Protein AF-A0A8J3RKN6-F1 (afdb_monomer)

InterPro domains:
  IPR003781 CoA-binding [PF02629] (280-370)
  IPR005811 ATP-citrate synthase/succinyl-CoA ligase, C-terminal domain [PF00549] (476-602)
  IPR016102 Succinyl-CoA synthetase-like [G3DSA:3.40.50.261] (472-606)
  IPR016102 Succinyl-CoA synthetase-like [SSF52210] (270-378)
  IPR016102 Succinyl-CoA synthetase-like [SSF52210] (495-608)
  IPR060347 AllF, heavy metal-associated domain [PF27530] (42-132)

Structure (mmCIF, N/CA/C/O backbone):
data_AF-A0A8J3RKN6-F1
#
_entry.id   AF-A0A8J3RKN6-F1
#
loop_
_atom_site.group_PDB
_atom_site.id
_atom_site.type_symbol
_atom_site.label_atom_id
_atom_site.label_alt_id
_atom_site.label_comp_id
_atom_site.label_asym_id
_atom_site.label_entity_id
_atom_site.label_seq_id
_atom_site.pdbx_PDB_ins_code
_atom_site.Cartn_x
_atom_site.Cartn_y
_atom_site.Cartn_z
_atom_site.occupancy
_atom_site.B_iso_or_equiv
_atom_site.auth_seq_id
_atom_site.auth_comp_id
_atom_site.auth_asym_id
_atom_site.auth_atom_id
_atom_site.pdbx_PDB_model_num
ATOM 1 N N . MET A 1 1 ? -22.604 54.432 -64.478 1.00 37.22 1 MET A N 1
ATOM 2 C CA . MET A 1 1 ? -21.703 53.696 -65.391 1.00 37.22 1 MET A CA 1
ATOM 3 C C . MET A 1 1 ? -21.324 52.431 -64.645 1.00 37.22 1 MET A C 1
ATOM 5 O O . MET A 1 1 ? -20.681 52.546 -63.619 1.00 37.22 1 MET A O 1
ATOM 9 N N . GLY A 1 2 ? -22.051 51.333 -64.852 1.00 34.69 2 GLY A N 1
ATOM 10 C CA . GLY A 1 2 ? -21.703 50.322 -65.860 1.00 34.69 2 GLY A CA 1
ATOM 11 C C . GLY A 1 2 ? -20.585 49.457 -65.266 1.00 34.69 2 GLY A C 1
ATOM 12 O O . GLY A 1 2 ? -19.494 49.967 -65.097 1.00 34.69 2 GLY A O 1
ATOM 13 N N . GLY A 1 3 ? -20.770 48.220 -64.821 1.00 29.38 3 GLY A N 1
ATOM 14 C CA . GLY A 1 3 ? -21.775 47.215 -65.125 1.00 29.38 3 GLY A CA 1
ATOM 15 C C . GLY A 1 3 ? -21.036 45.955 -65.571 1.00 29.38 3 GLY A C 1
ATOM 16 O O . GLY A 1 3 ? -20.248 46.065 -66.502 1.00 29.38 3 GLY A O 1
ATOM 17 N N . ARG A 1 4 ? -21.412 44.811 -64.970 1.00 31.53 4 ARG A N 1
ATOM 18 C CA . ARG A 1 4 ? -21.444 43.463 -65.590 1.00 31.53 4 ARG A CA 1
ATOM 19 C C . ARG A 1 4 ? -20.090 42.781 -65.841 1.00 31.53 4 ARG A C 1
ATOM 21 O O . ARG A 1 4 ? -19.116 43.443 -66.153 1.00 31.53 4 ARG A O 1
ATOM 28 N N . ASP A 1 5 ? -19.921 41.465 -65.765 1.00 32.41 5 ASP A N 1
ATOM 29 C CA . ASP A 1 5 ? -20.738 40.251 -65.536 1.00 32.41 5 ASP A CA 1
ATOM 30 C C . ASP A 1 5 ? -19.699 39.131 -65.219 1.00 32.41 5 ASP A C 1
ATOM 32 O O . ASP A 1 5 ? -18.514 39.331 -65.477 1.00 32.41 5 ASP A O 1
ATOM 36 N N . GLY A 1 6 ? -19.984 37.943 -64.679 1.00 28.53 6 GLY A N 1
ATOM 37 C CA . GLY A 1 6 ? -21.221 37.180 -64.500 1.00 28.53 6 GLY A CA 1
ATOM 38 C C . GLY A 1 6 ? -21.007 36.065 -63.449 1.00 28.53 6 GLY A C 1
ATOM 39 O O . GLY A 1 6 ? -19.871 35.774 -63.089 1.00 28.53 6 GLY A O 1
ATOM 40 N N . ARG A 1 7 ? -22.063 35.592 -62.761 1.00 28.80 7 ARG A N 1
ATOM 41 C CA . ARG A 1 7 ? -23.010 34.507 -63.157 1.00 28.80 7 ARG A CA 1
ATOM 42 C C . ARG A 1 7 ? -22.304 33.158 -63.343 1.00 28.80 7 ARG A C 1
ATOM 44 O O . ARG A 1 7 ? -21.297 33.119 -64.027 1.00 28.80 7 ARG A O 1
ATOM 51 N N . ALA A 1 8 ? -22.789 32.003 -62.903 1.00 25.47 8 ALA A N 1
ATOM 52 C CA . ALA A 1 8 ? -23.992 31.495 -62.223 1.00 25.47 8 ALA A CA 1
ATOM 53 C C . ALA A 1 8 ? -23.595 30.046 -61.782 1.00 25.47 8 ALA A C 1
ATOM 55 O O . ALA A 1 8 ? -22.595 29.538 -62.279 1.00 25.47 8 ALA A O 1
ATOM 56 N N . ALA A 1 9 ? -24.242 29.322 -60.871 1.00 26.30 9 ALA A N 1
ATOM 57 C CA . ALA A 1 9 ? -25.637 28.918 -60.926 1.00 26.30 9 ALA A CA 1
ATOM 58 C C . ALA A 1 9 ? -26.098 28.304 -59.594 1.00 26.30 9 ALA A C 1
ATOM 60 O O . ALA A 1 9 ? -25.352 27.596 -58.921 1.00 26.30 9 ALA A O 1
ATOM 61 N N . GLU A 1 10 ? -27.359 28.587 -59.283 1.00 27.66 10 GLU A N 1
ATOM 62 C CA . GLU A 1 10 ? -28.219 27.879 -58.342 1.00 27.66 10 GLU A CA 1
ATOM 63 C C . GLU A 1 10 ? -28.464 26.433 -58.800 1.00 27.66 10 GLU A C 1
ATOM 65 O O . GLU A 1 10 ? -28.575 26.171 -59.997 1.00 27.66 10 GLU A O 1
ATOM 70 N N . HIS A 1 11 ? -28.672 25.530 -57.844 1.00 25.28 11 HIS A N 1
ATOM 71 C CA . HIS A 1 11 ? -29.808 24.613 -57.889 1.00 25.28 11 HIS A CA 1
ATOM 72 C C . HIS A 1 11 ? -30.332 24.384 -56.469 1.00 25.28 11 HIS A C 1
ATOM 74 O O . HIS A 1 11 ? -29.615 24.522 -55.482 1.00 25.28 11 HIS A O 1
ATOM 80 N N . ASP A 1 12 ? -31.626 24.113 -56.420 1.00 21.97 12 ASP A N 1
ATOM 81 C CA . ASP A 1 12 ? -32.590 24.521 -55.411 1.00 21.97 12 ASP A CA 1
ATOM 82 C C . ASP A 1 12 ? -33.280 23.281 -54.796 1.00 21.97 12 ASP A C 1
ATOM 84 O O . ASP A 1 12 ? -33.316 22.221 -55.421 1.00 21.97 12 ASP A O 1
ATOM 88 N N . VAL A 1 13 ? -33.889 23.482 -53.622 1.00 22.09 13 VAL A N 1
ATOM 89 C CA . VAL A 1 13 ? -34.976 22.706 -52.973 1.00 22.09 13 VAL A CA 1
ATOM 90 C C . VAL A 1 13 ? -34.734 21.243 -52.538 1.00 22.09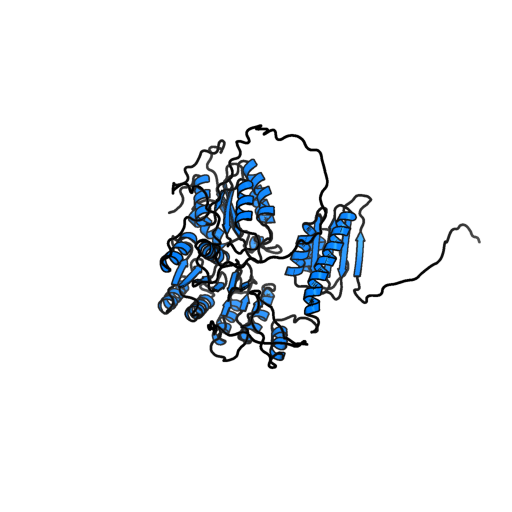 13 VAL A C 1
ATOM 92 O O . VAL A 1 13 ? -34.691 20.330 -53.354 1.00 22.09 13 VAL A O 1
ATOM 95 N N . ALA A 1 14 ? -34.794 20.980 -51.223 1.00 20.45 14 ALA A N 1
ATOM 96 C CA . ALA A 1 14 ? -35.972 20.383 -50.553 1.00 20.45 14 ALA A CA 1
ATOM 97 C C . ALA A 1 14 ? -35.637 19.852 -49.148 1.00 20.45 14 ALA A C 1
ATOM 99 O O . ALA A 1 14 ? -34.669 19.130 -48.940 1.00 20.45 14 ALA A O 1
ATOM 100 N N . ALA A 1 15 ? -36.494 20.197 -48.192 1.00 24.20 15 ALA A N 1
ATOM 101 C CA . ALA A 1 15 ? -36.433 19.776 -46.802 1.00 24.20 15 ALA A CA 1
ATOM 102 C C . ALA A 1 15 ? -37.220 18.471 -46.530 1.00 24.20 15 ALA A C 1
ATOM 104 O O . ALA A 1 15 ? -38.088 18.083 -47.312 1.00 24.20 15 ALA A O 1
ATOM 105 N N . VAL A 1 16 ? -37.007 17.956 -45.309 1.00 24.66 16 VAL A N 1
ATOM 106 C CA . VAL A 1 16 ? -37.976 17.350 -44.362 1.00 24.66 16 VAL A CA 1
ATOM 107 C C . VAL A 1 16 ? -37.795 15.853 -44.020 1.00 24.66 16 VAL A C 1
ATOM 109 O O . VAL A 1 16 ? -37.683 14.986 -44.881 1.00 24.66 16 VAL A O 1
ATOM 112 N N . THR A 1 17 ? -37.929 15.613 -42.702 1.00 24.02 17 THR A N 1
ATOM 113 C CA . THR A 1 17 ? -38.104 14.381 -41.894 1.00 24.02 17 THR A CA 1
ATOM 114 C C . THR A 1 17 ? -36.793 13.749 -41.398 1.00 24.02 17 THR A C 1
ATOM 116 O O . THR A 1 17 ? -35.984 13.315 -42.195 1.00 24.02 17 THR A O 1
ATOM 119 N N . GLY A 1 18 ? -36.448 13.671 -40.110 1.00 22.30 18 GLY A N 1
ATOM 120 C CA . GLY A 1 18 ? -37.155 13.943 -38.859 1.00 22.30 18 GLY A CA 1
ATOM 121 C C . GLY A 1 18 ? -37.025 12.740 -37.922 1.00 22.30 18 GLY A C 1
ATOM 122 O O . GLY A 1 18 ? -37.702 11.752 -38.158 1.00 22.30 18 GLY A O 1
ATOM 123 N N . VAL A 1 19 ? -36.218 12.850 -36.860 1.00 24.27 19 VAL A N 1
ATOM 124 C CA . VAL A 1 19 ? -36.518 12.308 -35.521 1.00 24.27 19 VAL A CA 1
ATOM 125 C C . VAL A 1 19 ? -35.919 13.287 -34.512 1.00 24.27 19 VAL A C 1
ATOM 127 O O . VAL A 1 19 ? -34.716 13.516 -34.474 1.00 24.27 19 VAL A O 1
ATOM 130 N N . THR A 1 20 ? -36.803 13.922 -33.758 1.00 27.12 20 THR A N 1
ATOM 131 C CA . THR A 1 20 ? -36.533 14.851 -32.663 1.00 27.12 20 THR A CA 1
ATOM 132 C C . THR A 1 20 ? -36.168 14.092 -31.388 1.00 27.12 20 THR A C 1
ATOM 134 O O . THR A 1 20 ? -36.915 13.202 -30.982 1.00 27.12 20 THR A O 1
ATOM 137 N N . GLY A 1 21 ? -35.081 14.503 -30.736 1.00 24.16 21 GLY A N 1
ATOM 138 C CA . GLY A 1 21 ? -34.785 14.260 -29.324 1.00 24.16 21 GLY A CA 1
ATOM 139 C C . GLY A 1 21 ? -34.086 15.506 -28.777 1.00 24.16 21 GLY A C 1
ATOM 140 O O . GLY A 1 21 ? -33.124 15.975 -29.375 1.00 24.16 21 GLY A O 1
ATOM 141 N N . GLU A 1 22 ? -34.656 16.107 -27.739 1.00 28.36 22 GLU A N 1
ATOM 142 C CA . GLU A 1 22 ? -34.348 17.444 -27.226 1.00 28.36 22 GLU A CA 1
ATOM 143 C C . GLU A 1 22 ? -33.025 17.539 -26.433 1.00 28.36 22 GLU A C 1
ATOM 145 O O . GLU A 1 22 ? -32.736 16.692 -25.597 1.00 28.36 22 GLU A O 1
ATOM 150 N N . HIS A 1 23 ? -32.311 18.647 -26.688 1.00 34.19 23 HIS A N 1
ATOM 151 C CA . HIS A 1 23 ? -31.342 19.396 -25.864 1.00 34.19 23 HIS A CA 1
ATOM 152 C C . HIS A 1 23 ? -30.063 18.723 -25.314 1.00 34.19 23 HIS A C 1
ATOM 154 O O . HIS A 1 23 ? -29.996 18.382 -24.141 1.00 34.19 23 HIS A O 1
ATOM 160 N N . ASP A 1 24 ? -28.998 18.765 -26.128 1.00 37.03 24 ASP A N 1
ATOM 161 C CA . ASP A 1 24 ? -27.611 19.046 -25.711 1.00 37.03 24 ASP A CA 1
ATOM 162 C C . ASP A 1 24 ? -27.042 20.090 -26.696 1.00 37.03 24 ASP A C 1
ATOM 164 O O . ASP A 1 24 ? -26.943 19.822 -27.897 1.00 37.03 24 ASP A O 1
ATOM 168 N N . ASP A 1 25 ? -26.692 21.296 -26.235 1.00 40.91 25 ASP A N 1
ATOM 169 C CA . ASP A 1 25 ? -26.016 22.288 -27.087 1.00 40.91 25 ASP A CA 1
ATOM 170 C C . ASP A 1 25 ? -24.552 21.850 -27.275 1.00 40.91 25 ASP A C 1
ATOM 172 O O . ASP A 1 25 ? -23.688 22.118 -26.433 1.00 40.91 25 ASP A O 1
ATOM 176 N N . VAL A 1 26 ? -24.279 21.132 -28.369 1.00 47.72 26 VAL A N 1
ATOM 177 C CA . VAL A 1 26 ? -22.932 20.692 -28.761 1.00 47.72 26 VAL A CA 1
ATOM 178 C C . VAL A 1 26 ? -22.257 21.788 -29.587 1.00 47.72 26 VAL A C 1
ATOM 180 O O . VAL A 1 26 ? -22.600 22.018 -30.747 1.00 47.72 26 VAL A O 1
ATOM 183 N N . MET A 1 27 ? -21.249 22.448 -29.013 1.00 46.72 27 MET A N 1
ATOM 184 C CA . MET A 1 27 ? -20.339 23.328 -29.757 1.00 46.72 27 MET A CA 1
ATOM 185 C C . MET A 1 27 ? -19.162 22.488 -30.272 1.00 46.72 27 MET A C 1
ATOM 187 O O . MET A 1 27 ? -18.314 22.057 -29.487 1.00 46.72 27 MET A O 1
ATOM 191 N N . ALA A 1 28 ? -19.113 22.233 -31.583 1.00 47.34 28 ALA A N 1
ATOM 192 C CA . ALA A 1 28 ? -18.076 21.419 -32.219 1.00 47.34 28 ALA A CA 1
ATOM 193 C C . ALA A 1 28 ? -17.097 22.274 -33.039 1.00 47.34 28 ALA A C 1
ATOM 195 O O . ALA A 1 28 ? -17.511 23.135 -33.816 1.00 47.34 28 ALA A O 1
ATOM 196 N N . ALA A 1 29 ? -15.799 21.992 -32.907 1.00 46.81 29 ALA A N 1
ATOM 197 C CA . ALA A 1 29 ? -14.768 22.466 -33.823 1.00 46.81 29 ALA A CA 1
ATOM 198 C C . ALA A 1 29 ? -13.982 21.254 -34.344 1.00 46.81 29 ALA A C 1
ATOM 200 O O . ALA A 1 29 ? -13.205 20.642 -33.614 1.00 46.81 29 ALA A O 1
ATOM 201 N N . THR A 1 30 ? -14.200 20.891 -35.607 1.00 47.69 30 THR A N 1
ATOM 202 C CA . THR A 1 30 ? -13.405 19.881 -36.321 1.00 47.69 30 THR A CA 1
ATOM 203 C C . THR A 1 30 ? -12.357 20.587 -37.170 1.00 47.69 30 THR A C 1
ATOM 205 O O . THR A 1 30 ? -12.700 21.310 -38.108 1.00 47.69 30 THR A O 1
ATOM 208 N N . GLY A 1 31 ? -11.081 20.404 -36.830 1.00 47.53 31 GLY A N 1
ATOM 209 C CA . GLY A 1 31 ? -9.955 20.907 -37.613 1.00 47.53 31 GLY A CA 1
ATOM 210 C C . GLY A 1 31 ? -9.313 19.772 -38.402 1.00 47.53 31 GLY A C 1
ATOM 211 O O . GLY A 1 31 ? -8.677 18.906 -37.812 1.00 47.53 31 GLY A O 1
ATOM 212 N N . VAL A 1 32 ? -9.456 19.777 -39.730 1.00 41.59 32 VAL A N 1
ATOM 213 C CA . VAL A 1 32 ? -8.752 18.833 -40.614 1.00 41.59 32 VAL A CA 1
ATOM 214 C C . VAL A 1 32 ? -7.406 19.440 -41.001 1.00 41.59 32 VAL A C 1
ATOM 216 O O . VAL A 1 32 ? -7.360 20.486 -41.652 1.00 41.59 32 VAL A O 1
ATOM 219 N N . THR A 1 33 ? -6.300 18.793 -40.626 1.00 41.69 33 THR A N 1
ATOM 220 C CA . THR A 1 33 ? -4.961 19.172 -41.107 1.00 41.69 33 THR A CA 1
ATOM 221 C C . THR A 1 33 ? -4.572 18.347 -42.339 1.00 41.69 33 THR A C 1
ATOM 223 O O . THR A 1 33 ? -3.744 17.454 -42.270 1.00 41.69 33 THR A O 1
ATOM 226 N N . GLY A 1 34 ? -5.165 18.676 -43.495 1.00 39.94 34 GLY A N 1
ATOM 227 C CA . GLY A 1 34 ? -4.794 18.128 -44.813 1.00 39.94 34 GLY A CA 1
ATOM 228 C C . GLY A 1 34 ? -5.193 16.663 -45.069 1.00 39.94 34 GLY A C 1
ATOM 229 O O . GLY A 1 34 ? -5.373 15.878 -44.144 1.00 39.94 34 GLY A O 1
ATOM 230 N N . GLU A 1 35 ? -5.351 16.289 -46.346 1.00 40.78 35 GLU A N 1
ATOM 231 C CA . GLU A 1 35 ? -5.690 14.913 -46.747 1.00 40.78 35 GLU A CA 1
ATOM 232 C C . GLU A 1 35 ? -4.617 13.922 -46.252 1.00 40.78 35 GLU A C 1
ATOM 234 O O . GLU A 1 35 ? -3.471 13.959 -46.703 1.00 40.78 35 GLU A O 1
ATOM 239 N N . GLY A 1 36 ? -5.002 13.046 -45.315 1.00 54.56 36 GLY A N 1
ATOM 240 C CA . GLY A 1 36 ? -4.162 11.983 -44.746 1.00 54.56 36 GLY A CA 1
ATOM 241 C C . GLY A 1 36 ? -3.375 12.339 -43.475 1.00 54.56 36 GLY A C 1
ATOM 242 O O . GLY A 1 36 ? -2.480 11.581 -43.103 1.00 54.56 36 GLY A O 1
ATOM 243 N N . GLY A 1 37 ? -3.655 13.481 -42.835 1.00 60.72 37 GLY A N 1
ATOM 244 C CA . GLY A 1 37 ? -3.060 13.876 -41.551 1.00 60.72 37 GLY A CA 1
ATOM 245 C C . GLY A 1 37 ? -3.910 13.502 -40.325 1.00 60.72 37 GLY A C 1
ATOM 246 O O . GLY A 1 37 ? -5.082 13.156 -40.476 1.00 60.72 37 GLY A O 1
ATOM 247 N N . PRO A 1 38 ? -3.345 13.607 -39.104 1.00 73.38 38 PRO A N 1
ATOM 248 C CA . PRO A 1 38 ? -4.073 13.332 -37.872 1.00 73.38 38 PRO A CA 1
ATOM 249 C C . PRO A 1 38 ? -5.292 14.253 -37.714 1.00 73.38 38 PRO A C 1
ATOM 251 O O . PRO A 1 38 ? -5.241 15.453 -38.006 1.00 73.38 38 PRO A O 1
ATOM 254 N N . VAL A 1 39 ? -6.390 13.670 -37.236 1.00 85.00 39 VAL A N 1
ATOM 255 C CA . VAL A 1 39 ? -7.703 14.305 -37.096 1.00 85.00 39 VAL A CA 1
ATOM 256 C C . VAL A 1 39 ? -7.932 14.698 -35.642 1.00 85.00 39 VAL A C 1
ATOM 258 O O . VAL A 1 39 ? -7.944 13.833 -34.764 1.00 85.00 39 VAL A O 1
ATOM 261 N N . ASP A 1 40 ? -8.162 15.992 -35.406 1.00 87.75 40 ASP A N 1
ATOM 262 C CA . ASP A 1 40 ? -8.541 16.523 -34.096 1.00 87.75 40 ASP A CA 1
ATOM 263 C C . ASP A 1 40 ? -10.057 16.741 -34.015 1.00 87.75 40 ASP A C 1
ATOM 265 O O . ASP A 1 40 ? -10.649 17.503 -34.787 1.00 87.75 40 ASP A O 1
ATOM 269 N N . VAL A 1 41 ? -10.679 16.108 -33.024 1.00 86.56 41 VAL A N 1
ATOM 270 C CA . VAL A 1 41 ? -12.088 16.276 -32.669 1.00 86.56 41 VAL A CA 1
ATOM 271 C C . VAL A 1 41 ? -12.159 16.935 -31.300 1.00 86.56 41 VAL A C 1
ATOM 273 O O . VAL A 1 41 ? -11.843 16.306 -30.291 1.00 86.56 41 VAL A O 1
ATOM 276 N N . VAL A 1 42 ? -12.594 18.196 -31.256 1.00 88.56 42 VAL A N 1
ATOM 277 C CA . VAL A 1 42 ? -12.817 18.919 -29.998 1.00 88.56 42 VAL A CA 1
ATOM 278 C C . VAL A 1 42 ? -14.291 19.299 -29.873 1.00 88.56 42 VAL A C 1
ATOM 280 O O . VAL A 1 42 ? -14.853 19.974 -30.740 1.00 88.56 42 VAL A O 1
ATOM 283 N N . GLN A 1 43 ? -14.926 18.857 -28.788 1.00 88.19 43 GLN A N 1
ATOM 284 C CA . GLN A 1 43 ? -16.332 19.108 -28.476 1.00 88.19 43 GLN A CA 1
ATOM 285 C C . GLN A 1 43 ? -16.478 19.613 -27.042 1.00 88.19 43 GLN A C 1
ATOM 287 O O . GLN A 1 43 ? -15.826 19.114 -26.122 1.00 88.19 43 GLN A O 1
ATOM 292 N N . ILE A 1 44 ? -17.384 20.571 -26.854 1.00 86.06 44 ILE A N 1
ATOM 293 C CA . ILE A 1 44 ? -17.883 20.963 -25.537 1.00 86.06 44 ILE A CA 1
ATOM 294 C C . ILE A 1 44 ? -19.340 20.518 -25.440 1.00 86.06 44 ILE A C 1
ATOM 296 O O . ILE A 1 44 ? -20.151 20.895 -26.290 1.00 86.06 44 ILE A O 1
ATOM 300 N N . ARG A 1 45 ? -19.665 19.719 -24.418 1.00 86.00 45 ARG A N 1
ATOM 301 C CA . ARG A 1 45 ? -21.042 19.306 -24.109 1.00 86.00 45 ARG A CA 1
ATOM 302 C C . ARG A 1 45 ? -21.490 19.996 -22.825 1.00 86.00 45 ARG A C 1
ATOM 304 O O . ARG A 1 45 ? -20.872 19.830 -21.772 1.00 86.00 45 ARG A O 1
ATOM 311 N N . THR A 1 46 ? -22.533 20.808 -22.930 1.00 71.88 46 THR A N 1
ATOM 312 C CA . THR A 1 46 ? -23.125 21.534 -21.797 1.00 71.88 46 THR A CA 1
ATOM 313 C C . THR A 1 46 ? -24.169 20.654 -21.098 1.00 71.88 46 THR A C 1
ATOM 315 O O . THR A 1 46 ? -24.629 19.673 -21.667 1.00 71.88 46 THR A O 1
ATOM 318 N N . GLY A 1 47 ? -24.503 20.926 -19.832 1.00 57.34 47 GLY A N 1
ATOM 319 C CA . GLY A 1 47 ? -25.577 20.204 -19.117 1.00 57.34 47 GLY A CA 1
ATOM 320 C C . GLY A 1 47 ? -25.254 18.774 -18.649 1.00 57.34 47 GLY A C 1
ATOM 321 O O . GLY A 1 47 ? -26.021 18.202 -17.878 1.00 57.34 47 GLY A O 1
ATOM 322 N N . THR A 1 48 ? -24.098 18.226 -19.023 1.00 58.78 48 THR A N 1
ATOM 323 C CA . THR A 1 48 ? -23.657 16.874 -18.652 1.00 58.78 48 THR A CA 1
ATOM 324 C C . THR A 1 48 ? -22.584 16.928 -17.558 1.00 58.78 48 THR A C 1
ATOM 326 O O . THR A 1 48 ? -21.526 17.522 -17.756 1.00 58.78 48 THR A O 1
ATOM 329 N N . TYR A 1 49 ? -22.830 16.296 -16.402 1.00 62.19 49 TYR A N 1
ATOM 330 C CA . TYR A 1 49 ? -21.859 16.197 -15.303 1.00 62.19 49 TYR A CA 1
ATOM 331 C C . TYR A 1 49 ? -21.504 14.740 -15.002 1.00 62.19 49 TYR A C 1
ATOM 333 O O . TYR A 1 49 ? -22.382 13.906 -14.776 1.00 62.19 49 TYR A O 1
ATOM 341 N N . HIS A 1 50 ? -20.205 14.461 -14.930 1.00 67.88 50 HIS A N 1
ATOM 342 C CA . HIS A 1 50 ? -19.657 13.168 -14.535 1.00 67.88 50 HIS A CA 1
ATOM 343 C C . HIS A 1 50 ? -18.484 13.375 -13.571 1.00 67.88 50 HIS A C 1
ATOM 345 O O . HIS A 1 50 ? -17.793 14.394 -13.634 1.00 67.88 50 HIS A O 1
ATOM 351 N N . ASP A 1 51 ? -18.253 12.414 -12.675 1.00 68.94 51 ASP A N 1
ATOM 352 C CA . ASP A 1 51 ? -17.118 12.464 -11.758 1.00 68.94 51 ASP A CA 1
ATOM 353 C C . ASP A 1 51 ? -15.783 12.289 -12.506 1.00 68.94 51 ASP A C 1
ATOM 355 O O . ASP A 1 51 ? -15.694 11.612 -13.536 1.00 68.94 51 ASP A O 1
ATOM 359 N N . SER A 1 52 ? -14.726 12.906 -11.977 1.00 64.38 52 SER A N 1
ATOM 360 C CA . SER A 1 52 ? -13.415 12.931 -12.629 1.00 64.38 52 SER A CA 1
ATOM 361 C C . SER A 1 52 ? -12.807 11.538 -12.812 1.00 64.38 52 SER A C 1
ATOM 363 O O . SER A 1 52 ? -12.1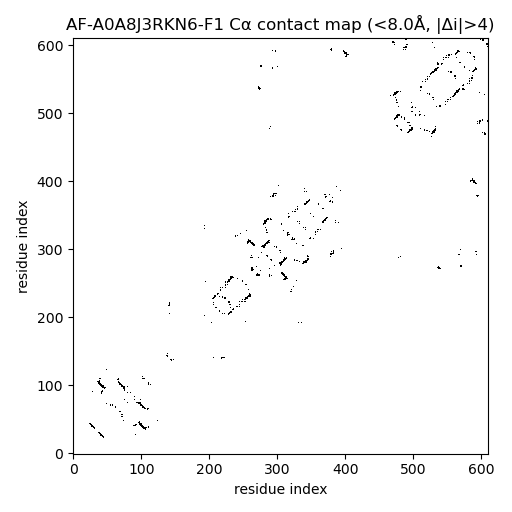17 11.323 -13.801 1.00 64.38 52 SER A O 1
ATOM 365 N N . VAL A 1 53 ? -13.077 10.575 -11.920 1.00 60.97 53 VAL A N 1
ATOM 366 C CA . VAL A 1 53 ? -12.524 9.210 -12.016 1.00 60.97 53 VAL A CA 1
ATOM 367 C C . VAL A 1 53 ? -13.170 8.455 -13.177 1.00 60.97 53 VAL A C 1
ATOM 369 O O . VAL A 1 53 ? -12.474 7.824 -13.974 1.00 60.97 53 VAL A O 1
ATOM 372 N N . SER A 1 54 ? -14.490 8.561 -13.323 1.00 71.06 54 SER A N 1
ATOM 373 C CA . SER A 1 54 ? -15.227 8.009 -14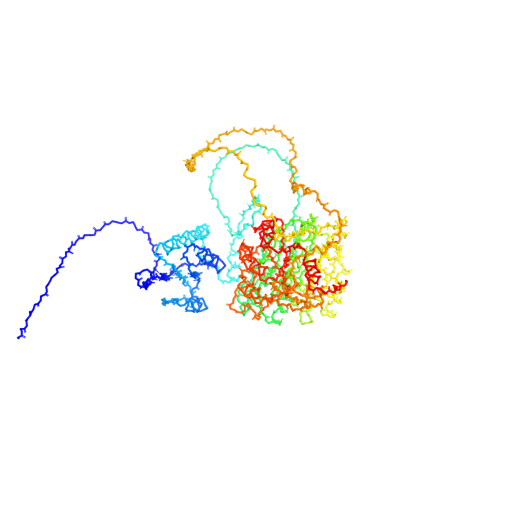.459 1.00 71.06 54 SER A CA 1
ATOM 374 C C . SER A 1 54 ? -14.752 8.606 -15.780 1.00 71.06 54 SER A C 1
ATOM 376 O O . SER A 1 54 ? -14.486 7.862 -16.723 1.00 71.06 54 SER A O 1
ATOM 378 N N . LEU A 1 55 ? -14.582 9.929 -15.850 1.00 81.12 55 LEU A N 1
ATOM 379 C CA . LEU A 1 55 ? -14.107 10.607 -17.061 1.00 81.12 55 LEU A CA 1
ATOM 380 C C . LEU A 1 55 ? -12.640 10.286 -17.394 1.00 81.12 55 LEU A C 1
ATOM 382 O O . LEU A 1 55 ? -12.293 10.121 -18.566 1.00 81.12 55 LEU A O 1
ATOM 386 N N . MET A 1 56 ? -11.789 10.102 -16.382 1.00 72.88 56 MET A N 1
ATOM 387 C CA . MET A 1 56 ? -10.416 9.624 -16.569 1.00 72.88 56 MET A CA 1
ATOM 388 C C . MET A 1 56 ? -10.387 8.211 -17.157 1.00 72.88 56 MET A C 1
ATOM 390 O O . MET A 1 56 ? -9.640 7.968 -18.102 1.00 72.88 56 MET A O 1
ATOM 394 N N . ARG A 1 57 ? -11.244 7.297 -16.679 1.00 72.38 57 ARG A N 1
ATOM 395 C CA . ARG A 1 57 ? -11.376 5.950 -17.264 1.00 72.38 57 ARG A CA 1
ATOM 396 C C . ARG A 1 57 ? -11.831 6.011 -18.719 1.00 72.38 57 ARG A C 1
ATOM 398 O O . ARG A 1 57 ? -11.277 5.305 -19.553 1.00 72.38 57 ARG A O 1
ATOM 405 N N . VAL A 1 58 ? -12.798 6.875 -19.039 1.00 81.12 58 VAL A N 1
ATOM 406 C CA . VAL A 1 58 ? -13.238 7.087 -20.428 1.00 81.12 58 VAL A CA 1
ATOM 407 C C . VAL A 1 58 ? -12.081 7.600 -21.288 1.00 81.12 58 VAL A C 1
ATOM 409 O O . VAL A 1 58 ? -11.810 7.028 -22.339 1.00 81.12 58 VAL A O 1
ATOM 412 N N . SER A 1 59 ? -11.337 8.605 -20.819 1.00 82.62 59 SER A N 1
ATOM 413 C CA . SER A 1 59 ? -10.150 9.127 -21.516 1.00 82.62 59 SER A CA 1
ATOM 414 C C . SER A 1 59 ? -9.095 8.046 -21.773 1.00 82.62 59 SER A C 1
ATOM 416 O O . SER A 1 59 ? -8.508 7.996 -22.854 1.00 82.62 59 SER A O 1
ATOM 418 N N . GLN A 1 60 ? -8.868 7.160 -20.800 1.00 77.06 60 GLN A N 1
ATOM 419 C CA . GLN A 1 60 ? -7.913 6.055 -20.909 1.00 77.06 60 GLN A CA 1
ATOM 420 C C . GLN A 1 60 ? -8.367 4.993 -21.912 1.00 77.06 60 GLN A C 1
ATOM 422 O O . GLN A 1 60 ? -7.574 4.592 -22.761 1.00 77.06 60 GLN A O 1
ATOM 427 N N . VAL A 1 61 ? -9.637 4.575 -21.857 1.00 77.56 61 VAL A N 1
ATOM 428 C CA . VAL A 1 61 ? -10.194 3.606 -22.814 1.00 77.56 61 VAL A CA 1
ATOM 429 C C . VAL A 1 61 ? -10.075 4.143 -24.237 1.00 77.56 61 VAL A C 1
ATOM 431 O O . VAL A 1 61 ? -9.603 3.429 -25.117 1.00 77.56 61 VAL A O 1
ATOM 434 N N . LEU A 1 62 ? -10.418 5.415 -24.454 1.00 83.12 62 LEU A N 1
ATOM 435 C CA . LEU A 1 62 ? -10.311 6.048 -25.768 1.00 83.12 62 LEU A CA 1
ATOM 436 C C . LEU A 1 62 ? -8.862 6.183 -26.233 1.00 83.12 62 LEU A C 1
ATOM 438 O O . LEU A 1 62 ? -8.576 5.899 -27.392 1.00 83.12 62 LEU A O 1
ATOM 442 N N . SER A 1 63 ? -7.943 6.547 -25.336 1.00 85.38 63 SER A N 1
ATOM 443 C CA . SER A 1 63 ? -6.507 6.608 -25.648 1.00 85.38 63 SER A CA 1
ATOM 444 C C . SER A 1 63 ? -5.918 5.239 -26.006 1.00 85.38 63 SER A C 1
ATOM 446 O O . SER A 1 63 ? -4.919 5.180 -26.715 1.00 85.38 63 SER A O 1
ATOM 448 N N . GLY A 1 64 ? -6.516 4.145 -25.526 1.00 78.25 64 GLY A N 1
ATOM 449 C CA . GLY A 1 64 ? -6.105 2.774 -25.836 1.00 78.25 64 GLY A CA 1
ATOM 450 C C . GLY A 1 64 ? -6.639 2.228 -27.164 1.00 78.25 64 GLY A C 1
ATOM 451 O O . GLY A 1 64 ? -6.253 1.127 -27.561 1.00 78.25 64 GLY A O 1
ATOM 452 N N . LEU A 1 65 ? -7.523 2.952 -27.860 1.00 82.81 65 LEU A N 1
ATOM 453 C CA . LEU A 1 65 ? -8.097 2.479 -29.119 1.00 82.81 65 LEU A CA 1
ATOM 454 C C . LEU A 1 65 ? -7.076 2.532 -30.271 1.00 82.81 65 LEU A C 1
ATOM 456 O O . LEU A 1 65 ? -6.352 3.521 -30.417 1.00 82.81 65 LEU A O 1
ATOM 460 N N . PRO A 1 66 ? -7.050 1.517 -31.159 1.00 82.81 66 PRO A N 1
ATOM 461 C CA . PRO A 1 66 ? -6.194 1.531 -32.340 1.00 82.81 66 PRO A CA 1
ATOM 462 C C . PRO A 1 66 ? -6.441 2.759 -33.223 1.00 82.81 66 PRO A C 1
ATOM 464 O O . PRO A 1 66 ? -7.546 2.967 -33.737 1.00 82.81 66 PRO A O 1
ATOM 467 N N . GLY A 1 67 ? -5.381 3.544 -33.421 1.00 84.75 67 GLY A N 1
ATOM 468 C CA . GLY A 1 67 ? -5.405 4.767 -34.219 1.00 84.75 67 GLY A CA 1
ATOM 469 C C . GLY A 1 67 ? -5.695 6.042 -33.426 1.00 84.75 67 GLY A C 1
ATOM 470 O O . GLY A 1 67 ? -5.695 7.111 -34.019 1.00 84.75 67 GLY A O 1
ATOM 471 N N . VAL A 1 68 ? -5.907 5.985 -32.106 1.00 89.12 68 VAL A N 1
ATOM 472 C CA . VAL A 1 68 ? -6.019 7.186 -31.257 1.00 89.12 68 VAL A CA 1
ATOM 473 C C . VAL A 1 68 ? -4.642 7.546 -30.691 1.00 89.12 68 VAL A C 1
ATOM 475 O O . VAL A 1 68 ? -3.919 6.690 -30.190 1.00 89.12 68 VAL A O 1
ATOM 478 N N . LYS A 1 69 ? -4.247 8.819 -30.795 1.00 86.75 69 LYS A N 1
ATOM 479 C CA . LYS A 1 69 ? -2.960 9.343 -30.298 1.00 86.75 69 LYS A CA 1
ATOM 480 C C . LYS A 1 69 ? -3.075 10.103 -28.991 1.00 86.75 69 LYS A C 1
ATOM 482 O O . LYS A 1 69 ? -2.115 10.133 -28.228 1.00 86.75 69 LYS A O 1
ATOM 487 N N . ALA A 1 70 ? -4.212 10.742 -28.755 1.00 86.06 70 ALA A N 1
ATOM 488 C CA . ALA A 1 70 ? -4.497 11.427 -27.506 1.00 86.06 70 ALA A CA 1
ATOM 489 C C . ALA A 1 70 ? -6.008 11.517 -27.305 1.00 86.06 70 ALA A C 1
ATOM 491 O O . ALA A 1 70 ? -6.740 11.791 -28.257 1.00 86.06 70 ALA A O 1
ATOM 492 N N . ALA A 1 71 ? -6.465 11.329 -26.071 1.00 89.19 71 ALA A N 1
ATOM 493 C CA . ALA A 1 71 ? -7.841 11.589 -25.683 1.00 89.19 71 ALA A CA 1
ATOM 494 C C . ALA A 1 71 ? -7.889 12.283 -24.318 1.00 89.19 71 ALA A C 1
ATOM 496 O O . ALA A 1 71 ? -7.310 11.805 -23.344 1.00 89.19 71 ALA A O 1
ATOM 497 N N . VAL A 1 72 ? -8.611 13.398 -24.247 1.00 89.44 72 VAL A N 1
ATOM 498 C CA . VAL A 1 72 ? -8.944 14.110 -23.014 1.00 89.44 72 VAL A CA 1
ATOM 499 C C . VAL A 1 72 ? -10.454 14.239 -22.947 1.00 89.44 72 VAL A C 1
ATOM 501 O O . VAL A 1 72 ? -11.064 14.964 -23.727 1.00 89.44 72 VAL A O 1
ATOM 504 N N . VAL A 1 73 ? -11.057 13.536 -22.000 1.00 91.56 73 VAL A N 1
ATOM 505 C CA . VAL A 1 73 ? -12.472 13.634 -21.656 1.00 91.56 73 VAL A CA 1
ATOM 506 C C . VAL A 1 73 ? -12.533 14.031 -20.191 1.00 91.56 73 VAL A C 1
ATOM 508 O O . VAL A 1 73 ? -12.175 13.250 -19.313 1.00 91.56 73 VAL A O 1
ATOM 511 N N . ALA A 1 74 ? -12.914 15.270 -19.912 1.00 87.69 74 ALA A N 1
ATOM 512 C CA . ALA A 1 74 ? -12.854 15.818 -18.563 1.00 87.69 74 ALA A CA 1
ATOM 513 C C . ALA A 1 74 ? -13.826 16.985 -18.393 1.00 87.69 74 ALA A C 1
ATOM 515 O O . ALA A 1 74 ? -14.183 17.650 -19.361 1.00 87.69 74 ALA A O 1
ATOM 516 N N . MET A 1 75 ? -14.205 17.303 -17.154 1.00 89.25 75 MET A N 1
ATOM 517 C CA . MET A 1 75 ? -14.868 18.583 -16.886 1.00 89.25 75 MET A CA 1
ATOM 518 C C . MET A 1 75 ? -13.914 19.726 -17.253 1.00 89.25 75 MET A C 1
ATOM 520 O O . MET A 1 75 ? -12.729 19.667 -16.913 1.00 89.25 75 MET A O 1
ATOM 524 N N . ALA A 1 76 ? -14.407 20.765 -17.920 1.00 85.81 76 ALA A N 1
ATOM 525 C CA . ALA A 1 76 ? -13.626 21.837 -18.532 1.00 85.81 76 ALA A CA 1
ATOM 526 C C . ALA A 1 76 ? -13.107 22.876 -17.515 1.00 85.81 76 ALA A C 1
ATOM 528 O O . ALA A 1 76 ? -13.169 24.087 -17.735 1.00 85.81 76 ALA A O 1
ATOM 529 N N . THR A 1 77 ? -12.581 22.399 -16.385 1.00 84.19 77 THR A N 1
ATOM 530 C CA . THR A 1 77 ? -11.869 23.197 -15.381 1.00 84.19 77 THR A CA 1
ATOM 531 C C . THR A 1 77 ? -10.621 23.846 -15.981 1.00 84.19 77 THR A C 1
ATOM 533 O O . THR A 1 77 ? -10.099 23.388 -16.999 1.00 84.19 77 THR A O 1
ATOM 536 N N . GLU A 1 78 ? -10.103 24.897 -15.339 1.00 79.38 78 GLU A N 1
ATOM 537 C CA . GLU A 1 78 ? -8.878 25.572 -15.798 1.00 79.38 78 GLU A CA 1
ATOM 538 C C . GLU A 1 78 ? -7.699 24.599 -15.948 1.00 79.38 78 GLU A C 1
ATOM 540 O O . GLU A 1 78 ? -6.987 24.659 -16.948 1.00 79.38 78 GLU A O 1
ATOM 545 N N . LEU A 1 79 ? -7.557 23.647 -15.017 1.00 74.50 79 LEU A N 1
ATOM 546 C CA . LEU A 1 79 ? -6.531 22.605 -15.069 1.00 74.50 79 LEU A CA 1
ATOM 547 C C . LEU A 1 79 ? -6.685 21.709 -16.308 1.00 74.50 79 LEU A C 1
ATOM 549 O O . LEU A 1 79 ? -5.741 21.547 -17.074 1.00 74.50 79 LEU A O 1
ATOM 553 N N . ASN A 1 80 ? -7.878 21.158 -16.538 1.00 82.62 80 ASN A N 1
ATOM 554 C CA . ASN A 1 80 ? -8.108 20.203 -17.629 1.00 82.62 80 ASN A CA 1
ATOM 555 C C . ASN A 1 80 ? -8.055 20.867 -19.010 1.00 82.62 80 ASN A C 1
ATOM 557 O O . ASN A 1 80 ? -7.576 20.268 -19.974 1.00 82.62 80 ASN A O 1
ATOM 561 N N . ARG A 1 81 ? -8.495 22.127 -19.108 1.00 87.69 81 ARG A N 1
ATOM 562 C CA . ARG A 1 81 ? -8.310 22.938 -20.319 1.00 87.69 81 ARG A CA 1
ATOM 563 C C . ARG A 1 81 ? -6.833 23.253 -20.556 1.00 87.69 81 ARG A C 1
ATOM 565 O O . ARG A 1 81 ? -6.400 23.226 -21.702 1.00 87.69 81 ARG A O 1
ATOM 572 N N . GLY A 1 82 ? -6.059 23.493 -19.496 1.00 76.44 82 GLY A N 1
ATOM 573 C CA . GLY A 1 82 ? -4.601 23.616 -19.575 1.00 76.44 82 GLY A CA 1
ATOM 574 C C . GLY A 1 82 ? -3.950 22.358 -20.151 1.00 76.44 82 GLY A C 1
ATOM 575 O O . GLY A 1 82 ? -3.222 22.450 -21.134 1.00 76.44 82 GLY A O 1
ATOM 576 N N . ILE A 1 83 ? -4.305 21.182 -19.624 1.00 80.44 83 ILE A N 1
ATOM 577 C CA . ILE A 1 83 ? -3.795 19.880 -20.092 1.00 80.44 83 ILE A CA 1
ATOM 578 C C . ILE A 1 83 ? -4.101 19.660 -21.581 1.00 80.44 83 ILE A C 1
ATOM 580 O O . ILE A 1 83 ? -3.214 19.312 -22.358 1.00 80.44 83 ILE A O 1
ATOM 584 N N . ALA A 1 84 ? -5.342 19.892 -22.018 1.00 82.62 84 ALA A N 1
ATOM 585 C CA . ALA A 1 84 ? -5.694 19.718 -23.426 1.00 82.62 84 ALA A CA 1
ATOM 586 C C . ALA A 1 84 ? -4.999 20.751 -24.341 1.00 82.62 84 ALA A C 1
ATOM 588 O O . ALA A 1 84 ? -4.604 20.419 -25.459 1.00 82.62 84 ALA A O 1
ATOM 589 N N . ALA A 1 85 ? -4.780 21.981 -23.868 1.00 84.31 85 ALA A N 1
ATOM 590 C CA . ALA A 1 85 ? -4.023 22.985 -24.612 1.00 84.31 85 ALA A CA 1
ATOM 591 C C . ALA A 1 85 ? -2.531 22.619 -24.742 1.00 84.31 85 ALA A C 1
ATOM 593 O O . ALA A 1 85 ? -1.956 22.800 -25.815 1.00 84.31 85 ALA A O 1
ATOM 594 N N . GLU A 1 86 ? -1.910 22.060 -23.698 1.00 81.06 86 GLU A N 1
ATOM 595 C CA . GLU A 1 86 ? -0.523 21.563 -23.736 1.00 81.06 86 GLU A CA 1
ATOM 596 C C . GLU A 1 86 ? -0.342 20.403 -24.725 1.00 81.06 86 GLU A C 1
ATOM 598 O O . GLU A 1 86 ? 0.685 20.315 -25.397 1.00 81.06 86 GLU A O 1
ATOM 603 N N . LEU A 1 87 ? -1.369 19.565 -24.892 1.00 82.00 87 LEU A N 1
ATOM 604 C CA . LEU A 1 87 ? -1.416 18.514 -25.918 1.00 82.00 87 LEU A CA 1
ATOM 605 C C . LEU A 1 87 ? -1.648 19.059 -27.343 1.00 82.00 87 LEU A C 1
ATOM 607 O O . LEU A 1 87 ? -1.674 18.304 -28.322 1.00 82.00 87 LEU A O 1
ATOM 611 N N . GLY A 1 88 ? -1.778 20.379 -27.480 1.00 85.00 88 GLY A N 1
ATOM 612 C CA . GLY A 1 88 ? -1.893 21.078 -28.752 1.00 85.00 88 GLY A CA 1
ATOM 613 C C . GLY A 1 88 ? -3.304 21.082 -29.334 1.00 85.00 88 GLY A C 1
ATOM 614 O O . GLY A 1 88 ? -3.434 21.238 -30.546 1.00 85.00 88 GLY A O 1
ATOM 615 N N . PHE A 1 89 ? -4.347 20.886 -28.519 1.00 87.31 89 PHE A N 1
ATOM 616 C CA . PHE A 1 89 ? -5.733 21.023 -28.971 1.00 87.31 89 PHE A CA 1
ATOM 617 C C . PHE A 1 89 ? -6.177 22.490 -28.980 1.00 87.31 89 PHE A C 1
ATOM 619 O O . PHE A 1 89 ? -5.943 23.242 -28.032 1.00 87.31 89 PHE A O 1
ATOM 626 N N . ALA A 1 90 ? -6.881 22.893 -30.039 1.00 86.81 90 ALA A N 1
ATOM 627 C CA . ALA A 1 90 ? -7.549 24.189 -30.097 1.00 86.81 90 ALA A CA 1
ATOM 628 C C . ALA A 1 90 ? -8.904 24.105 -29.376 1.00 86.81 90 ALA A C 1
ATOM 630 O O . ALA A 1 90 ? -9.830 23.452 -29.852 1.00 86.81 90 ALA A O 1
ATOM 631 N N . LEU A 1 91 ? -9.018 24.754 -28.215 1.00 86.44 91 LEU A N 1
ATOM 632 C CA . LEU A 1 91 ? -10.185 24.612 -27.344 1.00 86.44 91 LEU A CA 1
ATOM 633 C C . LEU A 1 91 ? -11.217 25.734 -27.549 1.00 86.44 91 LEU A C 1
ATOM 635 O O . LEU A 1 91 ? -10.849 26.912 -27.476 1.00 86.44 91 LEU A O 1
ATOM 639 N N . PRO A 1 92 ? -12.513 25.406 -27.707 1.00 85.69 92 PRO A N 1
ATOM 640 C CA . PRO A 1 92 ? -13.591 26.387 -27.646 1.00 85.69 92 PRO A CA 1
ATOM 641 C C . PRO A 1 92 ? -13.676 27.071 -26.271 1.00 85.69 92 PRO A C 1
ATOM 643 O O . PRO A 1 92 ? -13.101 26.620 -25.271 1.00 85.69 92 PRO A O 1
ATOM 646 N N . GLY A 1 93 ? -14.421 28.177 -26.207 1.00 81.62 93 GLY A N 1
ATOM 647 C CA . GLY A 1 93 ? -14.808 28.781 -24.933 1.00 81.62 93 GLY A CA 1
ATOM 648 C C . GLY A 1 93 ? -15.786 27.875 -24.184 1.00 81.62 93 GLY A C 1
ATOM 649 O O . GLY A 1 93 ? -16.774 27.437 -24.764 1.00 81.62 93 GLY A O 1
ATOM 650 N N . SER A 1 94 ? -15.509 27.606 -22.910 1.00 85.31 94 SER A N 1
ATOM 651 C CA . SER A 1 94 ? -16.337 26.767 -22.040 1.00 85.31 94 SER A CA 1
ATOM 652 C C . SER A 1 94 ? -16.190 27.200 -20.579 1.00 85.31 94 SER A C 1
ATOM 654 O O . SER A 1 94 ? -15.162 27.770 -20.193 1.00 85.31 94 SER A O 1
ATOM 656 N N . GLY A 1 95 ? -17.213 26.943 -19.768 1.00 78.94 95 GLY A N 1
ATOM 657 C CA . GLY A 1 95 ? -17.183 27.084 -18.315 1.00 78.94 95 GLY A CA 1
ATOM 658 C C . GLY A 1 95 ? -16.697 25.805 -17.614 1.00 78.94 95 GLY A C 1
ATOM 659 O O . GLY A 1 95 ? -16.689 24.733 -18.213 1.00 78.94 95 GLY A O 1
ATOM 660 N N . PRO A 1 96 ? -16.333 25.872 -16.318 1.00 77.25 96 PRO A N 1
ATOM 661 C CA . PRO A 1 96 ? -15.790 24.729 -15.571 1.00 77.25 96 PRO A CA 1
ATOM 662 C C . PRO A 1 96 ? -16.785 23.577 -15.358 1.00 77.25 96 PRO A C 1
ATOM 664 O O . PRO A 1 96 ? -16.381 22.489 -14.955 1.00 77.25 96 PRO A O 1
ATOM 667 N N . ALA A 1 97 ? -18.075 23.823 -15.599 1.00 75.44 97 ALA A N 1
ATOM 668 C CA . ALA A 1 97 ? -19.147 22.840 -15.488 1.00 75.44 97 ALA A CA 1
ATOM 669 C C . ALA A 1 97 ? -19.453 22.112 -16.809 1.00 75.44 97 ALA A C 1
ATOM 671 O O . ALA A 1 97 ? -20.301 21.226 -16.803 1.00 75.44 97 ALA A O 1
ATOM 672 N N . ASP A 1 98 ? -18.789 22.472 -17.909 1.00 84.38 98 ASP A N 1
ATOM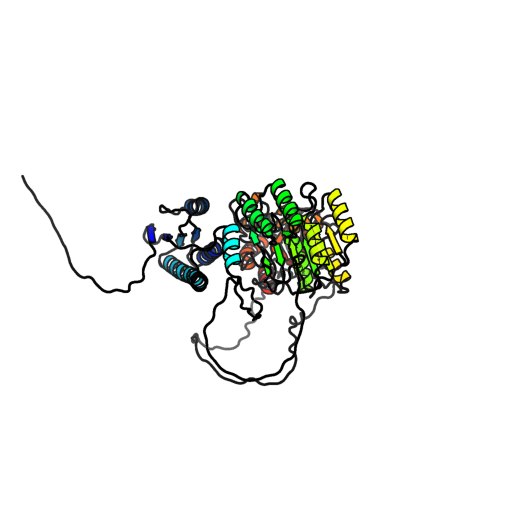 673 C CA . ASP A 1 98 ? -19.001 21.831 -19.206 1.00 84.38 98 ASP A CA 1
ATOM 674 C C . ASP A 1 98 ? -18.095 20.608 -19.360 1.00 84.38 98 ASP A C 1
ATOM 676 O O . ASP A 1 98 ? -16.996 20.565 -18.804 1.00 84.38 98 ASP A O 1
ATOM 680 N N . LEU A 1 99 ? -18.522 19.617 -20.137 1.00 87.25 99 LEU A N 1
ATOM 681 C CA . LEU A 1 99 ? -17.692 18.470 -20.487 1.00 87.25 99 LEU A CA 1
ATOM 682 C C . LEU A 1 99 ? -16.825 18.819 -21.704 1.00 87.25 99 LEU A C 1
ATOM 684 O O . LEU A 1 99 ? -17.342 19.096 -22.786 1.00 87.25 99 LEU A O 1
ATOM 688 N N . LEU A 1 100 ? -15.506 18.780 -21.526 1.00 91.12 100 LEU A N 1
ATOM 689 C CA . LEU A 1 100 ? -14.515 18.875 -22.590 1.00 91.12 100 LEU A CA 1
ATOM 690 C C . LEU A 1 100 ? -14.202 17.480 -23.130 1.00 91.12 100 LEU A C 1
ATOM 692 O O . LEU A 1 100 ? -13.797 16.595 -22.379 1.00 91.12 100 LEU A O 1
ATOM 696 N N . VAL A 1 101 ? -14.322 17.328 -24.443 1.00 92.62 101 VAL A N 1
ATOM 697 C CA . VAL A 1 101 ? -13.857 16.172 -25.209 1.00 92.62 101 VAL A CA 1
ATOM 698 C C . VAL A 1 101 ? -12.833 16.676 -26.220 1.00 92.62 101 VAL A C 1
ATOM 700 O O . VAL A 1 101 ? -13.165 17.506 -27.060 1.00 92.62 101 VAL A O 1
ATOM 703 N N . ALA A 1 102 ? -11.605 16.179 -26.163 1.00 91.31 102 ALA A N 1
ATOM 704 C CA . ALA A 1 102 ? -10.559 16.446 -27.143 1.00 91.31 102 ALA A CA 1
ATOM 705 C C . ALA A 1 102 ? -9.895 15.125 -27.548 1.00 91.31 102 ALA A C 1
ATOM 707 O O . ALA A 1 102 ? -9.297 14.449 -26.715 1.00 91.31 102 ALA A O 1
ATOM 708 N N . LEU A 1 103 ? -10.027 14.736 -28.813 1.00 91.19 103 LEU A N 1
ATOM 709 C CA . LEU A 1 103 ? -9.523 13.479 -29.367 1.00 91.19 103 LEU A CA 1
ATOM 710 C C . LEU A 1 103 ? -8.617 13.779 -30.558 1.00 91.19 103 LEU A C 1
ATOM 712 O O . LEU A 1 103 ? -8.995 14.564 -31.421 1.00 91.19 103 LEU A O 1
ATOM 716 N N . ARG A 1 104 ? -7.455 13.130 -30.626 1.00 91.25 104 ARG A N 1
ATOM 717 C CA . ARG A 1 104 ? -6.557 13.135 -31.787 1.00 91.25 104 ARG A CA 1
ATOM 718 C C . ARG A 1 104 ? -6.407 11.712 -32.296 1.00 91.25 104 ARG A C 1
ATOM 720 O O . ARG A 1 104 ? -5.966 10.851 -31.533 1.00 91.25 104 ARG A O 1
ATOM 727 N N . ALA A 1 105 ? -6.728 11.469 -33.559 1.00 90.31 105 ALA A N 1
ATOM 728 C CA . ALA A 1 105 ? -6.625 10.157 -34.194 1.00 90.31 105 ALA A CA 1
ATOM 729 C C . ALA A 1 105 ? -5.787 10.202 -35.481 1.00 90.31 105 ALA A C 1
ATOM 731 O O . ALA A 1 105 ? -5.562 11.273 -36.033 1.00 90.31 105 ALA A O 1
ATOM 732 N N . ASP A 1 106 ? -5.307 9.046 -35.936 1.00 85.56 106 ASP A N 1
ATOM 733 C CA . ASP A 1 106 ? -4.510 8.877 -37.158 1.00 85.56 106 ASP A CA 1
ATOM 734 C C . ASP A 1 106 ? -5.309 9.210 -38.427 1.00 85.56 106 ASP A C 1
ATOM 736 O O . ASP A 1 106 ? -4.754 9.774 -39.366 1.00 85.56 106 ASP A O 1
ATOM 740 N N . ASP A 1 107 ? -6.602 8.878 -38.441 1.00 86.75 107 ASP A N 1
ATOM 741 C CA . ASP A 1 107 ? -7.508 9.058 -39.574 1.00 86.75 107 ASP A CA 1
ATOM 742 C C . ASP A 1 107 ? -8.970 9.255 -39.116 1.00 86.75 107 ASP A C 1
ATOM 744 O O . ASP A 1 107 ? -9.305 9.130 -37.931 1.00 86.75 107 ASP A O 1
ATOM 748 N N . GLU A 1 108 ? -9.851 9.597 -40.063 1.00 81.56 108 GLU A N 1
ATOM 749 C CA . GLU A 1 108 ? -11.280 9.826 -39.804 1.00 81.56 108 GLU A CA 1
ATOM 750 C C . GLU A 1 108 ? -12.000 8.563 -39.311 1.00 81.56 108 GLU A C 1
ATOM 752 O O . GLU A 1 108 ? -12.899 8.662 -38.475 1.00 81.56 108 GLU A O 1
ATOM 757 N N . ASP A 1 109 ? -11.581 7.374 -39.753 1.00 80.38 109 ASP A N 1
ATOM 758 C CA . ASP A 1 109 ? -12.183 6.110 -39.324 1.00 80.38 109 ASP A CA 1
ATOM 759 C C . ASP A 1 109 ? -11.857 5.816 -37.850 1.00 80.38 109 ASP A C 1
ATOM 761 O O . ASP A 1 109 ? -12.721 5.383 -37.083 1.00 80.38 109 ASP A O 1
ATOM 765 N N . ALA A 1 110 ? -10.619 6.064 -37.420 1.00 80.75 110 ALA A N 1
ATOM 766 C CA . ALA A 1 110 ? -10.186 5.962 -36.031 1.00 80.75 110 ALA A CA 1
ATOM 767 C C . ALA A 1 110 ? -10.868 7.015 -35.151 1.00 80.75 110 ALA A C 1
ATOM 769 O O . ALA A 1 110 ? -11.332 6.678 -34.059 1.00 80.75 110 ALA A O 1
ATOM 770 N N . ALA A 1 111 ? -11.007 8.251 -35.641 1.00 81.19 111 ALA A N 1
ATOM 771 C CA . ALA A 1 111 ? -11.774 9.292 -34.959 1.00 81.19 111 ALA A CA 1
ATOM 772 C C . ALA A 1 111 ? -13.253 8.896 -34.805 1.00 81.19 111 ALA A C 1
ATOM 774 O O . ALA A 1 111 ? -13.820 9.046 -33.723 1.00 81.19 111 ALA A O 1
ATOM 775 N N . GLY A 1 112 ? -13.862 8.325 -35.849 1.00 79.44 112 GLY A N 1
ATOM 776 C CA . GLY A 1 112 ? -15.244 7.845 -35.841 1.00 79.44 112 GLY A CA 1
ATOM 777 C C . GLY A 1 112 ? -15.467 6.689 -34.864 1.00 79.44 112 GLY A C 1
ATOM 778 O O . GLY A 1 112 ? -16.425 6.714 -34.090 1.00 79.44 112 GLY A O 1
ATOM 779 N N . ARG A 1 113 ? -14.551 5.710 -34.823 1.00 86.06 113 ARG A N 1
ATOM 780 C CA . ARG A 1 113 ? -14.586 4.622 -33.826 1.00 86.06 113 ARG A CA 1
ATOM 781 C C . ARG A 1 113 ? -14.446 5.152 -32.400 1.00 86.06 113 ARG A C 1
ATOM 783 O O . ARG A 1 113 ? -15.190 4.721 -31.523 1.00 86.06 113 ARG A O 1
ATOM 790 N N . ALA A 1 114 ? -13.532 6.094 -32.171 1.00 83.38 114 ALA A N 1
ATOM 791 C CA . ALA A 1 114 ? -13.334 6.703 -30.859 1.00 83.38 114 ALA A CA 1
ATOM 792 C C . ALA A 1 114 ? -14.547 7.532 -30.413 1.00 83.38 114 ALA A C 1
ATOM 794 O O . ALA A 1 114 ? -14.938 7.459 -29.253 1.00 83.38 114 ALA A O 1
ATOM 795 N N . ALA A 1 115 ? -15.184 8.271 -31.324 1.00 83.44 115 ALA A N 1
ATOM 796 C CA . ALA A 1 115 ? -16.404 9.019 -31.033 1.00 83.44 115 ALA A CA 1
ATOM 797 C C . ALA A 1 115 ? -17.590 8.091 -30.709 1.00 83.44 115 ALA A C 1
ATOM 799 O O . ALA A 1 115 ? -18.294 8.318 -29.728 1.00 83.44 115 ALA A O 1
ATOM 800 N N . ALA A 1 116 ? -17.772 7.006 -31.470 1.00 78.00 116 ALA A N 1
ATOM 801 C CA . ALA A 1 116 ? -18.820 6.021 -31.198 1.00 78.00 116 ALA A CA 1
ATOM 802 C C . ALA A 1 116 ? -18.611 5.310 -29.849 1.00 78.00 116 ALA A C 1
ATOM 804 O O . ALA A 1 116 ? -19.564 5.101 -29.096 1.00 78.00 116 ALA A O 1
ATOM 805 N N . GLU A 1 117 ? -17.363 4.971 -29.518 1.00 82.62 117 GLU A N 1
ATOM 806 C CA . GLU A 1 117 ? -17.027 4.366 -28.229 1.00 82.62 117 GLU A CA 1
ATOM 807 C C . GLU A 1 117 ? -17.181 5.363 -27.074 1.00 82.62 117 GLU A C 1
ATOM 809 O O . GLU A 1 117 ? -17.697 4.998 -26.018 1.00 82.62 117 GLU A O 1
ATOM 814 N N . LEU A 1 118 ? -16.825 6.635 -27.279 1.00 86.62 118 LEU A N 1
ATOM 815 C CA . LEU A 1 118 ? -17.084 7.711 -26.322 1.00 86.62 118 LEU A CA 1
ATOM 816 C C . LEU A 1 118 ? -18.578 7.801 -26.010 1.00 86.62 118 LEU A C 1
ATOM 818 O O . LEU A 1 118 ? -18.952 7.793 -24.839 1.00 86.62 118 LEU A O 1
ATOM 822 N N . ASP A 1 119 ? -19.429 7.848 -27.034 1.00 82.56 119 ASP A N 1
ATOM 823 C CA . ASP A 1 119 ? -20.876 7.937 -26.846 1.00 82.56 119 ASP A CA 1
ATOM 824 C C . ASP A 1 119 ? -21.433 6.688 -26.156 1.00 82.56 119 ASP A C 1
ATOM 826 O O . ASP A 1 119 ? -22.272 6.809 -25.266 1.00 82.56 119 ASP A O 1
ATOM 830 N N . ARG A 1 120 ? -20.918 5.490 -26.463 1.00 83.19 120 ARG A N 1
ATOM 831 C CA . ARG A 1 120 ? -21.285 4.252 -25.753 1.00 83.19 120 ARG A CA 1
ATOM 832 C C . ARG A 1 120 ? -20.896 4.302 -24.272 1.00 83.19 120 ARG A C 1
ATOM 834 O O . ARG A 1 120 ? -21.684 3.905 -23.412 1.00 83.19 120 ARG A O 1
ATOM 841 N N . LEU A 1 121 ? -19.690 4.776 -23.962 1.00 80.38 121 LEU A N 1
ATOM 842 C CA . LEU A 1 121 ? -19.174 4.880 -22.596 1.00 80.38 121 LEU A CA 1
ATOM 843 C C . LEU A 1 121 ? -19.921 5.948 -21.789 1.00 80.38 121 LEU A C 1
ATOM 845 O O . LEU A 1 121 ? -20.296 5.690 -20.641 1.00 80.38 121 LEU A O 1
ATOM 849 N N . LEU A 1 122 ? -20.191 7.105 -22.397 1.00 80.31 122 LEU A N 1
ATOM 850 C CA . LEU A 1 122 ? -20.987 8.178 -21.804 1.00 80.31 122 LEU A CA 1
ATOM 851 C C . LEU A 1 122 ? -22.453 7.768 -21.645 1.00 80.31 122 LEU A C 1
ATOM 853 O O . LEU A 1 122 ? -23.021 8.017 -20.590 1.00 80.31 122 LEU A O 1
ATOM 857 N N . ALA A 1 123 ? -23.054 7.061 -22.605 1.00 74.06 123 ALA A N 1
ATOM 858 C CA . ALA A 1 123 ? -24.400 6.505 -22.465 1.00 74.06 123 ALA A CA 1
ATOM 859 C C . ALA A 1 123 ? -24.455 5.435 -21.364 1.00 74.06 123 ALA A C 1
ATOM 861 O O . ALA A 1 123 ? -25.395 5.400 -20.577 1.00 74.06 123 ALA A O 1
ATOM 862 N N . GLY A 1 124 ? -23.422 4.598 -21.236 1.00 67.62 124 GLY A N 1
ATOM 863 C CA . GLY A 1 124 ? -23.292 3.651 -20.127 1.00 67.62 124 GLY A CA 1
ATOM 864 C C . GLY A 1 124 ? -23.169 4.346 -18.767 1.00 67.62 124 GLY A C 1
ATOM 865 O O . GLY A 1 124 ? -23.718 3.861 -17.777 1.00 67.62 124 GLY A O 1
ATOM 866 N N . LEU A 1 125 ? -22.488 5.496 -18.711 1.00 66.25 125 LEU A N 1
ATOM 867 C CA . LEU A 1 125 ? -22.476 6.375 -17.540 1.00 66.25 125 LEU A CA 1
ATOM 868 C C . LEU A 1 125 ? -23.858 6.999 -17.310 1.00 66.25 125 LEU A C 1
ATOM 870 O O . LEU A 1 125 ? -24.350 6.955 -16.190 1.00 66.25 125 LEU A O 1
ATOM 874 N N . ALA A 1 126 ? -24.521 7.482 -18.357 1.00 53.78 126 ALA A N 1
ATOM 875 C CA . ALA A 1 126 ? -25.835 8.106 -18.298 1.00 53.78 126 ALA A CA 1
ATOM 876 C C . ALA A 1 126 ? -26.952 7.127 -17.921 1.00 53.78 126 ALA A C 1
ATOM 878 O O . ALA A 1 126 ? -27.854 7.541 -17.221 1.00 53.78 126 ALA A O 1
ATOM 879 N N . VAL A 1 127 ? -26.903 5.838 -18.276 1.00 48.81 127 VAL A N 1
ATOM 880 C CA . VAL A 1 127 ? -27.876 4.821 -17.816 1.00 48.81 127 VAL A CA 1
ATOM 881 C C . VAL A 1 127 ? -27.701 4.528 -16.321 1.00 48.81 127 VAL A C 1
ATOM 883 O O . VAL A 1 127 ? -28.692 4.367 -15.606 1.00 48.81 127 VAL A O 1
ATOM 886 N N . ARG A 1 128 ? -26.460 4.559 -15.811 1.00 49.53 128 ARG A N 1
ATOM 887 C CA . ARG A 1 128 ? -26.185 4.532 -14.361 1.00 49.53 128 ARG A CA 1
ATOM 888 C C . ARG A 1 128 ? -26.684 5.803 -13.664 1.00 49.53 128 ARG A C 1
ATOM 890 O O . ARG A 1 128 ? -27.174 5.725 -12.543 1.00 49.53 128 ARG A O 1
ATOM 897 N N . THR A 1 129 ? -26.621 6.949 -14.341 1.00 39.62 129 THR A N 1
ATOM 898 C CA . THR A 1 129 ? -27.144 8.236 -13.855 1.00 39.62 129 THR A CA 1
ATOM 899 C C . THR A 1 129 ? -28.661 8.389 -14.058 1.00 39.62 129 THR A C 1
ATOM 901 O O . THR A 1 129 ? -29.305 9.079 -13.287 1.00 39.62 129 THR A O 1
ATOM 904 N N . ALA A 1 130 ? -29.283 7.716 -15.026 1.00 37.22 130 ALA A N 1
ATOM 905 C CA . ALA A 1 130 ? -30.713 7.800 -15.337 1.00 37.22 130 ALA A CA 1
ATOM 906 C C . ALA A 1 130 ? -31.538 6.872 -14.440 1.00 37.22 130 ALA A C 1
ATOM 908 O O . ALA A 1 130 ? -32.627 7.245 -14.017 1.00 37.22 130 ALA A O 1
ATOM 909 N N . GLY A 1 131 ? -30.969 5.735 -14.016 1.00 38.09 131 GLY A N 1
ATOM 910 C CA . GLY A 1 131 ? -31.455 5.005 -12.836 1.00 38.09 131 GLY A CA 1
ATOM 911 C C . GLY A 1 131 ? -31.344 5.813 -11.529 1.00 38.09 131 GLY A C 1
ATOM 912 O O . GLY A 1 131 ? -31.962 5.447 -10.534 1.00 38.09 131 GLY A O 1
ATOM 913 N N . ARG A 1 132 ? -30.591 6.925 -11.549 1.00 41.59 132 ARG A N 1
ATOM 914 C CA . ARG A 1 132 ? -30.403 7.916 -10.472 1.00 41.59 132 ARG A CA 1
ATOM 915 C C . ARG A 1 132 ? -31.242 9.195 -10.691 1.00 41.59 132 ARG A C 1
ATOM 917 O O . ARG A 1 132 ? -31.413 9.966 -9.755 1.00 41.59 132 ARG A O 1
ATOM 924 N N . ALA A 1 133 ? -31.812 9.407 -11.884 1.00 36.59 133 ALA A N 1
ATOM 925 C CA . ALA A 1 133 ? -32.465 10.652 -12.319 1.00 36.59 133 ALA A CA 1
ATOM 926 C C . ALA A 1 133 ? -33.928 10.798 -11.859 1.00 36.59 133 ALA A C 1
ATOM 928 O O . ALA A 1 133 ? -34.729 11.470 -12.506 1.00 36.59 133 ALA A O 1
ATOM 929 N N . ALA A 1 134 ? -34.286 10.181 -10.732 1.00 36.50 134 ALA A N 1
ATOM 930 C CA . ALA A 1 134 ? -35.501 10.539 -10.002 1.00 36.50 134 ALA A CA 1
ATOM 931 C C . ALA A 1 134 ? -35.253 11.643 -8.950 1.00 36.50 134 ALA A C 1
ATOM 933 O O . ALA A 1 134 ? -36.195 12.048 -8.274 1.00 36.50 134 ALA A O 1
ATOM 934 N N . ALA A 1 135 ? -34.020 12.149 -8.813 1.00 37.75 135 ALA A N 1
ATOM 935 C CA . ALA A 1 135 ? -33.694 13.283 -7.952 1.00 37.75 135 ALA A CA 1
ATOM 936 C C . ALA A 1 135 ? -32.823 14.305 -8.705 1.00 37.75 135 ALA A C 1
ATOM 938 O O . ALA A 1 135 ? -31.787 13.951 -9.268 1.00 37.75 135 ALA A O 1
ATOM 939 N N . ASP A 1 136 ? -33.281 15.558 -8.728 1.00 46.66 136 ASP A N 1
ATOM 940 C CA . ASP A 1 136 ? -32.553 16.731 -9.221 1.00 46.66 136 ASP A CA 1
ATOM 941 C C . ASP A 1 136 ? -31.122 16.802 -8.652 1.00 46.66 136 ASP A C 1
ATOM 943 O O . ASP A 1 136 ? -30.915 16.492 -7.485 1.00 46.66 136 ASP A O 1
ATOM 947 N N . HIS A 1 137 ? -30.167 17.232 -9.492 1.00 46.22 137 HIS A N 1
ATOM 948 C CA . HIS A 1 137 ? -28.752 17.569 -9.222 1.00 46.22 137 HIS A CA 1
ATOM 949 C C . HIS A 1 137 ? -28.054 16.852 -8.041 1.00 46.22 137 HIS A C 1
ATOM 951 O O . HIS A 1 137 ? -28.273 17.235 -6.895 1.00 46.22 137 HIS A O 1
ATOM 957 N N . PRO A 1 138 ? -27.084 15.939 -8.280 1.00 51.62 138 PRO A N 1
ATOM 958 C CA . PRO A 1 138 ? -26.348 15.313 -7.184 1.00 51.62 138 PRO A CA 1
ATOM 959 C C . PRO A 1 138 ? -25.617 16.357 -6.312 1.00 51.62 138 PRO A C 1
ATOM 961 O O . PRO A 1 138 ? -25.104 17.359 -6.836 1.00 51.62 138 PRO A O 1
ATOM 964 N N . PRO A 1 139 ? -25.533 16.126 -4.990 1.00 59.25 139 PRO A N 1
ATOM 965 C CA . PRO A 1 139 ? -25.005 17.091 -4.038 1.00 59.25 139 PRO A CA 1
ATOM 966 C C . PRO A 1 139 ? -23.523 17.367 -4.304 1.00 59.25 139 PRO A C 1
ATOM 968 O O . PRO A 1 139 ? -22.719 16.455 -4.480 1.00 59.25 139 PRO A O 1
ATOM 971 N N . ARG A 1 140 ? -23.148 18.652 -4.319 1.00 67.31 140 ARG A N 1
ATOM 972 C CA . ARG A 1 140 ? -21.778 19.110 -4.634 1.00 67.31 140 ARG A CA 1
ATOM 973 C C . ARG A 1 140 ? -20.853 19.246 -3.422 1.00 67.31 140 ARG A C 1
ATOM 975 O O . ARG A 1 140 ? -19.678 19.542 -3.603 1.00 67.31 140 ARG A O 1
ATOM 982 N N . THR A 1 141 ? -21.383 19.084 -2.213 1.00 70.25 141 THR A N 1
ATOM 983 C CA . THR A 1 141 ? -20.627 19.132 -0.954 1.00 70.25 141 THR A CA 1
ATOM 984 C C . THR A 1 141 ? -21.128 18.044 -0.017 1.00 70.25 141 THR A C 1
ATOM 986 O O . THR A 1 141 ? -22.294 17.636 -0.100 1.00 70.25 141 THR A O 1
ATOM 989 N N . VAL A 1 142 ? -20.287 17.621 0.925 1.00 71.31 142 VAL A N 1
ATOM 990 C CA . VAL A 1 142 ? -20.658 16.689 1.999 1.00 71.31 142 VAL A CA 1
ATOM 991 C C . VAL A 1 142 ? -21.875 17.218 2.752 1.00 71.31 142 VAL A C 1
ATOM 993 O O . VAL A 1 142 ? -22.843 16.493 2.967 1.00 71.31 142 VAL A O 1
ATOM 996 N N . ARG A 1 143 ? -21.900 18.516 3.068 1.00 72.88 143 ARG A N 1
ATOM 997 C CA . ARG A 1 143 ? -23.040 19.150 3.742 1.00 72.88 143 ARG A CA 1
ATOM 998 C C . ARG A 1 143 ? -24.344 19.068 2.948 1.00 72.88 143 ARG A C 1
ATOM 1000 O O . ARG A 1 143 ? -25.407 18.947 3.554 1.00 72.88 143 ARG A O 1
ATOM 1007 N N . ALA A 1 144 ? -24.295 19.160 1.619 1.00 66.62 144 ALA A N 1
ATOM 1008 C CA . ALA A 1 144 ? -25.479 18.979 0.781 1.00 66.62 144 ALA A CA 1
ATOM 1009 C C . ALA A 1 144 ? -25.940 17.511 0.798 1.00 66.62 144 ALA A C 1
ATOM 1011 O O . ALA A 1 144 ? -27.116 17.251 1.044 1.00 66.62 144 ALA A O 1
ATOM 1012 N N . ALA A 1 145 ? -25.006 16.564 0.677 1.00 70.62 145 ALA A N 1
ATOM 1013 C CA . ALA A 1 145 ? -25.304 15.131 0.725 1.00 70.62 145 ALA A CA 1
ATOM 1014 C C . ALA A 1 145 ? -25.903 14.696 2.075 1.00 70.62 145 ALA A C 1
ATOM 1016 O O . ALA A 1 145 ? -26.851 13.912 2.127 1.00 70.62 145 ALA A O 1
ATOM 1017 N N . LEU A 1 146 ? -25.407 15.259 3.179 1.00 73.06 146 LEU A N 1
ATOM 1018 C CA . LEU A 1 146 ? -25.942 15.041 4.526 1.00 73.06 146 LEU A CA 1
ATOM 1019 C C . LEU A 1 146 ? -27.388 15.541 4.673 1.00 73.06 146 LEU A C 1
ATOM 1021 O O . LEU A 1 146 ? -28.204 14.907 5.338 1.00 73.06 146 LEU A O 1
ATOM 1025 N N . ARG A 1 147 ? -27.735 16.671 4.044 1.00 69.62 147 ARG A N 1
ATOM 1026 C CA . ARG A 1 147 ? -29.109 17.204 4.076 1.00 69.62 147 ARG A CA 1
ATOM 1027 C C . ARG A 1 147 ? -30.084 16.328 3.299 1.00 69.62 147 ARG A C 1
ATOM 1029 O O . ARG A 1 147 ? -31.221 16.170 3.733 1.00 69.62 147 ARG A O 1
ATOM 1036 N N . GLU A 1 148 ? -29.645 15.766 2.179 1.00 66.25 148 GLU A N 1
ATOM 1037 C CA . GLU A 1 148 ? -30.466 14.880 1.350 1.00 66.25 148 GLU A CA 1
ATOM 1038 C C . GLU A 1 148 ? -30.688 13.521 2.020 1.00 66.25 148 GLU A C 1
ATOM 1040 O O . GLU A 1 148 ? -31.819 13.043 2.088 1.00 66.25 148 GLU A O 1
ATOM 1045 N N . THR A 1 149 ? -29.639 12.932 2.600 1.00 60.88 149 THR A N 1
ATOM 1046 C CA . THR A 1 149 ? -29.723 11.646 3.316 1.00 60.88 149 THR A CA 1
ATOM 1047 C C . THR A 1 149 ? -30.577 11.726 4.585 1.00 60.88 149 THR A C 1
ATOM 1049 O O . THR A 1 149 ? -31.340 10.800 4.867 1.00 60.88 149 THR A O 1
ATOM 1052 N N . ALA A 1 150 ? -30.557 12.854 5.303 1.00 52.22 150 ALA A N 1
ATOM 1053 C CA . ALA A 1 150 ? -31.432 13.090 6.455 1.00 52.22 150 ALA A CA 1
ATOM 1054 C C . ALA A 1 150 ? -32.937 13.121 6.096 1.00 52.22 150 ALA A C 1
ATOM 1056 O O . ALA A 1 150 ? -33.777 12.828 6.950 1.00 52.22 150 ALA A O 1
ATOM 1057 N N . GLY A 1 151 ? -33.294 13.427 4.842 1.00 36.91 151 GLY A N 1
ATOM 1058 C CA . GLY A 1 151 ? -34.681 13.488 4.360 1.00 36.91 151 GLY A CA 1
ATOM 1059 C C . GLY A 1 151 ? -35.326 12.137 4.015 1.00 36.91 151 GLY A C 1
ATOM 1060 O O . GLY A 1 151 ? -36.531 12.091 3.785 1.00 36.91 151 GLY A O 1
ATOM 1061 N N . VAL A 1 152 ? -34.560 11.037 3.990 1.00 39.62 152 VAL A N 1
ATOM 1062 C CA . VAL A 1 152 ? -34.998 9.710 3.490 1.00 39.62 152 VAL A CA 1
ATOM 1063 C C . VAL A 1 152 ? -35.482 8.766 4.612 1.00 39.62 152 VAL A C 1
ATOM 1065 O O . VAL A 1 152 ? -35.864 7.626 4.361 1.00 39.62 152 VAL A O 1
ATOM 1068 N N . THR A 1 153 ? -35.547 9.218 5.867 1.00 32.31 153 THR A N 1
ATOM 1069 C CA . THR A 1 153 ? -35.974 8.390 7.015 1.00 32.31 153 THR A CA 1
ATOM 1070 C C . THR A 1 153 ? -37.505 8.229 7.112 1.00 32.31 153 THR A C 1
ATOM 1072 O O . THR A 1 153 ? -38.159 8.705 8.037 1.00 32.31 153 THR A O 1
ATOM 1075 N N . GLY A 1 154 ? -38.096 7.517 6.146 1.00 25.11 154 GLY A N 1
ATOM 1076 C CA . GLY A 1 154 ? -39.466 6.991 6.179 1.00 25.11 154 GLY A CA 1
ATOM 1077 C C . GLY A 1 154 ? -39.461 5.467 6.009 1.00 25.11 154 GLY A C 1
ATOM 1078 O O . GLY A 1 154 ? -38.835 4.950 5.094 1.00 25.11 154 GLY A O 1
ATOM 1079 N N . ALA A 1 155 ? -40.124 4.753 6.922 1.00 29.58 155 ALA A N 1
ATOM 1080 C CA . ALA A 1 155 ? -40.091 3.299 7.114 1.00 29.58 155 ALA A CA 1
ATOM 1081 C C . ALA A 1 155 ? -40.113 2.422 5.835 1.00 29.58 155 ALA A C 1
ATOM 1083 O O . ALA A 1 155 ? -41.073 2.453 5.068 1.00 29.58 155 ALA A O 1
ATOM 1084 N N . GLY A 1 156 ? -39.112 1.543 5.686 1.00 21.89 156 GLY A N 1
ATOM 1085 C CA . GLY A 1 156 ? -39.103 0.445 4.711 1.00 21.89 156 GLY A CA 1
ATOM 1086 C C . GLY A 1 156 ? -37.740 -0.252 4.624 1.00 21.89 156 GLY A C 1
ATOM 1087 O O . GLY A 1 156 ? -36.818 0.275 4.014 1.00 21.89 156 GLY A O 1
ATOM 1088 N N . GLY A 1 157 ? -37.594 -1.421 5.256 1.00 25.31 157 GLY A N 1
ATOM 1089 C CA . GLY A 1 157 ? -36.359 -2.217 5.222 1.00 25.31 157 GLY A CA 1
ATOM 1090 C C . GLY A 1 157 ? -36.147 -2.952 3.890 1.00 25.31 157 GLY A C 1
ATOM 1091 O O . GLY A 1 157 ? -37.111 -3.374 3.253 1.00 25.31 157 GLY A O 1
ATOM 1092 N N . VAL A 1 158 ? -34.881 -3.142 3.495 1.00 23.09 158 VAL A N 1
ATOM 1093 C CA . VAL A 1 158 ? -34.469 -3.931 2.318 1.00 23.09 158 VAL A CA 1
ATOM 1094 C C . VAL A 1 158 ? -33.392 -4.943 2.730 1.00 23.09 158 VAL A C 1
ATOM 1096 O O . VAL A 1 158 ? -32.440 -4.595 3.423 1.00 23.09 158 VAL A O 1
ATOM 1099 N N . SER A 1 159 ? -33.576 -6.204 2.322 1.00 25.91 159 SER A N 1
ATOM 1100 C CA . SER A 1 159 ? -32.708 -7.354 2.625 1.00 25.91 159 SER A CA 1
ATOM 1101 C C . SER A 1 159 ? -31.527 -7.495 1.650 1.00 25.91 159 SER A C 1
ATOM 1103 O O . SER A 1 159 ? -31.590 -7.032 0.509 1.00 25.91 159 SER A O 1
ATOM 1105 N N . ARG A 1 160 ? -30.471 -8.184 2.111 1.00 28.41 160 ARG A N 1
ATOM 1106 C CA . ARG A 1 160 ? -29.252 -8.565 1.377 1.00 28.41 160 ARG A CA 1
ATOM 1107 C C . ARG A 1 160 ? -29.565 -9.524 0.221 1.00 28.41 160 ARG A C 1
ATOM 1109 O O . ARG A 1 160 ? -30.114 -10.598 0.448 1.00 28.41 160 ARG A O 1
ATOM 1116 N N . ALA A 1 161 ? -29.110 -9.168 -0.978 1.00 23.75 161 ALA A N 1
ATOM 1117 C CA . ALA A 1 161 ? -28.849 -10.098 -2.071 1.00 23.75 161 ALA A CA 1
ATOM 1118 C C . ALA A 1 161 ? -27.527 -9.691 -2.756 1.00 23.75 161 ALA A C 1
ATOM 1120 O O . ALA A 1 161 ? -27.373 -8.545 -3.177 1.00 23.75 161 ALA A O 1
ATOM 1121 N N . ASP A 1 162 ? -26.591 -10.640 -2.803 1.00 24.83 162 ASP A N 1
ATOM 1122 C CA . ASP A 1 162 ? -25.512 -10.776 -3.798 1.00 24.83 162 ASP A CA 1
ATOM 1123 C C . ASP A 1 162 ? -24.176 -10.026 -3.654 1.00 24.83 162 ASP A C 1
ATOM 1125 O O . ASP A 1 162 ? -23.474 -9.842 -4.641 1.00 24.83 162 ASP A O 1
ATOM 1129 N N . GLY A 1 163 ? -23.723 -9.683 -2.443 1.00 27.28 163 GLY A N 1
ATOM 1130 C CA . GLY A 1 163 ? -22.278 -9.461 -2.204 1.00 27.28 163 GLY A CA 1
ATOM 1131 C C . GLY A 1 163 ? -21.617 -8.281 -2.941 1.00 27.28 163 GLY A C 1
ATOM 1132 O O . GLY A 1 163 ? -20.411 -8.093 -2.831 1.00 27.28 163 GLY A O 1
ATOM 1133 N N . THR A 1 164 ? -22.386 -7.449 -3.642 1.00 22.80 164 THR A N 1
ATOM 1134 C CA . THR A 1 164 ? -21.943 -6.176 -4.218 1.00 22.80 164 THR A CA 1
ATOM 1135 C C . THR A 1 164 ? -22.346 -5.027 -3.303 1.00 22.80 164 THR A C 1
ATOM 1137 O O . THR A 1 164 ? -23.512 -4.934 -2.908 1.00 22.80 164 THR A O 1
ATOM 1140 N N . TYR A 1 165 ? -21.416 -4.121 -2.999 1.00 28.08 165 TYR A N 1
ATOM 1141 C CA . TYR A 1 165 ? -21.733 -2.866 -2.319 1.00 28.08 165 TYR A CA 1
ATOM 1142 C C . TYR A 1 165 ? -22.702 -2.057 -3.200 1.00 28.08 165 TYR A C 1
ATOM 1144 O O . TYR A 1 165 ? -22.341 -1.600 -4.284 1.00 28.08 165 TYR A O 1
ATOM 1152 N N . ARG A 1 166 ? -23.959 -1.922 -2.762 1.00 26.92 166 ARG A N 1
ATOM 1153 C CA . ARG A 1 166 ? -24.919 -0.977 -3.343 1.00 26.92 166 ARG A CA 1
ATOM 1154 C C . ARG A 1 166 ? -24.752 0.359 -2.629 1.00 26.92 166 ARG A C 1
ATOM 1156 O O . ARG A 1 166 ? -25.003 0.448 -1.433 1.00 26.92 166 ARG A O 1
ATOM 1163 N N . GLU A 1 167 ? -24.383 1.397 -3.368 1.00 26.14 167 GLU A N 1
ATOM 1164 C CA . GLU A 1 167 ? -24.549 2.783 -2.928 1.00 26.14 167 GLU A CA 1
ATOM 1165 C C . GLU A 1 167 ? -26.064 3.078 -2.927 1.00 26.14 167 GLU A C 1
ATOM 1167 O O . GLU A 1 167 ? -26.661 3.300 -3.978 1.00 26.14 167 GLU A O 1
ATOM 1172 N N . THR A 1 168 ? -26.739 2.952 -1.778 1.00 25.09 168 THR A N 1
ATOM 1173 C CA . THR A 1 168 ? -28.187 3.205 -1.684 1.00 25.09 168 THR A CA 1
ATOM 1174 C C . THR A 1 168 ? -28.477 4.613 -1.187 1.00 25.09 168 THR A C 1
ATOM 1176 O O . THR A 1 168 ? -28.254 4.917 -0.017 1.00 25.09 168 THR A O 1
ATOM 1179 N N . ALA A 1 169 ? -29.108 5.413 -2.040 1.00 24.94 169 ALA A N 1
ATOM 1180 C CA . ALA A 1 169 ? -30.134 6.354 -1.614 1.00 24.94 169 ALA A CA 1
ATOM 1181 C C . ALA A 1 169 ? -31.507 5.755 -1.989 1.00 24.94 169 ALA A C 1
ATOM 1183 O O . ALA A 1 169 ? -31.725 5.446 -3.153 1.00 24.94 169 ALA A O 1
ATOM 1184 N N . GLY A 1 170 ? -32.375 5.550 -0.987 1.00 23.44 170 GLY A N 1
ATOM 1185 C CA . GLY A 1 170 ? -33.850 5.475 -1.059 1.00 23.44 170 GLY A CA 1
ATOM 1186 C C . GLY A 1 170 ? -34.538 4.535 -2.068 1.00 23.44 170 GLY A C 1
ATOM 1187 O O . GLY A 1 170 ? -34.513 4.753 -3.271 1.00 23.44 170 GLY A O 1
ATOM 1188 N N . ALA A 1 171 ? -35.277 3.544 -1.562 1.00 25.19 171 ALA A N 1
ATOM 1189 C CA . ALA A 1 171 ? -36.147 2.659 -2.345 1.00 25.19 171 ALA A CA 1
ATOM 1190 C C . ALA A 1 171 ? -37.491 3.306 -2.751 1.00 25.19 171 ALA A C 1
ATOM 1192 O O . ALA A 1 171 ? -38.011 4.144 -2.021 1.00 25.19 171 ALA A O 1
ATOM 1193 N N . SER A 1 172 ? -38.133 2.799 -3.816 1.00 24.94 172 SER A N 1
ATOM 1194 C CA . SER A 1 172 ? -39.591 2.562 -3.825 1.00 24.94 172 SER A CA 1
ATOM 1195 C C . SER A 1 172 ? -40.035 1.606 -4.945 1.00 24.94 172 SER A C 1
ATOM 1197 O O . SER A 1 172 ? -39.380 1.467 -5.973 1.00 24.94 172 SER A O 1
ATOM 1199 N N . ALA A 1 173 ? -41.154 0.929 -4.688 1.00 23.12 173 ALA A N 1
ATOM 1200 C CA . ALA A 1 173 ? -41.670 -0.284 -5.308 1.00 23.12 173 ALA A CA 1
ATOM 1201 C C . ALA A 1 173 ? -42.829 -0.067 -6.303 1.00 23.12 173 ALA A C 1
ATOM 1203 O O . ALA A 1 173 ? -43.591 0.885 -6.170 1.00 23.12 173 ALA A O 1
ATOM 1204 N N . ALA A 1 174 ? -43.022 -1.044 -7.200 1.00 22.80 174 ALA A N 1
ATOM 1205 C CA . ALA A 1 174 ? -44.301 -1.598 -7.695 1.00 22.80 174 ALA A CA 1
ATOM 1206 C C . ALA A 1 174 ? -43.961 -2.755 -8.666 1.00 22.80 174 ALA A C 1
ATOM 1208 O O . ALA A 1 174 ? -43.067 -2.592 -9.483 1.00 22.80 174 ALA A O 1
ATOM 1209 N N . GLY A 1 175 ? -44.555 -3.948 -8.716 1.00 19.94 175 GLY A N 1
ATOM 1210 C CA . GLY A 1 175 ? -45.637 -4.634 -8.013 1.00 19.94 175 GLY A CA 1
ATOM 1211 C C . GLY A 1 175 ? -45.967 -5.897 -8.841 1.00 19.94 175 GLY A C 1
ATOM 1212 O O . GLY A 1 175 ? -46.017 -5.818 -10.065 1.00 19.94 175 GLY A O 1
ATOM 1213 N N . GLY A 1 176 ? -46.170 -7.060 -8.211 1.00 19.38 176 GLY A N 1
ATOM 1214 C CA . GLY A 1 176 ? -46.578 -8.298 -8.897 1.00 19.38 176 GLY A CA 1
ATOM 1215 C C . GLY A 1 176 ? -46.589 -9.520 -7.971 1.00 19.38 176 GLY A C 1
ATOM 1216 O O . GLY A 1 176 ? -45.637 -9.745 -7.241 1.00 19.38 176 GLY A O 1
ATOM 1217 N N . VAL A 1 177 ? -47.698 -10.259 -7.957 1.00 21.88 177 VAL A N 1
ATOM 1218 C CA . VAL A 1 177 ? -48.179 -11.161 -6.889 1.00 21.88 177 VAL A CA 1
ATOM 1219 C C . VAL A 1 177 ? -47.868 -12.659 -7.127 1.00 21.88 177 VAL A C 1
ATOM 1221 O O . VAL A 1 177 ? -47.816 -13.101 -8.270 1.00 21.88 177 VAL A O 1
ATOM 1224 N N . SER A 1 178 ? -47.857 -13.429 -6.018 1.00 23.00 178 SER A N 1
ATOM 1225 C CA . SER A 1 178 ? -47.967 -14.907 -5.829 1.00 23.00 178 SER A CA 1
ATOM 1226 C C . SER A 1 178 ? -46.686 -15.744 -5.997 1.00 23.00 178 SER A C 1
ATOM 1228 O O . SER A 1 178 ? -45.923 -15.498 -6.915 1.00 23.00 178 SER A O 1
ATOM 1230 N N . GLY A 1 179 ? -46.374 -16.758 -5.178 1.00 20.67 179 GLY A N 1
ATOM 1231 C CA . GLY A 1 179 ? -47.030 -17.349 -4.007 1.00 20.67 179 GLY A CA 1
ATOM 1232 C C . GLY A 1 179 ? -46.231 -18.558 -3.461 1.00 20.67 179 GLY A C 1
ATOM 1233 O O . GLY A 1 179 ? -45.410 -19.115 -4.175 1.00 20.67 179 GLY A O 1
ATOM 1234 N N . ALA A 1 180 ? -46.551 -18.937 -2.217 1.00 22.25 180 ALA A N 1
ATOM 1235 C CA . ALA A 1 180 ? -46.400 -20.240 -1.540 1.00 22.25 180 ALA A CA 1
ATOM 1236 C C . ALA A 1 180 ? -45.010 -20.825 -1.156 1.00 22.25 180 ALA A C 1
ATOM 1238 O O . ALA A 1 180 ? -44.233 -21.251 -1.999 1.00 22.25 180 ALA A O 1
ATOM 1239 N N . ASP A 1 181 ? -44.850 -20.937 0.175 1.00 22.73 181 ASP A N 1
ATOM 1240 C CA . ASP A 1 181 ? -44.283 -22.014 1.017 1.00 22.73 181 ASP A CA 1
ATOM 1241 C C . ASP A 1 181 ? -42.903 -22.644 0.741 1.00 22.73 181 ASP A C 1
ATOM 1243 O O . ASP A 1 181 ? -42.658 -23.284 -0.275 1.00 22.73 181 ASP A O 1
ATOM 1247 N N . GLY A 1 182 ? -42.053 -22.609 1.779 1.00 21.66 182 GLY A N 1
ATOM 1248 C CA . GLY A 1 182 ? -40.834 -23.415 1.881 1.00 21.66 182 GLY A CA 1
ATOM 1249 C C . GLY A 1 182 ? -39.943 -23.009 3.060 1.00 21.66 182 GLY A C 1
ATOM 1250 O O . GLY A 1 182 ? -39.287 -21.982 3.029 1.00 21.66 182 GLY A O 1
ATOM 1251 N N . THR A 1 183 ? -39.974 -23.822 4.108 1.00 21.02 183 THR A N 1
ATOM 1252 C CA . THR A 1 183 ? -39.301 -23.793 5.422 1.00 21.02 183 THR A CA 1
ATOM 1253 C C . THR A 1 183 ? -37.877 -23.215 5.571 1.00 21.02 183 THR A C 1
ATOM 1255 O O . THR A 1 183 ? -36.997 -23.426 4.747 1.00 21.02 183 THR A O 1
ATOM 1258 N N . ARG A 1 184 ? -37.697 -22.586 6.746 1.00 22.84 184 ARG A N 1
ATOM 1259 C CA . ARG A 1 184 ? -36.502 -22.042 7.428 1.00 22.84 184 ARG A CA 1
ATOM 1260 C C . ARG A 1 184 ? -35.279 -22.973 7.519 1.00 22.84 184 ARG A C 1
ATOM 1262 O O . ARG A 1 184 ? -35.456 -24.140 7.845 1.00 22.84 184 ARG A O 1
ATOM 1269 N N . GLU A 1 185 ? -34.084 -22.371 7.513 1.00 21.66 185 GLU A N 1
ATOM 1270 C CA . GLU A 1 185 ? -33.072 -22.567 8.570 1.00 21.66 185 GLU A CA 1
ATOM 1271 C C . GLU A 1 185 ? -32.164 -21.320 8.697 1.00 21.66 185 GLU A C 1
ATOM 1273 O O . GLU A 1 185 ? -31.735 -20.739 7.703 1.00 21.66 185 GLU A O 1
ATOM 1278 N N . GLU A 1 186 ? -31.985 -20.845 9.933 1.00 22.08 186 GLU A N 1
ATOM 1279 C CA . GLU A 1 186 ? -31.391 -19.558 10.322 1.00 22.08 186 GLU A CA 1
ATOM 1280 C C . GLU A 1 186 ? -29.873 -19.665 10.551 1.00 22.08 186 GLU A C 1
ATOM 1282 O O . GLU A 1 186 ? -29.409 -20.579 11.228 1.00 22.08 186 GLU A O 1
ATOM 1287 N N . ALA A 1 187 ? -29.108 -18.667 10.095 1.00 20.86 187 ALA A N 1
ATOM 1288 C CA . ALA A 1 187 ? -27.776 -18.358 10.618 1.00 20.86 187 ALA A CA 1
ATOM 1289 C C . ALA A 1 187 ? -27.764 -16.890 11.073 1.00 20.86 187 ALA A C 1
ATOM 1291 O O . ALA A 1 187 ? -27.665 -15.961 10.273 1.00 20.86 187 ALA A O 1
ATOM 1292 N N . THR A 1 188 ? -27.954 -16.687 12.374 1.00 21.34 188 THR A N 1
ATOM 1293 C CA . THR A 1 188 ? -27.982 -15.381 13.041 1.00 21.34 188 THR A CA 1
ATOM 1294 C C . THR A 1 188 ? -26.576 -14.939 13.441 1.00 21.34 188 THR A C 1
ATOM 1296 O O . THR A 1 188 ? -25.897 -15.645 14.184 1.00 21.34 188 THR A O 1
ATOM 1299 N N . GLY A 1 189 ? -26.176 -13.744 13.009 1.00 21.53 189 GLY A N 1
ATOM 1300 C CA . GLY A 1 189 ? -24.986 -13.035 13.480 1.00 21.53 189 GLY A CA 1
ATOM 1301 C C . GLY A 1 189 ? -25.006 -11.596 12.970 1.00 21.53 189 GLY A C 1
ATOM 1302 O O . GLY A 1 189 ? -24.483 -11.303 11.900 1.00 21.53 189 GLY A O 1
ATOM 1303 N N . THR A 1 190 ? -25.708 -10.717 13.683 1.00 24.80 190 THR A N 1
ATOM 1304 C CA . THR A 1 190 ? -25.832 -9.284 13.384 1.00 24.80 190 THR A CA 1
ATOM 1305 C C . THR A 1 190 ? -24.598 -8.535 13.882 1.00 24.80 190 THR A C 1
ATOM 1307 O O . THR A 1 190 ? -24.285 -8.600 15.066 1.00 24.80 190 THR A O 1
ATOM 1310 N N . GLY A 1 191 ? -23.906 -7.831 12.981 1.00 26.34 191 GLY A N 1
ATOM 1311 C CA . GLY A 1 191 ? -22.835 -6.897 13.329 1.00 26.34 191 GLY A CA 1
ATOM 1312 C C . GLY A 1 191 ? -23.398 -5.570 13.842 1.00 26.34 191 GLY A C 1
ATOM 1313 O O . GLY A 1 191 ? -24.043 -4.839 13.093 1.00 26.34 191 GLY A O 1
ATOM 1314 N N . GLU A 1 192 ? -23.124 -5.285 15.109 1.00 28.45 192 GLU A N 1
ATOM 1315 C CA . GLU A 1 192 ? -23.193 -3.991 15.803 1.00 28.45 192 GLU A CA 1
ATOM 1316 C C . GLU A 1 192 ? -21.752 -3.734 16.302 1.00 28.45 192 GLU A C 1
ATOM 1318 O O . GLU A 1 192 ? -21.136 -4.677 16.782 1.00 28.45 192 GLU A O 1
ATOM 1323 N N . ALA A 1 193 ? -21.087 -2.580 16.265 1.00 30.69 193 ALA A N 1
ATOM 1324 C CA . ALA A 1 193 ? -21.253 -1.276 15.637 1.00 30.69 193 ALA A CA 1
ATOM 1325 C C . ALA A 1 193 ? -19.861 -0.582 15.699 1.00 30.69 193 ALA A C 1
ATOM 1327 O O . ALA A 1 193 ? -19.178 -0.696 16.710 1.00 30.69 193 ALA A O 1
ATOM 1328 N N . LEU A 1 194 ? -19.456 0.178 14.667 1.00 33.72 194 LEU A N 1
ATOM 1329 C CA . LEU A 1 194 ? -18.323 1.141 14.710 1.00 33.72 194 LEU A CA 1
ATOM 1330 C C . LEU A 1 194 ? -18.768 2.534 15.213 1.00 33.72 194 LEU A C 1
ATOM 1332 O O . LEU A 1 194 ? -18.087 3.540 15.024 1.00 33.72 194 LEU A O 1
ATOM 1336 N N . THR A 1 195 ? -19.942 2.599 15.833 1.00 31.78 195 THR A N 1
ATOM 1337 C CA . THR A 1 195 ? -20.533 3.798 16.423 1.00 31.78 195 THR A CA 1
ATOM 1338 C C . THR A 1 195 ? -20.896 3.460 17.859 1.00 31.78 195 THR A C 1
ATOM 1340 O O . THR A 1 195 ? -21.699 2.554 18.084 1.00 31.78 195 THR A O 1
ATOM 1343 N N . GLY A 1 196 ? -20.321 4.171 18.828 1.00 25.69 196 GLY A N 1
ATOM 1344 C CA . GLY A 1 196 ? -20.813 4.114 20.201 1.00 25.69 196 GLY A CA 1
ATOM 1345 C C . GLY A 1 196 ? -22.294 4.498 20.232 1.00 25.69 196 GLY A C 1
ATOM 1346 O O . GLY A 1 196 ? -22.651 5.570 19.754 1.00 25.69 196 GLY A O 1
ATOM 1347 N N . ASP A 1 197 ? -23.124 3.585 20.739 1.00 27.14 197 ASP A N 1
ATOM 1348 C CA . ASP A 1 197 ? -24.551 3.714 21.059 1.00 27.14 197 ASP A CA 1
ATOM 1349 C C . ASP A 1 197 ? -25.406 4.651 20.180 1.00 27.14 197 ASP A C 1
ATOM 1351 O O . ASP A 1 197 ? -25.607 5.830 20.473 1.00 27.14 197 ASP A O 1
ATOM 1355 N N . ALA A 1 198 ? -26.075 4.057 19.189 1.00 26.61 198 ALA A N 1
ATOM 1356 C CA . ALA A 1 198 ? -27.432 4.447 18.814 1.00 26.61 198 ALA A CA 1
ATOM 1357 C C . ALA A 1 198 ? -28.158 3.235 18.218 1.00 26.61 198 ALA A C 1
ATOM 1359 O O . ALA A 1 198 ? -27.900 2.819 17.091 1.00 26.61 198 ALA A O 1
ATOM 1360 N N . ALA A 1 199 ? -29.084 2.666 18.989 1.00 28.02 199 ALA A N 1
ATOM 1361 C CA . ALA A 1 199 ? -30.013 1.651 18.518 1.00 28.02 199 ALA A CA 1
ATOM 1362 C C . ALA A 1 199 ? -30.773 2.155 17.276 1.00 28.02 199 ALA A C 1
ATOM 1364 O O . ALA A 1 199 ? -31.577 3.085 17.356 1.00 28.02 199 ALA A O 1
ATOM 1365 N N . GLY A 1 200 ? -30.529 1.527 16.129 1.00 25.31 200 GLY A N 1
ATOM 1366 C CA . GLY A 1 200 ? -31.227 1.822 14.885 1.00 25.31 200 GLY A CA 1
ATOM 1367 C C . GLY A 1 200 ? -30.627 1.041 13.724 1.00 25.31 200 GLY A C 1
ATOM 1368 O O . GLY A 1 200 ? -29.441 1.130 13.446 1.00 25.31 200 GLY A O 1
ATOM 1369 N N . THR A 1 201 ? -31.457 0.266 13.037 1.00 28.38 201 THR A N 1
ATOM 1370 C CA . THR A 1 201 ? -31.128 -0.552 11.862 1.00 28.38 201 THR A CA 1
ATOM 1371 C C . THR A 1 201 ? -30.738 0.306 10.642 1.00 28.38 201 THR A C 1
ATOM 1373 O O . THR A 1 201 ? -31.514 0.411 9.690 1.00 28.38 201 THR A O 1
ATOM 1376 N N . GLY A 1 202 ? -29.573 0.959 10.671 1.00 31.11 202 GLY A N 1
ATOM 1377 C CA . GLY A 1 202 ? -29.060 1.824 9.605 1.00 31.11 202 GLY A CA 1
ATOM 1378 C C . GLY A 1 202 ? -27.743 1.307 9.025 1.00 31.11 202 GLY A C 1
ATOM 1379 O O . GLY A 1 202 ? -26.835 0.942 9.763 1.00 31.11 202 GLY A O 1
ATOM 1380 N N . SER A 1 203 ? -27.632 1.277 7.695 1.00 42.09 203 SER A N 1
ATOM 1381 C CA . SER A 1 203 ? -26.360 1.074 6.990 1.00 42.09 203 SER A CA 1
ATOM 1382 C C . SER A 1 203 ? -25.334 2.094 7.494 1.00 42.09 203 SER A C 1
ATOM 1384 O O . SER A 1 203 ? -25.581 3.293 7.376 1.00 42.09 203 SER A O 1
ATOM 1386 N N . ALA A 1 204 ? -24.204 1.646 8.047 1.00 51.66 204 ALA A N 1
ATOM 1387 C CA . ALA A 1 204 ? -23.137 2.540 8.488 1.00 51.66 204 ALA A CA 1
ATOM 1388 C C . ALA A 1 204 ? -22.610 3.337 7.281 1.00 51.66 204 ALA A C 1
ATOM 1390 O O . ALA A 1 204 ? -22.021 2.772 6.359 1.00 51.66 204 ALA A O 1
ATOM 1391 N N . ALA A 1 205 ? -22.884 4.640 7.253 1.00 74.88 205 ALA A N 1
ATOM 1392 C CA . ALA A 1 205 ? -22.391 5.543 6.223 1.00 74.88 205 ALA A CA 1
ATOM 1393 C C . ALA A 1 205 ? -20.972 6.011 6.586 1.00 74.88 205 ALA A C 1
ATOM 1395 O O . ALA A 1 205 ? -20.715 6.376 7.730 1.00 74.88 205 ALA A O 1
ATOM 1396 N N . LEU A 1 206 ? -20.063 6.007 5.612 1.00 86.25 206 LEU A N 1
ATOM 1397 C CA . LEU A 1 206 ? -18.711 6.564 5.708 1.00 86.25 206 LEU A CA 1
ATOM 1398 C C . LEU A 1 206 ? -18.557 7.657 4.647 1.00 86.25 206 LEU A C 1
ATOM 1400 O O . LEU A 1 206 ? -19.074 7.515 3.539 1.00 86.25 206 LEU A O 1
ATOM 1404 N N . ALA A 1 207 ? -17.836 8.730 4.968 1.00 89.62 207 ALA A N 1
ATOM 1405 C CA . ALA A 1 207 ? -17.501 9.785 4.017 1.00 89.62 207 ALA A CA 1
ATOM 1406 C C . ALA A 1 207 ? -16.102 9.563 3.420 1.00 89.62 207 ALA A C 1
ATOM 1408 O O . ALA A 1 207 ? -15.118 9.519 4.154 1.00 89.62 207 ALA A O 1
ATOM 1409 N N . LEU A 1 208 ? -16.000 9.461 2.092 1.00 89.62 208 LEU A N 1
ATOM 1410 C CA . LEU A 1 208 ? -14.725 9.454 1.368 1.00 89.62 208 LEU A CA 1
ATOM 1411 C C . LEU A 1 208 ? -14.460 10.845 0.776 1.00 89.62 208 LEU A C 1
ATOM 1413 O O . LEU A 1 208 ? -15.196 11.308 -0.092 1.00 89.62 208 LEU A O 1
ATOM 1417 N N . VAL A 1 209 ? -13.396 11.502 1.230 1.00 87.56 209 VAL A N 1
ATOM 1418 C CA . VAL A 1 209 ? -12.968 12.831 0.784 1.00 87.56 209 VAL A CA 1
ATOM 1419 C C . VAL A 1 209 ? -11.750 12.691 -0.126 1.00 87.56 209 VAL A C 1
ATOM 1421 O O . VAL A 1 209 ? -10.665 12.316 0.319 1.00 87.56 209 VAL A O 1
ATOM 1424 N N . SER A 1 210 ? -11.937 13.010 -1.409 1.00 85.94 210 SER A N 1
ATOM 1425 C CA . SER A 1 210 ? -10.909 12.927 -2.461 1.00 85.94 210 SER A CA 1
ATOM 1426 C C . SER A 1 210 ? -10.845 14.194 -3.330 1.00 85.94 210 SER A C 1
ATOM 1428 O O . SER A 1 210 ? -10.530 14.141 -4.519 1.00 85.94 210 SER A O 1
ATOM 1430 N N . VAL A 1 211 ? -11.200 15.347 -2.756 1.00 83.62 211 VAL A N 1
ATOM 1431 C CA . VAL A 1 211 ? -11.053 16.671 -3.392 1.00 83.62 211 VAL A CA 1
ATOM 1432 C C . VAL A 1 211 ? -9.603 17.168 -3.264 1.00 83.62 211 VAL A C 1
ATOM 1434 O O . VAL A 1 211 ? -8.869 16.649 -2.427 1.00 83.62 211 VAL A O 1
ATOM 1437 N N . PRO A 1 212 ? -9.136 18.172 -4.027 1.00 76.25 212 PRO A N 1
ATOM 1438 C CA . PRO A 1 212 ? -7.787 18.711 -3.835 1.00 76.25 212 PRO A CA 1
ATOM 1439 C C . PRO A 1 212 ? -7.526 19.143 -2.379 1.00 76.25 212 PRO A C 1
ATOM 1441 O O . PRO A 1 212 ? -8.410 19.724 -1.746 1.00 76.25 212 PRO A O 1
ATOM 1444 N N . GLY A 1 213 ? -6.313 18.896 -1.869 1.00 72.94 213 GLY A N 1
ATOM 1445 C CA . GLY A 1 213 ? -5.914 19.111 -0.466 1.00 72.94 213 GLY A CA 1
ATOM 1446 C C . GLY A 1 213 ? -6.411 20.407 0.192 1.00 72.94 213 GLY A C 1
ATOM 1447 O O . GLY A 1 213 ? -7.012 20.334 1.266 1.00 72.94 213 GLY A O 1
ATOM 1448 N N . PRO A 1 214 ? -6.289 21.583 -0.461 1.00 75.31 214 PRO A N 1
ATOM 1449 C CA . PRO A 1 214 ? -6.778 22.854 0.084 1.00 75.31 214 PRO A CA 1
ATOM 1450 C C . PRO A 1 214 ? -8.284 22.901 0.394 1.00 75.31 214 PRO A C 1
ATOM 1452 O O . PRO A 1 214 ? -8.723 23.746 1.172 1.00 75.31 214 PRO A O 1
ATOM 1455 N N . HIS A 1 215 ? -9.081 22.021 -0.215 1.00 82.38 215 HIS A N 1
ATOM 1456 C CA . HIS A 1 215 ? -10.531 21.940 -0.029 1.00 82.38 215 HIS A CA 1
ATOM 1457 C C . HIS A 1 215 ? -10.955 20.773 0.873 1.00 82.38 215 HIS A C 1
ATOM 1459 O O . HIS A 1 215 ? -12.067 20.783 1.396 1.00 82.38 215 HIS A O 1
ATOM 1465 N N . ALA A 1 216 ? -10.075 19.791 1.098 1.00 87.06 216 ALA A N 1
ATOM 1466 C CA . ALA A 1 216 ? -10.408 18.558 1.809 1.00 87.06 216 ALA A CA 1
ATOM 1467 C C . ALA A 1 216 ? -10.809 18.795 3.271 1.00 87.06 216 ALA A C 1
ATOM 1469 O O . ALA A 1 216 ? -11.686 18.108 3.786 1.00 87.06 216 ALA A O 1
ATOM 1470 N N . PHE A 1 217 ? -10.214 19.794 3.931 1.00 90.31 217 PHE A N 1
ATOM 1471 C CA . PHE A 1 217 ? -10.500 20.088 5.336 1.00 90.31 217 PHE A CA 1
ATOM 1472 C C . PHE A 1 217 ? -11.971 20.443 5.582 1.00 90.31 217 PHE A C 1
ATOM 1474 O O . PHE A 1 217 ? -12.566 19.941 6.530 1.00 90.31 217 PHE A O 1
ATOM 1481 N N . ALA A 1 218 ? -12.560 21.290 4.733 1.00 87.69 218 ALA A N 1
ATOM 1482 C CA . ALA A 1 218 ? -13.939 21.740 4.915 1.00 87.69 218 ALA A CA 1
ATOM 1483 C C . ALA A 1 218 ? -14.933 20.578 4.764 1.00 87.69 218 ALA A C 1
ATOM 1485 O O . ALA A 1 218 ? -15.802 20.396 5.613 1.00 87.69 218 ALA A O 1
ATOM 1486 N N . GLU A 1 219 ? -14.747 19.758 3.728 1.00 90.06 219 GLU A N 1
ATOM 1487 C CA . GLU A 1 219 ? -15.590 18.589 3.465 1.00 90.06 219 GLU A CA 1
ATOM 1488 C C . GLU A 1 219 ? -15.455 17.531 4.571 1.00 90.06 219 GLU A C 1
ATOM 1490 O O . GLU A 1 219 ? -16.451 16.973 5.033 1.00 90.06 219 GLU A O 1
ATOM 1495 N N . ALA A 1 220 ? -14.229 17.287 5.047 1.00 92.25 220 ALA A N 1
ATOM 1496 C CA . ALA A 1 220 ? -13.981 16.352 6.139 1.00 92.25 220 ALA A CA 1
ATOM 1497 C C . ALA A 1 220 ? -14.589 16.836 7.461 1.00 92.25 220 ALA A C 1
ATOM 1499 O O . ALA A 1 220 ? -15.200 16.044 8.176 1.00 92.25 220 ALA A O 1
ATOM 1500 N N . LEU A 1 221 ? -14.462 18.128 7.782 1.00 91.94 221 LEU A N 1
ATOM 1501 C CA . LEU A 1 221 ? -15.020 18.688 9.012 1.00 91.94 221 LEU A CA 1
ATOM 1502 C C . LEU A 1 221 ? -16.545 18.552 9.042 1.00 91.94 221 LEU A C 1
ATOM 1504 O O . LEU A 1 221 ? -17.086 18.160 10.071 1.00 91.94 221 LEU A O 1
ATOM 1508 N N . ASP A 1 222 ? -17.220 18.799 7.917 1.00 88.94 222 ASP A N 1
ATOM 1509 C CA . ASP A 1 222 ? -18.671 18.618 7.799 1.00 88.94 222 ASP A CA 1
ATOM 1510 C C . ASP A 1 222 ? -19.107 17.171 8.084 1.00 88.94 222 ASP A C 1
ATOM 1512 O O . ASP A 1 222 ? -20.097 16.951 8.784 1.00 88.94 222 ASP A O 1
ATOM 1516 N N . ALA A 1 223 ? -18.360 16.179 7.589 1.00 89.69 223 ALA A N 1
ATOM 1517 C CA . ALA A 1 223 ? -18.641 14.769 7.868 1.00 89.69 223 ALA A CA 1
ATOM 1518 C C . ALA A 1 223 ? -18.381 14.401 9.338 1.00 89.69 223 ALA A C 1
ATOM 1520 O O . ALA A 1 223 ? -19.205 13.726 9.959 1.00 89.69 223 ALA A O 1
ATOM 1521 N N . VAL A 1 224 ? -17.273 14.881 9.913 1.00 91.00 224 VAL A N 1
ATOM 1522 C CA . VAL A 1 224 ? -16.936 14.649 11.327 1.00 91.00 224 VAL A CA 1
ATOM 1523 C C . VAL A 1 224 ? -17.982 15.277 12.250 1.00 91.00 224 VAL A C 1
ATOM 1525 O O . VAL A 1 224 ? -18.404 14.655 13.222 1.00 91.00 224 VAL A O 1
ATOM 1528 N N . GLU A 1 225 ? -18.444 16.496 11.959 1.00 90.25 225 GLU A N 1
ATOM 1529 C CA . GLU A 1 225 ? -19.493 17.158 12.746 1.00 90.25 225 GLU A CA 1
ATOM 1530 C C . GLU A 1 225 ? -20.839 16.431 12.676 1.00 90.25 225 GLU A C 1
ATOM 1532 O O . GLU A 1 225 ? -21.621 16.509 13.625 1.00 90.25 225 GLU A O 1
ATOM 1537 N N . ALA A 1 226 ? -21.085 15.684 11.599 1.00 87.31 226 ALA A N 1
ATOM 1538 C CA . ALA A 1 226 ? -22.232 14.794 11.463 1.00 87.31 226 ALA A CA 1
ATOM 1539 C C . ALA A 1 226 ? -22.039 13.422 12.139 1.00 87.31 226 ALA A C 1
ATOM 1541 O O . ALA A 1 226 ? -22.949 12.596 12.095 1.00 87.31 226 ALA A O 1
ATOM 1542 N N . GLY A 1 227 ? -20.882 13.170 12.764 1.00 87.69 227 GLY A N 1
ATOM 1543 C CA . GLY A 1 227 ? -20.567 11.910 13.441 1.00 87.69 227 GLY A CA 1
ATOM 1544 C C . GLY A 1 227 ? -20.226 10.754 12.497 1.00 87.69 227 GLY A C 1
ATOM 1545 O O . GLY A 1 227 ? -20.216 9.604 12.930 1.00 87.69 227 GLY A O 1
ATOM 1546 N N . LEU A 1 228 ? -19.952 11.028 11.218 1.00 88.69 228 LEU A N 1
ATOM 1547 C CA . LEU A 1 228 ? -19.574 9.989 10.262 1.00 88.69 228 LEU A CA 1
ATOM 1548 C C . LEU A 1 228 ? -18.085 9.639 10.389 1.00 88.69 228 LEU A C 1
ATOM 1550 O O . LEU A 1 228 ? -17.258 10.543 10.521 1.00 88.69 228 LEU A O 1
ATOM 1554 N N . PRO A 1 229 ? -17.705 8.354 10.263 1.00 91.19 229 PRO A N 1
ATOM 1555 C CA . PRO A 1 229 ? -16.338 7.985 9.929 1.00 91.19 229 PRO A CA 1
ATOM 1556 C C . PRO A 1 229 ? -15.927 8.624 8.598 1.00 91.19 229 PRO A C 1
ATOM 1558 O O . PRO A 1 229 ? -16.707 8.638 7.641 1.00 91.19 229 PRO A O 1
ATOM 1561 N N . VAL A 1 230 ? -14.699 9.131 8.523 1.00 93.69 230 VAL A N 1
ATOM 1562 C CA . VAL A 1 230 ? -14.190 9.848 7.348 1.00 93.69 230 VAL A CA 1
ATOM 1563 C C . VAL A 1 230 ? -12.890 9.221 6.881 1.00 93.69 230 VAL A C 1
ATOM 1565 O O . VAL A 1 230 ? -11.962 9.080 7.668 1.00 93.69 230 VAL A O 1
ATOM 1568 N N . MET A 1 231 ? -12.794 8.901 5.594 1.00 94.31 231 MET A N 1
ATOM 1569 C CA . MET A 1 231 ? -11.530 8.634 4.916 1.00 94.31 231 MET A CA 1
ATOM 1570 C C . MET A 1 231 ? -11.139 9.844 4.080 1.00 94.31 231 MET A C 1
ATOM 1572 O O . MET A 1 231 ? -11.890 10.273 3.210 1.00 94.31 231 MET A O 1
ATOM 1576 N N . ILE A 1 232 ? -9.951 10.379 4.319 1.00 93.50 232 ILE A N 1
ATOM 1577 C CA . ILE A 1 232 ? -9.376 11.496 3.583 1.00 93.50 232 ILE A CA 1
ATOM 1578 C C . ILE A 1 232 ? -8.248 10.930 2.722 1.00 93.50 232 ILE A C 1
ATOM 1580 O O . ILE A 1 232 ? -7.124 10.738 3.185 1.00 93.50 232 ILE A O 1
ATOM 1584 N N . PHE A 1 233 ? -8.581 10.643 1.465 1.00 88.00 233 PHE A N 1
ATOM 1585 C CA . PHE A 1 233 ? -7.610 10.211 0.459 1.00 88.00 233 PHE A CA 1
ATOM 1586 C C . PHE A 1 233 ? -6.677 11.359 0.070 1.00 88.00 233 PHE A C 1
ATOM 1588 O O . PHE A 1 233 ? -5.504 11.154 -0.214 1.00 88.00 233 PHE A O 1
ATOM 1595 N N . SER A 1 234 ? -7.212 12.579 0.063 1.00 83.31 234 SER A N 1
ATOM 1596 C CA . SER A 1 234 ? -6.478 13.791 -0.277 1.00 83.31 234 SER A CA 1
ATOM 1597 C C . SER A 1 234 ? -5.238 13.981 0.595 1.00 83.31 234 SER A C 1
ATOM 1599 O O . SER A 1 234 ? -5.320 13.937 1.824 1.00 83.31 234 SER A O 1
ATOM 1601 N N . ASP A 1 235 ? -4.118 14.282 -0.051 1.00 82.19 235 ASP A N 1
ATOM 1602 C CA . ASP A 1 235 ? -2.902 14.748 0.610 1.00 82.19 235 ASP A CA 1
ATOM 1603 C C . ASP A 1 235 ? -2.829 16.293 0.609 1.00 82.19 235 ASP A C 1
ATOM 1605 O O . ASP A 1 235 ? -3.775 16.978 0.201 1.00 82.19 235 ASP A O 1
ATOM 1609 N N . ASN A 1 236 ? -1.710 16.864 1.058 1.00 80.25 236 ASN A N 1
ATOM 1610 C CA . ASN A 1 236 ? -1.408 18.293 1.086 1.00 80.25 236 ASN A CA 1
ATOM 1611 C C . ASN A 1 236 ? -2.345 19.115 1.985 1.00 80.25 236 ASN A C 1
ATOM 1613 O O . ASN A 1 236 ? -2.581 20.305 1.763 1.00 80.25 236 ASN A O 1
ATOM 1617 N N . MET A 1 237 ? -2.859 18.488 3.043 1.00 88.12 237 MET A N 1
ATOM 1618 C CA . MET A 1 237 ? -3.542 19.183 4.131 1.00 88.12 237 MET A CA 1
ATOM 1619 C C . MET A 1 237 ? -2.511 19.666 5.171 1.00 88.12 237 MET A C 1
ATOM 1621 O O . MET A 1 237 ? -1.640 18.888 5.563 1.00 88.12 237 MET A O 1
ATOM 1625 N N . PRO A 1 238 ? -2.584 20.911 5.668 1.00 90.69 238 PRO A N 1
ATOM 1626 C CA . PRO A 1 238 ? -1.788 21.367 6.808 1.00 90.69 238 PRO A CA 1
ATOM 1627 C C . PRO A 1 238 ? -1.912 20.452 8.036 1.00 90.69 238 PRO A C 1
ATOM 1629 O O . PRO A 1 238 ? -2.990 19.932 8.330 1.00 90.69 238 PRO A O 1
ATOM 1632 N N . VAL A 1 239 ? -0.818 20.274 8.780 1.00 93.44 239 VAL A N 1
ATOM 1633 C CA . VAL A 1 239 ? -0.777 19.380 9.953 1.00 93.44 239 VAL A CA 1
ATOM 1634 C C . VAL A 1 239 ? -1.745 19.849 11.042 1.00 93.44 239 VAL A C 1
ATOM 1636 O O . VAL A 1 239 ? -2.438 19.044 11.658 1.00 93.44 239 VAL A O 1
ATOM 1639 N N . GLU A 1 240 ? -1.879 21.160 11.238 1.00 94.19 240 GLU A N 1
ATOM 1640 C CA . GLU A 1 240 ? -2.786 21.740 12.233 1.00 94.19 240 GLU A CA 1
ATOM 1641 C C . GLU A 1 240 ? -4.255 21.416 11.929 1.00 94.19 240 GLU A C 1
ATOM 1643 O O . GLU A 1 240 ? -5.056 21.219 12.844 1.00 94.19 240 GLU A O 1
ATOM 1648 N N . GLN A 1 241 ? -4.604 21.343 10.642 1.00 95.44 241 GLN A N 1
ATOM 1649 C CA . GLN A 1 241 ? -5.943 20.987 10.180 1.00 95.44 241 GLN A CA 1
ATOM 1650 C C . GLN A 1 241 ? -6.242 19.505 10.413 1.00 95.44 241 GLN A C 1
ATOM 1652 O O . GLN A 1 241 ? -7.322 19.174 10.900 1.00 95.44 241 GLN A O 1
ATOM 1657 N N . GLU A 1 242 ? -5.279 18.625 10.146 1.00 96.19 242 GLU A N 1
ATOM 1658 C CA . GLU A 1 242 ? -5.393 17.203 10.482 1.00 96.19 242 GLU A CA 1
ATOM 1659 C C . GLU A 1 242 ? -5.599 16.987 11.982 1.00 96.19 242 GLU A C 1
ATOM 1661 O O . GLU A 1 242 ? -6.533 16.293 12.384 1.00 96.19 242 GLU A O 1
ATOM 1666 N N . VAL A 1 243 ? -4.762 17.609 12.817 1.00 96.69 243 VAL A N 1
ATOM 1667 C CA . VAL A 1 243 ? -4.866 17.486 14.277 1.00 96.69 243 VAL A CA 1
ATOM 1668 C C . VAL A 1 243 ? -6.233 17.962 14.762 1.00 96.69 243 VAL A C 1
ATOM 1670 O O . VAL A 1 243 ? -6.838 17.327 15.628 1.00 96.69 243 VAL A O 1
ATOM 1673 N N . LEU A 1 244 ? -6.752 19.056 14.195 1.00 96.56 244 LEU A N 1
ATOM 1674 C CA . LEU A 1 244 ? -8.090 19.551 14.507 1.00 96.56 244 LEU A CA 1
ATOM 1675 C C . LEU A 1 244 ? -9.163 18.519 14.144 1.00 96.56 244 LEU A C 1
ATOM 1677 O O . LEU A 1 244 ? -9.996 18.209 14.997 1.00 96.56 244 LEU A O 1
ATOM 1681 N N . LEU A 1 245 ? -9.131 17.963 12.929 1.00 96.62 245 LEU A N 1
ATOM 1682 C CA . LEU A 1 245 ? -10.090 16.946 12.485 1.00 96.62 245 LEU A CA 1
ATOM 1683 C C . LEU A 1 245 ? -10.062 15.712 13.385 1.00 96.62 245 LEU A C 1
ATOM 1685 O O . LEU A 1 245 ? -11.113 15.285 13.854 1.00 96.62 245 LEU A O 1
ATOM 1689 N N . LYS A 1 246 ? -8.875 15.178 13.691 1.00 97.44 246 LYS A N 1
ATOM 1690 C CA . LYS A 1 246 ? -8.719 13.968 14.512 1.00 97.44 246 LYS A CA 1
ATOM 1691 C C . LYS A 1 246 ? -9.184 14.179 15.954 1.00 97.44 246 LYS A C 1
ATOM 1693 O O . LYS A 1 246 ? -9.916 13.352 16.491 1.00 97.44 246 LYS A O 1
ATOM 1698 N N . ARG A 1 247 ? -8.874 15.330 16.563 1.00 96.12 247 ARG A N 1
ATOM 1699 C CA . ARG A 1 247 ? -9.406 15.696 17.893 1.00 96.12 247 ARG A CA 1
ATOM 1700 C C . ARG A 1 247 ? -10.914 15.929 17.875 1.00 96.12 247 ARG A C 1
ATOM 1702 O O . ARG A 1 247 ? -11.602 15.633 18.849 1.00 96.12 247 ARG A O 1
ATOM 1709 N N . ARG A 1 248 ? -11.456 16.478 16.787 1.00 94.69 248 ARG A N 1
ATOM 1710 C CA . ARG A 1 248 ? -12.904 16.667 16.649 1.00 94.69 248 ARG A CA 1
ATOM 1711 C C . ARG A 1 248 ? -13.626 15.331 16.461 1.00 94.69 248 ARG A C 1
ATOM 1713 O O . ARG A 1 248 ? -14.693 15.134 17.041 1.00 94.69 248 ARG A O 1
ATOM 1720 N N . ALA A 1 249 ? -13.023 14.410 15.719 1.00 92.62 249 ALA A N 1
ATOM 1721 C CA . ALA A 1 249 ? -13.492 13.039 15.575 1.00 92.62 249 ALA A CA 1
ATOM 1722 C C . ALA A 1 249 ? -13.512 12.324 16.926 1.00 92.62 249 ALA A C 1
ATOM 1724 O O . ALA A 1 249 ? -14.496 11.675 17.280 1.00 92.62 249 ALA A O 1
ATOM 1725 N N . GLU A 1 250 ? -12.493 12.572 17.755 1.00 90.69 250 GLU A N 1
ATOM 1726 C CA . GLU A 1 250 ? -12.450 12.031 19.106 1.00 90.69 250 GLU A CA 1
ATOM 1727 C C . GLU A 1 250 ? -13.677 12.433 19.944 1.00 90.69 250 GLU A C 1
ATOM 1729 O O . GLU A 1 250 ? -14.326 11.586 20.563 1.00 90.69 250 GLU A O 1
ATOM 1734 N N . GLN A 1 251 ? -14.031 13.719 19.905 1.00 89.31 251 GLN A N 1
ATOM 1735 C CA . GLN A 1 251 ? -15.167 14.290 20.638 1.00 89.31 251 GLN A CA 1
ATOM 1736 C C . GLN A 1 251 ? -16.533 13.825 20.124 1.00 89.31 251 GLN A C 1
ATOM 1738 O O . GLN A 1 251 ? -17.506 13.855 20.872 1.00 89.31 251 GLN A O 1
ATOM 1743 N N . THR A 1 252 ? -16.622 13.465 18.845 1.00 85.81 252 THR A N 1
ATOM 1744 C CA . THR A 1 252 ? -17.868 13.033 18.191 1.00 85.81 252 THR A CA 1
ATOM 1745 C C . THR A 1 252 ? -18.022 11.514 18.163 1.00 85.81 252 THR A C 1
ATOM 1747 O O . THR A 1 252 ? -19.068 11.026 17.750 1.00 85.81 252 THR A O 1
ATOM 1750 N N . GLY A 1 253 ? -17.011 10.765 18.619 1.00 85.12 253 GLY A N 1
ATOM 1751 C CA . GLY A 1 253 ? -17.010 9.303 18.579 1.00 85.12 253 GLY A CA 1
ATOM 1752 C C . GLY A 1 253 ? -16.801 8.723 17.177 1.00 85.12 253 GLY A C 1
ATOM 1753 O O . GLY A 1 253 ? -17.146 7.568 16.953 1.00 85.12 253 GLY A O 1
ATOM 1754 N N . SER A 1 254 ? -16.252 9.504 16.241 1.00 89.06 254 SER A N 1
ATOM 1755 C CA . SER A 1 254 ? -15.955 9.072 14.870 1.00 89.06 254 SER A CA 1
ATOM 1756 C C . SER A 1 254 ? -14.459 8.793 14.667 1.00 89.06 254 SER A C 1
ATOM 1758 O O . SER A 1 254 ? -13.612 9.186 15.477 1.00 89.06 254 SER A O 1
ATOM 1760 N N . LEU A 1 255 ? -14.124 8.098 13.575 1.00 94.38 255 LEU A N 1
ATOM 1761 C CA . LEU A 1 255 ? -12.749 7.853 13.136 1.00 94.38 255 LEU A CA 1
ATOM 1762 C C . LEU A 1 255 ? -12.438 8.703 11.901 1.00 94.38 255 LEU A C 1
ATOM 1764 O O . LEU A 1 255 ? -13.191 8.683 10.929 1.00 94.38 255 LEU A O 1
ATOM 1768 N N . VAL A 1 256 ? -11.294 9.388 11.916 1.00 97.06 256 VAL A N 1
ATOM 1769 C CA . VAL A 1 256 ? -10.725 10.044 10.731 1.00 97.06 256 VAL A CA 1
ATOM 1770 C C . VAL A 1 256 ? -9.515 9.245 10.256 1.00 97.06 256 VAL A C 1
ATOM 1772 O O . VAL A 1 256 ? -8.497 9.166 10.938 1.00 97.06 256 VAL A O 1
ATOM 1775 N N . MET A 1 257 ? -9.638 8.647 9.081 1.00 96.06 257 MET A N 1
ATOM 1776 C CA . MET A 1 257 ? -8.608 7.913 8.357 1.00 96.06 257 MET A CA 1
ATOM 1777 C C . MET A 1 257 ? -7.921 8.861 7.373 1.00 96.06 257 MET A C 1
ATOM 1779 O O . MET A 1 257 ? -8.508 9.211 6.355 1.00 96.06 257 MET A O 1
ATOM 1783 N N . GLY A 1 258 ? -6.696 9.298 7.658 1.00 89.38 258 GLY A N 1
ATOM 1784 C CA . GLY A 1 258 ? -5.981 10.282 6.837 1.00 89.38 258 GLY A CA 1
ATOM 1785 C C . GLY A 1 258 ? -5.907 11.671 7.482 1.00 89.38 258 GLY A C 1
ATOM 1786 O O . GLY A 1 258 ? -6.225 11.798 8.669 1.00 89.38 258 GLY A O 1
ATOM 1787 N N . PRO A 1 259 ? -5.492 12.727 6.753 1.00 91.06 259 PRO A N 1
ATOM 1788 C CA . PRO A 1 259 ? -5.193 12.822 5.313 1.00 91.06 259 PRO A CA 1
ATOM 1789 C C . PRO A 1 259 ? -4.059 11.914 4.837 1.00 91.06 259 PRO A C 1
ATOM 1791 O O . PRO A 1 259 ? -3.371 11.296 5.650 1.00 91.06 259 PRO A O 1
ATOM 1794 N N . ASP A 1 260 ? -3.891 11.831 3.516 1.00 89.31 260 ASP A N 1
ATOM 1795 C CA . ASP A 1 260 ? -2.959 10.896 2.870 1.00 89.31 260 ASP A CA 1
ATOM 1796 C C . ASP A 1 260 ? -3.243 9.432 3.268 1.00 89.31 260 ASP A C 1
ATOM 1798 O O . ASP A 1 260 ? -2.368 8.628 3.600 1.00 89.31 260 ASP A O 1
ATOM 1802 N N . CYS A 1 261 ? -4.530 9.078 3.321 1.00 92.12 261 CYS A N 1
ATOM 1803 C CA . CYS A 1 261 ? -4.950 7.692 3.474 1.00 92.12 261 CYS A CA 1
ATOM 1804 C C . CYS A 1 261 ? -5.187 7.084 2.091 1.00 92.12 261 CYS A C 1
ATOM 1806 O O . CYS A 1 261 ? -6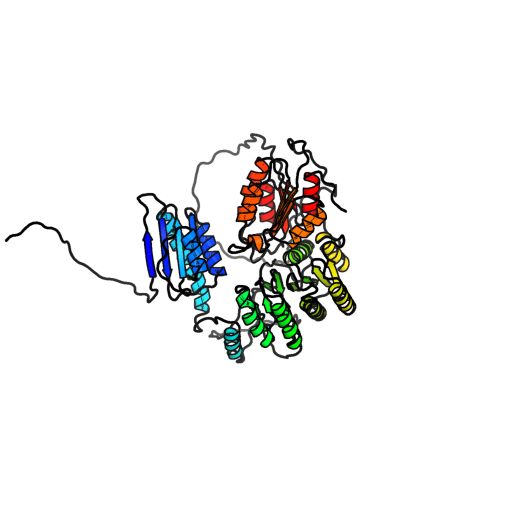.285 7.149 1.542 1.00 92.12 261 CYS A O 1
ATOM 1808 N N . GLY A 1 262 ? -4.137 6.495 1.518 1.00 87.94 262 GLY A N 1
ATOM 1809 C CA . GLY A 1 262 ? -4.208 5.865 0.199 1.00 87.94 262 GLY A CA 1
ATOM 1810 C C . GLY A 1 262 ? -4.980 4.541 0.166 1.00 87.94 262 GLY A C 1
ATOM 1811 O O . GLY A 1 262 ? -5.509 4.191 -0.884 1.00 87.94 262 GLY A O 1
ATOM 1812 N N . THR A 1 263 ? -5.076 3.822 1.289 1.00 93.25 263 THR A N 1
ATOM 1813 C CA . THR A 1 263 ? -5.625 2.457 1.358 1.00 93.25 263 THR A CA 1
ATOM 1814 C C . THR A 1 263 ? -6.466 2.267 2.612 1.00 93.25 263 THR A C 1
ATOM 1816 O O . THR A 1 263 ? -5.973 2.465 3.723 1.00 93.25 263 THR A O 1
ATOM 1819 N N . ALA A 1 264 ? -7.697 1.784 2.442 1.00 92.75 264 ALA A N 1
ATO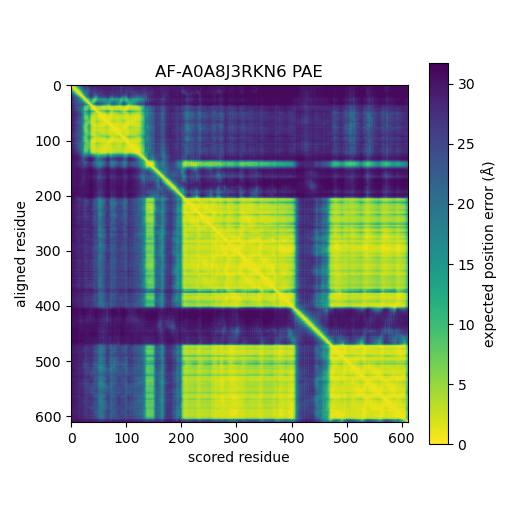M 1820 C CA . ALA A 1 264 ? -8.499 1.232 3.528 1.00 92.75 264 ALA A CA 1
ATOM 1821 C C . ALA A 1 264 ? -9.407 0.097 3.028 1.00 92.75 264 ALA A C 1
ATOM 1823 O O . ALA A 1 264 ? -9.766 0.035 1.852 1.00 92.75 264 ALA A O 1
ATOM 1824 N N . VAL A 1 265 ? -9.795 -0.793 3.939 1.00 91.19 265 VAL A N 1
ATOM 1825 C CA . VAL A 1 265 ? -10.808 -1.830 3.723 1.00 91.19 265 VAL A CA 1
ATOM 1826 C C . VAL A 1 265 ? -11.733 -1.827 4.931 1.00 91.19 265 VAL A C 1
ATOM 1828 O O . VAL A 1 265 ? -11.310 -2.153 6.036 1.00 91.19 265 VAL A O 1
ATOM 1831 N N . VAL A 1 266 ? -12.996 -1.453 4.756 1.00 88.31 266 VAL A N 1
ATOM 1832 C CA . VAL A 1 266 ? -13.951 -1.354 5.871 1.00 88.31 266 VAL A CA 1
ATOM 1833 C C . VAL A 1 266 ? -15.150 -2.245 5.586 1.00 88.31 266 VAL A C 1
ATOM 1835 O O . VAL A 1 266 ? -15.894 -2.001 4.642 1.00 88.31 266 VAL A O 1
ATOM 1838 N N . GLY A 1 267 ? -15.328 -3.309 6.374 1.00 79.12 267 GLY A N 1
ATOM 1839 C CA . GLY A 1 267 ? -16.436 -4.252 6.188 1.00 79.12 267 GLY A CA 1
ATOM 1840 C C . GLY A 1 267 ? -16.385 -4.958 4.830 1.00 79.12 267 GLY A C 1
ATOM 1841 O O . GLY A 1 267 ? -17.424 -5.202 4.220 1.00 79.12 267 GLY A O 1
ATOM 1842 N N . GLY A 1 268 ? -15.173 -5.214 4.326 1.00 78.50 268 GLY A N 1
ATOM 1843 C CA . GLY A 1 268 ? -14.919 -5.764 2.991 1.00 78.50 268 GLY A CA 1
ATOM 1844 C C . GLY A 1 268 ? -14.968 -4.748 1.842 1.00 78.50 268 GLY A C 1
ATOM 1845 O O . GLY A 1 268 ? -14.614 -5.100 0.721 1.00 78.50 268 GLY A O 1
ATOM 1846 N N . ALA A 1 269 ? -15.362 -3.491 2.082 1.00 80.06 269 ALA A N 1
ATOM 1847 C CA . ALA A 1 269 ? -15.322 -2.451 1.056 1.00 80.06 269 ALA A CA 1
ATOM 1848 C C . ALA A 1 269 ? -13.913 -1.866 0.928 1.00 80.06 269 ALA A C 1
ATOM 1850 O O . ALA A 1 269 ? -13.428 -1.220 1.857 1.00 80.06 269 ALA A O 1
ATOM 1851 N N . GLY A 1 270 ? -13.273 -2.069 -0.225 1.00 82.88 270 GLY A N 1
ATOM 1852 C CA . GLY A 1 270 ? -12.004 -1.425 -0.561 1.00 82.88 270 GLY A CA 1
ATOM 1853 C C . GLY A 1 270 ? -12.193 0.051 -0.914 1.00 82.88 270 GLY A C 1
ATOM 1854 O O . GLY A 1 270 ? -13.028 0.392 -1.752 1.00 82.88 270 GLY A O 1
ATOM 1855 N N . LEU A 1 271 ? -11.407 0.922 -0.287 1.00 86.06 271 LEU A N 1
ATOM 1856 C CA . LEU A 1 271 ? -11.426 2.369 -0.481 1.00 86.06 271 LEU A CA 1
ATOM 1857 C C . LEU A 1 271 ? -10.024 2.857 -0.881 1.00 86.06 271 LEU A C 1
ATOM 1859 O O . LEU A 1 271 ? -9.022 2.444 -0.293 1.00 86.06 271 LEU A O 1
ATOM 1863 N N . GLY A 1 272 ? -9.954 3.754 -1.869 1.00 88.75 272 GLY A N 1
ATOM 1864 C CA . GLY A 1 272 ? -8.685 4.204 -2.451 1.00 88.75 272 GLY A CA 1
ATOM 1865 C C . GLY A 1 272 ? -8.001 3.100 -3.266 1.00 88.75 272 GLY A C 1
ATOM 1866 O O . GLY A 1 272 ? -8.645 2.431 -4.078 1.00 88.75 272 GLY A O 1
ATOM 1867 N N . PHE A 1 273 ? -6.700 2.919 -3.047 1.00 90.50 273 PHE A N 1
ATOM 1868 C CA . PHE A 1 273 ? -5.922 1.797 -3.561 1.00 90.50 273 PHE A CA 1
ATOM 1869 C C . PHE A 1 273 ? -6.064 0.599 -2.621 1.00 90.50 273 PHE A C 1
ATOM 1871 O O . PHE A 1 273 ? -5.444 0.580 -1.560 1.00 90.50 273 PHE A O 1
ATOM 1878 N N . ALA A 1 274 ? -6.885 -0.388 -2.975 1.00 91.31 274 ALA A N 1
ATOM 1879 C CA . ALA A 1 274 ? -7.220 -1.488 -2.070 1.00 91.31 274 ALA A CA 1
ATOM 1880 C C . ALA A 1 274 ? -7.314 -2.835 -2.789 1.00 91.31 274 ALA A C 1
ATOM 1882 O O . ALA A 1 274 ? -7.869 -2.926 -3.881 1.00 91.31 274 ALA A O 1
ATOM 1883 N N . ASN A 1 275 ? -6.814 -3.888 -2.148 1.00 95.62 275 ASN A N 1
ATOM 1884 C CA . ASN A 1 275 ? -6.878 -5.253 -2.663 1.00 95.62 275 ASN A CA 1
ATOM 1885 C C . ASN A 1 275 ? -8.212 -5.926 -2.302 1.00 95.62 275 ASN A C 1
ATOM 1887 O O . ASN A 1 275 ? -8.833 -5.599 -1.287 1.00 95.62 275 ASN A O 1
ATOM 1891 N N . VAL A 1 276 ? -8.644 -6.885 -3.118 1.00 92.88 276 VAL A N 1
ATOM 1892 C CA . VAL A 1 276 ? -9.854 -7.686 -2.887 1.00 92.88 276 VAL A CA 1
ATOM 1893 C C . VAL A 1 276 ? -9.511 -8.888 -2.007 1.00 92.88 276 VAL A C 1
ATOM 1895 O O . VAL A 1 276 ? -9.118 -9.952 -2.478 1.00 92.88 276 VAL A O 1
ATOM 1898 N N . LEU A 1 277 ? -9.662 -8.701 -0.700 1.00 92.56 277 LEU A N 1
ATOM 1899 C CA . LEU A 1 277 ? -9.212 -9.653 0.313 1.00 92.56 277 LEU A CA 1
ATOM 1900 C C . LEU A 1 277 ? -10.337 -10.572 0.786 1.00 92.56 277 LEU A C 1
ATOM 1902 O O . LEU A 1 277 ? -11.508 -10.184 0.844 1.00 92.56 277 LEU A O 1
ATOM 1906 N N . ARG A 1 278 ? -9.971 -11.782 1.214 1.00 91.75 278 ARG A N 1
ATOM 1907 C CA . ARG A 1 278 ? -10.892 -12.656 1.950 1.00 91.75 278 ARG A CA 1
ATOM 1908 C C . ARG A 1 278 ? -11.247 -12.027 3.302 1.00 91.75 278 ARG A C 1
ATOM 1910 O O . ARG A 1 278 ? -10.340 -11.581 4.007 1.00 91.75 278 ARG A O 1
ATOM 1917 N N . PRO A 1 279 ? -12.522 -12.059 3.724 1.00 93.00 279 PRO A N 1
ATOM 1918 C CA . PRO A 1 279 ? -12.884 -11.746 5.101 1.00 93.00 279 PRO A CA 1
ATOM 1919 C C . PRO A 1 279 ? -12.190 -12.704 6.074 1.00 93.00 279 PRO A C 1
ATOM 1921 O O . PRO A 1 279 ? -12.110 -13.908 5.817 1.00 93.00 279 PRO A O 1
ATOM 1924 N N . GLY A 1 280 ? -11.711 -12.200 7.206 1.00 95.00 280 GLY A N 1
ATOM 1925 C CA . GLY A 1 280 ? -11.070 -13.042 8.211 1.00 95.00 280 GLY A CA 1
ATOM 1926 C C . GLY A 1 280 ? -10.769 -12.321 9.520 1.00 95.00 280 GLY A C 1
ATOM 1927 O O . GLY A 1 280 ? -11.291 -11.237 9.749 1.00 95.00 280 GLY A O 1
ATOM 1928 N N . PRO A 1 281 ? -9.979 -12.945 10.410 1.00 96.81 281 PRO A N 1
ATOM 1929 C CA . PRO A 1 281 ? -9.878 -12.524 11.804 1.00 96.81 281 PRO A CA 1
ATOM 1930 C C . PRO A 1 281 ? -8.853 -11.413 12.061 1.00 96.81 281 PRO A C 1
ATOM 1932 O O . PRO A 1 281 ? -8.706 -10.998 13.209 1.00 96.81 281 PRO A O 1
ATOM 1935 N N . VAL A 1 282 ? -8.089 -10.987 11.053 1.00 98.38 282 VAL A N 1
ATOM 1936 C CA . VAL A 1 282 ? -7.009 -10.010 11.239 1.00 98.38 282 VAL A CA 1
ATOM 1937 C C . VAL A 1 282 ? -7.515 -8.606 10.950 1.00 98.38 282 VAL A C 1
ATOM 1939 O O . VAL A 1 282 ? -7.890 -8.319 9.819 1.00 98.38 282 VAL A O 1
ATOM 1942 N N . GLY A 1 283 ? -7.468 -7.722 11.937 1.00 98.31 283 GLY A N 1
ATOM 1943 C CA . GLY A 1 283 ? -7.630 -6.287 11.726 1.00 98.31 283 GLY A CA 1
ATOM 1944 C C . GLY A 1 283 ? -6.269 -5.639 11.482 1.00 98.31 283 GLY A C 1
ATOM 1945 O O . GLY A 1 283 ? -5.288 -6.002 12.123 1.00 98.31 283 GLY A O 1
ATOM 1946 N N . ILE A 1 284 ? -6.172 -4.687 10.560 1.00 98.44 284 ILE A N 1
ATOM 1947 C CA . ILE A 1 284 ? -4.925 -3.973 10.267 1.00 98.44 284 ILE A CA 1
ATOM 1948 C C . ILE A 1 284 ? -5.124 -2.490 10.565 1.00 98.44 284 ILE A C 1
ATOM 1950 O O . ILE A 1 284 ? -6.001 -1.856 9.984 1.00 98.44 284 ILE A O 1
ATOM 1954 N N . VAL A 1 285 ? -4.282 -1.921 11.426 1.00 98.38 285 VAL A N 1
ATOM 1955 C CA . VAL A 1 285 ? -4.134 -0.466 11.580 1.00 98.38 285 VAL A CA 1
ATOM 1956 C C . VAL A 1 285 ? -2.863 -0.060 10.859 1.00 98.38 285 VAL A C 1
ATOM 1958 O O . VAL A 1 285 ? -1.812 -0.656 11.096 1.00 98.38 285 VAL A O 1
ATOM 1961 N N . ALA A 1 286 ? -2.930 0.936 9.976 1.00 96.75 286 ALA A N 1
ATOM 1962 C CA . ALA A 1 286 ? -1.761 1.284 9.181 1.00 96.75 286 ALA A CA 1
ATOM 1963 C C . ALA A 1 286 ? -1.562 2.781 8.957 1.00 96.75 286 ALA A C 1
ATOM 1965 O O . ALA A 1 286 ? -2.379 3.452 8.331 1.00 96.75 286 ALA A O 1
ATOM 1966 N N . ALA A 1 287 ? -0.389 3.279 9.349 1.00 95.38 287 ALA A N 1
ATOM 1967 C CA . ALA A 1 287 ? 0.148 4.565 8.889 1.00 95.38 287 ALA A CA 1
ATOM 1968 C C . ALA A 1 287 ? 1.017 4.364 7.627 1.00 95.38 287 ALA A C 1
ATOM 1970 O O . ALA A 1 287 ? 2.065 4.983 7.444 1.00 95.38 287 ALA A O 1
ATOM 1971 N N . SER A 1 288 ? 0.631 3.394 6.793 1.00 92.38 288 SER A N 1
ATOM 1972 C CA . SER A 1 288 ? 1.368 2.951 5.613 1.00 92.38 288 SER A CA 1
ATOM 1973 C C . SER A 1 288 ? 0.439 2.210 4.646 1.00 92.38 288 SER A C 1
ATOM 1975 O O . SER A 1 288 ? 0.088 1.059 4.892 1.00 92.38 288 SER A O 1
ATOM 1977 N N . GLY A 1 289 ? 0.064 2.849 3.531 1.00 92.44 289 GLY A N 1
ATOM 1978 C CA . GLY A 1 289 ? -0.842 2.252 2.538 1.00 92.44 289 GLY A CA 1
ATOM 1979 C C . GLY A 1 289 ? -0.268 0.982 1.903 1.00 92.44 289 GLY A C 1
ATOM 1980 O O . GLY A 1 289 ? -0.724 -0.123 2.183 1.00 92.44 289 GLY A O 1
ATOM 1981 N N . THR A 1 290 ? 0.807 1.112 1.122 1.00 95.31 290 THR A N 1
ATOM 1982 C CA . THR A 1 290 ? 1.423 -0.042 0.439 1.00 95.31 290 THR A CA 1
ATOM 1983 C C . THR A 1 290 ? 2.060 -1.059 1.392 1.00 95.31 290 THR A C 1
ATOM 1985 O O . THR A 1 290 ? 2.172 -2.232 1.043 1.00 95.31 290 THR A O 1
ATOM 1988 N N . GLY A 1 291 ? 2.410 -0.657 2.621 1.00 95.94 291 GLY A N 1
ATOM 1989 C CA . GLY A 1 291 ? 2.809 -1.595 3.673 1.00 95.94 291 GLY A CA 1
ATOM 1990 C C . GLY A 1 291 ? 1.651 -2.466 4.149 1.00 95.94 291 GLY A C 1
ATOM 1991 O O . GLY A 1 291 ? 1.802 -3.684 4.245 1.00 95.94 291 GLY A O 1
ATOM 1992 N N . ALA A 1 292 ? 0.477 -1.866 4.376 1.00 96.94 292 ALA A N 1
ATOM 1993 C CA . ALA A 1 292 ? -0.740 -2.610 4.685 1.00 96.94 292 ALA A CA 1
ATOM 1994 C C . ALA A 1 292 ? -1.128 -3.554 3.543 1.00 96.94 292 ALA A C 1
ATOM 1996 O O . ALA A 1 292 ? -1.456 -4.708 3.805 1.00 96.94 292 ALA A O 1
ATOM 1997 N N . GLN A 1 293 ? -1.031 -3.098 2.287 1.00 97.94 293 GLN A N 1
ATOM 1998 C CA . GLN A 1 293 ? -1.312 -3.936 1.116 1.00 97.94 293 GLN A CA 1
ATOM 1999 C C . GLN A 1 293 ? -0.387 -5.154 1.051 1.00 97.94 293 GLN A C 1
ATOM 2001 O O . GLN A 1 293 ? -0.875 -6.266 0.871 1.00 97.94 293 GLN A O 1
ATOM 2006 N N . GLN A 1 294 ? 0.924 -4.982 1.253 1.00 98.25 294 GLN A N 1
ATOM 2007 C CA . GLN A 1 294 ? 1.873 -6.100 1.263 1.00 98.25 294 GLN A CA 1
ATOM 2008 C C . GLN A 1 294 ? 1.537 -7.125 2.342 1.00 98.25 294 GLN A C 1
ATOM 2010 O O . GLN A 1 294 ? 1.450 -8.314 2.038 1.00 98.25 294 GLN A O 1
ATOM 2015 N N . VAL A 1 295 ? 1.335 -6.680 3.585 1.00 97.69 295 VAL A N 1
ATOM 2016 C CA . VAL A 1 295 ? 1.001 -7.584 4.693 1.00 97.69 295 VAL A CA 1
ATOM 2017 C C . VAL A 1 295 ? -0.317 -8.298 4.402 1.00 97.69 295 VAL A C 1
ATOM 2019 O O . VAL A 1 295 ? -0.364 -9.523 4.446 1.00 97.69 295 VAL A O 1
ATOM 2022 N N . ALA A 1 296 ? -1.363 -7.565 4.020 1.00 98.00 296 ALA A N 1
ATOM 2023 C CA . ALA A 1 296 ? -2.673 -8.137 3.730 1.00 98.00 296 ALA A CA 1
ATOM 2024 C C . ALA A 1 296 ? -2.650 -9.146 2.570 1.00 98.00 296 ALA A C 1
ATOM 2026 O O . ALA A 1 296 ? -3.257 -10.208 2.674 1.00 98.00 296 ALA A O 1
ATOM 2027 N N . CYS A 1 297 ? -1.921 -8.855 1.488 1.00 98.56 297 CYS A N 1
ATOM 2028 C CA . CYS A 1 297 ? -1.797 -9.767 0.349 1.00 98.56 297 CYS A CA 1
ATOM 2029 C C . CYS A 1 297 ? -1.031 -11.043 0.718 1.00 98.56 297 CYS A C 1
ATOM 2031 O O . CYS A 1 297 ? -1.422 -12.130 0.303 1.00 98.56 297 CYS A O 1
ATOM 2033 N N . LEU A 1 298 ? 0.030 -10.940 1.526 1.00 98.50 298 LEU A N 1
ATOM 2034 C CA . LEU A 1 298 ? 0.739 -12.119 2.031 1.00 98.50 298 LEU A CA 1
ATOM 2035 C C . LEU A 1 298 ? -0.164 -12.973 2.936 1.00 98.50 298 LEU A C 1
ATOM 2037 O O . LEU A 1 298 ? -0.161 -14.196 2.817 1.00 98.50 298 LEU A O 1
ATOM 2041 N N . LEU A 1 299 ? -0.982 -12.352 3.791 1.00 98.00 299 LEU A N 1
ATOM 2042 C CA . LEU A 1 299 ? -1.975 -13.080 4.587 1.00 98.00 299 LEU A CA 1
ATOM 2043 C C . LEU A 1 299 ? -3.006 -13.791 3.696 1.00 98.00 299 LEU A C 1
ATOM 2045 O O . LEU A 1 299 ? -3.235 -14.986 3.886 1.00 98.00 299 LEU A O 1
ATOM 2049 N N . ASP A 1 300 ? -3.553 -13.111 2.681 1.00 97.50 300 ASP A N 1
ATOM 2050 C CA . ASP A 1 300 ? -4.524 -13.697 1.743 1.00 97.50 300 ASP A CA 1
ATOM 2051 C C . ASP A 1 300 ? -3.936 -14.900 0.984 1.00 97.50 300 ASP A C 1
ATOM 2053 O O . ASP A 1 300 ? -4.569 -15.958 0.900 1.00 97.50 300 ASP A O 1
ATOM 2057 N N . LEU A 1 301 ? -2.685 -14.784 0.519 1.00 97.50 301 LEU A N 1
ATOM 2058 C CA . LEU A 1 301 ? -1.936 -15.870 -0.126 1.00 97.50 301 LEU A CA 1
ATOM 2059 C C . LEU A 1 301 ? -1.672 -17.052 0.815 1.00 97.50 301 LEU A C 1
ATOM 2061 O O . LEU A 1 301 ? -1.656 -18.197 0.366 1.00 97.50 301 LEU A O 1
ATOM 2065 N N . ALA A 1 302 ? -1.505 -16.793 2.112 1.00 97.50 302 ALA A N 1
ATOM 2066 C CA . ALA A 1 302 ? -1.407 -17.819 3.149 1.00 97.50 302 ALA A CA 1
ATOM 2067 C C . ALA A 1 302 ? -2.779 -18.364 3.599 1.00 97.50 302 ALA A C 1
ATOM 2069 O O . ALA A 1 302 ? -2.848 -19.226 4.474 1.00 97.50 302 ALA A O 1
ATOM 2070 N N . GLY A 1 303 ? -3.878 -17.888 3.006 1.00 96.56 303 GLY A N 1
ATOM 2071 C CA . GLY A 1 303 ? -5.238 -18.324 3.316 1.00 96.56 303 GLY A CA 1
ATOM 2072 C C . GLY A 1 303 ? -5.856 -17.670 4.554 1.00 96.56 303 GLY A C 1
ATOM 2073 O O . GLY A 1 303 ? -6.924 -18.103 4.986 1.00 96.56 303 GLY A O 1
ATOM 2074 N N . VAL A 1 304 ? -5.230 -16.630 5.107 1.00 97.19 304 VAL A N 1
ATOM 2075 C CA . VAL A 1 304 ? -5.731 -15.865 6.253 1.00 97.19 304 VAL A CA 1
ATOM 2076 C C . VAL A 1 304 ? -6.375 -14.570 5.765 1.00 97.19 304 VAL A C 1
ATOM 2078 O O . VAL A 1 304 ? -5.729 -13.729 5.150 1.00 97.19 304 VAL A O 1
ATOM 2081 N N . GLY A 1 305 ? -7.666 -14.406 6.052 1.00 95.25 305 GLY A N 1
ATOM 2082 C CA . GLY A 1 305 ? -8.411 -13.203 5.688 1.00 95.25 305 GLY A CA 1
ATOM 2083 C C . GLY A 1 305 ? -8.242 -12.038 6.670 1.00 95.25 305 GLY A C 1
ATOM 2084 O O . GLY A 1 305 ? -7.788 -12.206 7.806 1.00 95.25 305 GLY A O 1
ATOM 2085 N N . VAL A 1 306 ? -8.700 -10.867 6.240 1.00 96.06 306 VAL A N 1
ATOM 2086 C CA . VAL A 1 306 ? -8.646 -9.596 6.974 1.00 96.06 306 VAL A CA 1
ATOM 2087 C C . VAL A 1 306 ? -10.071 -9.117 7.272 1.00 96.06 306 VAL A C 1
ATOM 2089 O O . VAL A 1 306 ? -10.947 -9.210 6.412 1.00 96.06 306 VAL A O 1
ATOM 2092 N N . SER A 1 307 ? -10.331 -8.633 8.487 1.00 93.38 307 SER A N 1
ATOM 2093 C CA . SER A 1 307 ? -11.618 -8.039 8.880 1.00 93.38 307 SER A CA 1
ATOM 2094 C C . SER A 1 307 ? -11.724 -6.616 8.331 1.00 93.38 307 SER A C 1
ATOM 2096 O O . SER A 1 307 ? -12.668 -6.268 7.617 1.00 93.38 307 SER A O 1
ATOM 2098 N N . HIS A 1 308 ? -10.702 -5.811 8.625 1.00 96.62 308 HIS A N 1
ATOM 2099 C CA . HIS A 1 308 ? -10.601 -4.401 8.282 1.00 96.62 308 HIS A CA 1
ATOM 2100 C C . HIS A 1 308 ? -9.142 -3.995 8.034 1.00 96.62 308 HIS A C 1
ATOM 2102 O O . HIS A 1 308 ? -8.229 -4.503 8.678 1.00 96.62 308 HIS A O 1
ATOM 2108 N N . ILE A 1 309 ? -8.935 -3.019 7.151 1.00 97.69 309 ILE A N 1
ATOM 2109 C CA . ILE A 1 309 ? -7.706 -2.230 7.036 1.00 97.69 309 ILE A CA 1
ATOM 2110 C C . ILE A 1 309 ? -8.077 -0.773 7.304 1.00 97.69 309 ILE A C 1
ATOM 2112 O O . ILE A 1 309 ? -8.717 -0.126 6.477 1.00 97.69 309 ILE A O 1
ATOM 2116 N N . LEU A 1 310 ? -7.679 -0.256 8.460 1.00 97.75 310 LEU A N 1
ATOM 2117 C CA . LEU A 1 310 ? -7.901 1.124 8.874 1.00 97.75 310 LEU A CA 1
ATOM 2118 C C . LEU A 1 310 ? -6.622 1.933 8.625 1.00 97.75 310 LEU A C 1
ATOM 2120 O O . LEU A 1 310 ? -5.694 1.939 9.438 1.00 97.75 310 LEU A O 1
ATOM 2124 N N . GLY A 1 311 ? -6.563 2.599 7.470 1.00 97.06 311 GLY A N 1
ATOM 2125 C CA . GLY A 1 311 ? -5.465 3.497 7.121 1.00 97.06 311 GLY A CA 1
ATOM 2126 C C . GLY A 1 311 ? -5.585 4.833 7.860 1.00 97.06 311 GLY A C 1
ATOM 2127 O O . GLY A 1 311 ? -6.571 5.542 7.703 1.00 97.06 311 GLY A O 1
ATOM 2128 N N . VAL A 1 312 ? -4.597 5.218 8.666 1.00 96.75 312 VAL A N 1
ATOM 2129 C CA . VAL A 1 312 ? -4.703 6.389 9.567 1.00 96.75 312 VAL A CA 1
ATOM 2130 C C . VAL A 1 312 ? -4.055 7.669 9.024 1.00 96.75 312 VAL A C 1
ATOM 2132 O O . VAL A 1 312 ? -4.196 8.736 9.627 1.00 96.75 312 VAL A O 1
ATOM 2135 N N . GLY A 1 313 ? -3.402 7.575 7.864 1.00 93.44 313 GLY A N 1
ATOM 2136 C CA . GLY A 1 313 ? -2.611 8.644 7.249 1.00 93.44 313 GLY A CA 1
ATOM 2137 C C . GLY A 1 313 ? -1.116 8.498 7.531 1.00 93.44 313 GLY A C 1
ATOM 2138 O O . GLY A 1 313 ? -0.717 8.107 8.631 1.00 93.44 313 GLY A O 1
ATOM 2139 N N . GLY A 1 314 ? -0.275 8.799 6.537 1.00 90.19 314 GLY A N 1
ATOM 2140 C CA . GLY A 1 314 ? 1.163 8.490 6.568 1.00 90.19 314 GLY A CA 1
ATOM 2141 C C . GLY A 1 314 ? 1.964 9.171 7.686 1.00 90.19 314 GLY A C 1
ATOM 2142 O O . GLY A 1 314 ? 3.012 8.668 8.093 1.00 90.19 314 GLY A O 1
ATOM 2143 N N . ARG A 1 315 ? 1.465 10.295 8.211 1.00 93.62 315 ARG A N 1
ATOM 2144 C CA . ARG A 1 315 ? 2.107 11.085 9.276 1.00 93.62 315 ARG A CA 1
ATOM 2145 C C . ARG A 1 315 ? 1.424 10.982 10.638 1.00 93.62 315 ARG A C 1
ATOM 2147 O O . ARG A 1 315 ? 1.852 11.663 11.559 1.00 93.62 315 ARG A O 1
ATOM 2154 N N . ASP A 1 316 ? 0.411 10.125 10.796 1.00 97.38 316 ASP A N 1
ATOM 2155 C CA . ASP A 1 316 ? -0.339 10.019 12.058 1.00 97.38 316 ASP A CA 1
ATOM 2156 C C . ASP A 1 316 ? 0.572 9.737 13.260 1.00 97.38 316 ASP A C 1
ATOM 2158 O O . ASP A 1 316 ? 0.375 10.292 14.333 1.00 97.38 316 ASP A O 1
ATOM 2162 N N . LEU A 1 317 ? 1.617 8.933 13.062 1.00 96.31 317 LEU A N 1
ATOM 2163 C CA . LEU A 1 317 ? 2.575 8.561 14.103 1.00 96.31 317 LEU A CA 1
ATOM 2164 C C . LEU A 1 317 ? 3.733 9.560 14.301 1.00 96.31 317 LEU A C 1
ATOM 2166 O O . LEU A 1 317 ? 4.706 9.250 14.997 1.00 96.31 317 LEU A O 1
ATOM 2170 N N . SER A 1 318 ? 3.658 10.746 13.693 1.00 96.50 318 SER A N 1
ATOM 2171 C CA . SER A 1 318 ? 4.614 11.827 13.939 1.00 96.50 318 SER A CA 1
ATOM 2172 C C . SER A 1 318 ? 4.357 12.506 15.289 1.00 96.50 318 SER A C 1
ATOM 2174 O O . SER A 1 318 ? 3.264 12.409 15.853 1.00 96.50 318 SER A O 1
ATOM 2176 N N . ALA A 1 319 ? 5.357 13.227 15.801 1.00 96.88 319 ALA A N 1
ATOM 2177 C CA . ALA A 1 319 ? 5.242 13.979 17.051 1.00 96.88 319 ALA A CA 1
ATOM 2178 C C . ALA A 1 319 ? 4.156 15.067 16.975 1.00 96.88 319 ALA A C 1
ATOM 2180 O O . ALA A 1 319 ? 3.461 15.343 17.952 1.00 96.88 319 ALA A O 1
ATOM 2181 N N . GLU A 1 320 ? 4.000 15.684 15.804 1.00 96.62 320 GLU A N 1
ATOM 2182 C CA . GLU A 1 320 ? 3.052 16.766 15.560 1.00 96.62 320 GLU A CA 1
ATOM 2183 C C . GLU A 1 320 ? 1.595 16.289 15.569 1.00 96.62 320 GLU A C 1
ATOM 2185 O O . GLU A 1 320 ? 0.722 17.029 16.029 1.00 96.62 320 GLU A O 1
ATOM 2190 N N . VAL A 1 321 ? 1.327 15.068 15.085 1.00 97.56 321 VAL A N 1
ATOM 2191 C CA . VAL A 1 321 ? -0.030 14.500 15.058 1.00 97.56 321 VAL A CA 1
ATOM 2192 C C . VAL A 1 321 ? -0.349 13.726 16.336 1.00 97.56 321 VAL A C 1
ATOM 2194 O O . VAL A 1 321 ? -1.436 13.890 16.892 1.00 97.56 321 VAL A O 1
ATOM 2197 N N . GLY A 1 322 ? 0.596 12.930 16.839 1.00 96.75 322 GLY A N 1
ATOM 2198 C CA . GLY A 1 322 ? 0.484 12.255 18.133 1.00 96.75 322 GLY A CA 1
ATOM 2199 C C . GLY A 1 322 ? -0.252 10.912 18.121 1.00 96.75 322 GLY A C 1
ATOM 2200 O O . GLY A 1 322 ? -0.733 10.484 19.166 1.00 96.75 322 GLY A O 1
ATOM 2201 N N . GLY A 1 323 ? -0.382 10.252 16.968 1.00 97.00 323 GLY A N 1
ATOM 2202 C CA . GLY A 1 323 ? -0.988 8.920 16.843 1.00 97.00 323 GLY A CA 1
ATOM 2203 C C . GLY A 1 323 ? -2.497 8.879 17.087 1.00 97.00 323 GLY A C 1
ATOM 2204 O O . GLY A 1 323 ? -3.032 7.817 17.395 1.00 97.00 323 GLY A O 1
ATOM 2205 N N . LEU A 1 324 ? -3.188 10.021 16.999 1.00 97.19 324 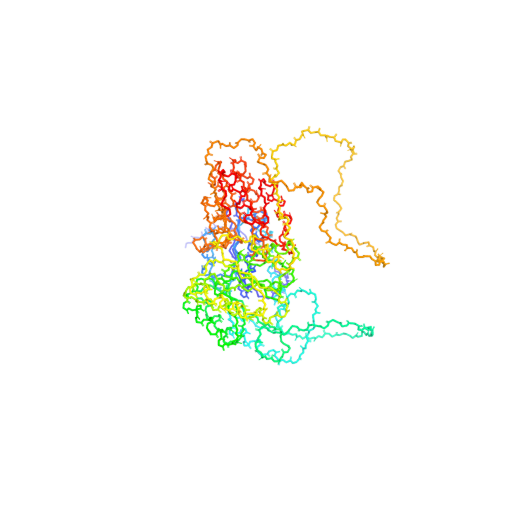LEU A N 1
ATOM 2206 C CA . LEU A 1 324 ? -4.593 10.161 17.402 1.00 97.19 324 LEU A CA 1
ATOM 2207 C C . LEU A 1 324 ? -5.511 9.147 16.709 1.00 97.19 324 LEU A C 1
ATOM 2209 O O . LEU A 1 324 ? -6.355 8.530 17.363 1.00 97.19 324 LEU A O 1
ATOM 2213 N N . SER A 1 325 ? -5.341 8.953 15.400 1.00 98.06 325 SER A N 1
ATOM 2214 C CA . SER A 1 325 ? -6.170 8.005 14.656 1.00 98.06 325 SER A CA 1
ATOM 2215 C C . SER A 1 325 ? -5.714 6.565 14.841 1.00 98.06 325 SER A C 1
ATOM 2217 O O . SER A 1 325 ? -6.567 5.685 14.866 1.00 98.06 325 SER A O 1
ATOM 2219 N N . THR A 1 326 ? -4.416 6.312 15.033 1.00 98.06 326 THR A N 1
ATOM 2220 C CA . THR A 1 326 ? -3.900 4.985 15.412 1.00 98.06 326 THR A CA 1
ATOM 2221 C C . THR A 1 326 ? -4.548 4.501 16.701 1.00 98.06 326 THR A C 1
ATOM 2223 O O . THR A 1 326 ? -5.097 3.405 16.727 1.00 98.06 326 THR A O 1
ATOM 2226 N N . LEU A 1 327 ? -4.545 5.326 17.751 1.00 97.31 327 LEU A N 1
ATOM 2227 C CA . LEU A 1 327 ? -5.130 4.977 19.048 1.00 97.31 327 LEU A CA 1
ATOM 2228 C C . LEU A 1 327 ? -6.631 4.672 18.924 1.00 97.31 327 LEU A C 1
ATOM 2230 O O . LEU A 1 327 ? -7.095 3.641 19.398 1.00 97.31 327 LEU A O 1
ATOM 2234 N N . ARG A 1 328 ? -7.378 5.510 18.196 1.00 96.25 328 ARG A N 1
ATOM 2235 C CA . ARG A 1 328 ? -8.809 5.278 17.928 1.00 96.25 328 ARG A CA 1
ATOM 2236 C C . ARG A 1 328 ? -9.065 4.019 17.100 1.00 96.25 328 ARG A C 1
ATOM 2238 O O . ARG A 1 328 ? -10.037 3.318 17.348 1.00 96.25 328 ARG A O 1
ATOM 2245 N N . ALA A 1 329 ? -8.239 3.756 16.090 1.00 97.75 329 ALA A N 1
ATOM 2246 C CA . ALA A 1 329 ? -8.375 2.582 15.235 1.00 97.75 329 ALA A CA 1
ATOM 2247 C C . ALA A 1 329 ? -8.090 1.289 16.011 1.00 97.75 329 ALA A C 1
ATOM 2249 O O . ALA A 1 329 ? -8.776 0.295 15.792 1.00 97.75 329 ALA A O 1
ATOM 2250 N N . LEU A 1 330 ? -7.130 1.314 16.942 1.00 98.06 330 LEU A N 1
ATOM 2251 C CA . LEU A 1 330 ? -6.877 0.212 17.869 1.00 98.06 330 LEU A CA 1
ATOM 2252 C C . LEU A 1 330 ? -8.103 -0.068 18.747 1.00 98.06 330 LEU A C 1
ATOM 2254 O O . LEU A 1 330 ? -8.564 -1.205 18.767 1.00 98.06 330 LEU A O 1
ATOM 2258 N N . ASP A 1 331 ? -8.676 0.959 19.384 1.00 96.62 331 ASP A N 1
ATOM 2259 C CA . ASP A 1 331 ? -9.902 0.816 20.186 1.00 96.62 331 ASP A CA 1
ATOM 2260 C C . ASP A 1 331 ? -11.069 0.260 19.347 1.00 96.62 331 ASP A C 1
ATOM 2262 O O . ASP A 1 331 ? -11.818 -0.608 19.793 1.00 96.62 331 ASP A O 1
ATOM 2266 N N . ALA A 1 332 ? -11.221 0.748 18.111 1.00 94.88 332 ALA A N 1
ATOM 2267 C CA . ALA A 1 332 ? -12.288 0.328 17.207 1.00 94.88 332 ALA A CA 1
ATOM 2268 C C . ALA A 1 332 ? -12.174 -1.149 16.800 1.00 94.88 332 ALA A C 1
ATOM 2270 O O . ALA A 1 332 ? -13.189 -1.835 16.713 1.00 94.88 332 ALA A O 1
ATOM 2271 N N . LEU A 1 333 ? -10.954 -1.638 16.557 1.00 97.25 333 LEU A N 1
ATOM 2272 C CA . LEU A 1 333 ? -10.716 -3.045 16.237 1.00 97.25 333 LEU A CA 1
ATOM 2273 C C . LEU A 1 333 ? -10.772 -3.949 17.469 1.00 97.25 333 LEU A C 1
ATOM 2275 O O . LEU A 1 333 ? -11.191 -5.092 17.341 1.00 97.25 333 LEU A O 1
ATOM 2279 N N . ASP A 1 334 ? -10.393 -3.456 18.650 1.00 98.00 334 ASP A N 1
ATOM 2280 C CA . ASP A 1 334 ? -10.531 -4.209 19.902 1.00 98.00 334 ASP A CA 1
ATOM 2281 C C . ASP A 1 334 ? -12.001 -4.436 20.282 1.00 98.00 334 ASP A C 1
ATOM 2283 O O . ASP A 1 334 ? -12.363 -5.464 20.852 1.00 98.00 334 ASP A O 1
ATOM 2287 N N . ALA A 1 335 ? -12.866 -3.483 19.925 1.00 95.44 335 ALA A N 1
ATOM 2288 C CA . ALA A 1 335 ? -14.308 -3.595 20.098 1.00 95.44 335 ALA A CA 1
ATOM 2289 C C . ALA A 1 335 ? -14.997 -4.462 19.025 1.00 95.44 335 ALA A C 1
ATOM 2291 O O . ALA A 1 335 ? -16.154 -4.842 19.215 1.00 95.44 335 ALA A O 1
ATOM 2292 N N . ASP A 1 336 ? -14.330 -4.769 17.906 1.00 94.25 336 ASP A N 1
ATOM 2293 C CA . ASP A 1 336 ? -14.909 -5.551 16.815 1.00 94.25 336 ASP A CA 1
ATOM 2294 C C . ASP A 1 336 ? -14.806 -7.064 17.094 1.00 94.25 336 ASP A C 1
ATOM 2296 O O . ASP A 1 336 ? -13.716 -7.635 17.019 1.00 94.25 336 ASP A O 1
ATOM 2300 N N . PRO A 1 337 ? -15.929 -7.774 17.324 1.00 92.75 337 PRO A N 1
ATOM 2301 C CA . PRO A 1 337 ? -15.906 -9.204 17.630 1.00 92.75 337 PRO A CA 1
ATOM 2302 C C . PRO A 1 337 ? -15.413 -10.083 16.467 1.00 92.75 337 PRO A C 1
ATOM 2304 O O . PRO A 1 337 ? -15.098 -11.259 16.682 1.00 92.75 337 PRO A O 1
ATOM 2307 N N . ALA A 1 338 ? -15.376 -9.566 15.232 1.00 91.00 338 ALA A N 1
ATOM 2308 C CA . ALA A 1 338 ? -14.802 -10.287 14.097 1.00 91.00 338 ALA A CA 1
ATOM 2309 C C . ALA A 1 338 ? -13.264 -10.273 14.114 1.00 91.00 338 ALA A C 1
ATOM 2311 O O . ALA A 1 338 ? -12.640 -11.196 13.579 1.00 91.00 338 ALA A O 1
ATOM 2312 N N . THR A 1 339 ? -12.658 -9.276 14.760 1.00 97.06 339 THR A N 1
ATOM 2313 C CA . THR A 1 339 ? -11.210 -9.113 14.856 1.00 97.06 339 THR A CA 1
ATOM 2314 C C . THR A 1 339 ? -10.663 -9.894 16.056 1.00 97.06 339 THR A C 1
ATOM 2316 O O . THR A 1 339 ? -11.081 -9.714 17.192 1.00 97.06 339 THR A O 1
ATOM 2319 N N . ARG A 1 340 ? -9.723 -10.814 15.809 1.00 97.56 340 ARG A N 1
ATOM 2320 C CA . ARG A 1 340 ? -9.084 -11.658 16.846 1.00 97.56 340 ARG A CA 1
ATOM 2321 C C . ARG A 1 340 ? -7.597 -11.379 17.027 1.00 97.56 340 ARG A C 1
ATOM 2323 O O . ARG A 1 340 ? -6.994 -11.891 17.965 1.00 97.56 340 ARG A O 1
ATOM 2330 N N . LEU A 1 341 ? -7.003 -10.638 16.100 1.00 98.38 341 LEU A N 1
ATOM 2331 C CA . LEU A 1 341 ? -5.611 -10.218 16.120 1.00 98.38 341 LEU A CA 1
ATOM 2332 C C . LEU A 1 341 ? -5.509 -8.908 15.342 1.00 98.38 341 LEU A C 1
ATOM 2334 O O . LEU A 1 341 ? -6.074 -8.799 14.252 1.00 98.38 341 LEU A O 1
ATOM 2338 N N . ILE A 1 342 ? -4.767 -7.944 15.874 1.00 98.62 342 ILE A N 1
ATOM 2339 C CA . ILE A 1 342 ? -4.497 -6.678 15.196 1.00 98.62 342 ILE A CA 1
ATOM 2340 C C . ILE A 1 342 ? -3.051 -6.671 14.697 1.00 98.62 342 ILE A C 1
ATOM 2342 O O . ILE A 1 342 ? -2.126 -6.976 15.446 1.00 98.62 342 ILE A O 1
ATOM 2346 N N . ALA A 1 343 ? -2.833 -6.292 13.443 1.00 97.69 343 ALA A N 1
ATOM 2347 C CA . ALA A 1 343 ? -1.516 -5.954 12.919 1.00 97.69 343 ALA A CA 1
ATOM 2348 C C . ALA A 1 343 ? -1.387 -4.427 12.826 1.00 97.69 343 ALA A C 1
ATOM 2350 O O . ALA A 1 343 ? -2.149 -3.781 12.108 1.00 97.69 343 ALA A O 1
ATOM 2351 N N . LEU A 1 344 ? -0.424 -3.844 13.540 1.00 97.31 344 LEU A N 1
ATOM 2352 C CA . LEU A 1 344 ? -0.106 -2.419 13.444 1.00 97.31 344 LEU A CA 1
ATOM 2353 C C . LEU A 1 344 ? 1.090 -2.228 12.510 1.00 97.31 344 LEU A C 1
ATOM 2355 O O . LEU A 1 344 ? 2.206 -2.591 12.871 1.00 97.31 344 LEU A O 1
ATOM 2359 N N . VAL A 1 345 ? 0.867 -1.644 11.332 1.00 95.31 345 VAL A N 1
ATOM 2360 C CA . VAL A 1 345 ? 1.882 -1.506 10.277 1.00 95.31 345 VAL A CA 1
ATOM 2361 C C . VAL A 1 345 ? 2.249 -0.045 10.054 1.00 95.31 345 VAL A C 1
ATOM 2363 O O . VAL A 1 345 ? 1.425 0.768 9.626 1.00 95.31 345 VAL A O 1
ATOM 2366 N N . SER A 1 346 ? 3.511 0.313 10.284 1.00 92.81 346 SER A N 1
ATOM 2367 C CA . SER A 1 346 ? 3.970 1.678 10.039 1.00 92.81 346 SER A CA 1
ATOM 2368 C C . SER A 1 346 ? 5.473 1.800 9.798 1.00 92.81 346 SER A C 1
ATOM 2370 O O . SER A 1 346 ? 6.269 0.889 10.021 1.00 92.81 346 SER A O 1
ATOM 2372 N N . LYS A 1 347 ? 5.879 2.995 9.361 1.00 89.25 347 LYS A N 1
ATOM 2373 C CA . LYS A 1 347 ? 7.255 3.482 9.544 1.00 89.25 347 LYS A CA 1
ATOM 2374 C C . LYS A 1 347 ? 7.515 3.744 11.045 1.00 89.25 347 LYS A C 1
ATOM 2376 O O . LYS A 1 347 ? 6.551 3.762 11.818 1.00 89.25 347 LYS A O 1
ATOM 2381 N N . PRO A 1 348 ? 8.772 3.953 11.482 1.00 88.81 348 PRO A N 1
ATOM 2382 C CA . PRO A 1 348 ? 9.068 4.220 12.884 1.00 88.81 348 PRO A CA 1
ATOM 2383 C C . PRO A 1 348 ? 8.317 5.462 13.385 1.00 88.81 348 PRO A C 1
ATOM 2385 O O . PRO A 1 348 ? 8.434 6.519 12.757 1.00 88.81 348 PRO A O 1
ATOM 2388 N N . PRO A 1 349 ? 7.551 5.352 14.482 1.00 93.31 349 PRO A N 1
ATOM 2389 C CA . PRO A 1 349 ? 6.883 6.486 15.113 1.00 93.31 349 PRO A CA 1
ATOM 2390 C C . PRO A 1 349 ? 7.894 7.435 15.769 1.00 93.31 349 PRO A C 1
ATOM 2392 O O . PRO A 1 349 ? 9.034 7.055 16.060 1.00 93.31 349 PRO A O 1
ATOM 2395 N N . ALA A 1 350 ? 7.456 8.656 16.081 1.00 95.75 350 ALA A N 1
ATOM 2396 C CA . ALA A 1 350 ? 8.181 9.494 17.034 1.00 95.75 350 ALA A CA 1
ATOM 2397 C C . ALA A 1 350 ? 8.273 8.778 18.402 1.00 95.75 350 ALA A C 1
ATOM 2399 O O . ALA A 1 350 ? 7.302 8.121 18.788 1.00 95.75 350 ALA A O 1
ATOM 2400 N N . PRO A 1 351 ? 9.393 8.876 19.147 1.00 94.88 351 PRO A N 1
ATOM 2401 C CA . PRO A 1 351 ? 9.600 8.104 20.377 1.00 94.88 351 PRO A CA 1
ATOM 2402 C C . PRO A 1 351 ? 8.459 8.227 21.395 1.00 94.88 351 PRO A C 1
ATOM 2404 O O . PRO A 1 351 ? 7.977 7.226 21.912 1.00 94.88 351 PRO A O 1
ATOM 2407 N N . GLU A 1 352 ? 7.975 9.441 21.638 1.00 95.62 352 GLU A N 1
ATOM 2408 C CA . GLU A 1 352 ? 6.864 9.720 22.547 1.00 95.62 352 GLU A CA 1
ATOM 2409 C C . GLU A 1 352 ? 5.533 9.107 22.083 1.00 95.62 352 GLU A C 1
ATOM 2411 O O . GLU A 1 352 ? 4.733 8.670 22.909 1.00 95.62 352 GLU A O 1
ATOM 2416 N N . VAL A 1 353 ? 5.313 9.017 20.769 1.00 96.88 353 VAL A N 1
ATOM 2417 C CA . VAL A 1 353 ? 4.123 8.381 20.189 1.00 96.88 353 VAL A CA 1
ATOM 2418 C C . VAL A 1 353 ? 4.251 6.862 20.249 1.00 96.88 353 VAL A C 1
ATOM 2420 O O . VAL A 1 353 ? 3.269 6.179 20.523 1.00 96.88 353 VAL A O 1
ATOM 2423 N N . ALA A 1 354 ? 5.461 6.326 20.066 1.00 95.00 354 ALA A N 1
ATOM 2424 C CA . ALA A 1 354 ? 5.752 4.905 20.232 1.00 95.00 354 ALA A CA 1
ATOM 2425 C C . ALA A 1 354 ? 5.365 4.417 21.635 1.00 95.00 354 ALA A C 1
ATOM 2427 O O . ALA A 1 354 ? 4.706 3.387 21.775 1.00 95.00 354 ALA A O 1
ATOM 2428 N N . GLU A 1 355 ? 5.732 5.187 22.665 1.00 95.25 355 GLU A N 1
ATOM 2429 C CA . GLU A 1 355 ? 5.374 4.889 24.053 1.00 95.25 355 GLU A CA 1
ATOM 2430 C C . GLU A 1 355 ? 3.859 4.944 24.274 1.00 95.25 355 GLU A C 1
ATOM 2432 O O . GLU A 1 355 ? 3.298 4.018 24.858 1.00 95.25 355 GLU A O 1
ATOM 2437 N N . ALA A 1 356 ? 3.179 5.969 23.750 1.00 95.88 356 ALA A N 1
ATOM 2438 C CA . ALA A 1 356 ? 1.724 6.085 23.857 1.00 95.88 356 ALA A CA 1
ATOM 2439 C C . ALA A 1 356 ? 0.990 4.915 23.177 1.00 95.88 356 ALA A C 1
ATOM 2441 O O . ALA A 1 356 ? 0.050 4.354 23.742 1.00 95.88 356 ALA A O 1
ATOM 2442 N N . VAL A 1 357 ? 1.440 4.509 21.987 1.00 96.44 357 VAL A N 1
ATOM 2443 C CA . VAL A 1 357 ? 0.897 3.352 21.264 1.00 96.44 357 VAL A CA 1
ATOM 2444 C C . VAL A 1 357 ? 1.145 2.063 22.041 1.00 96.44 357 VAL A C 1
ATOM 2446 O O . VAL A 1 357 ? 0.224 1.266 22.188 1.00 96.44 357 VAL A O 1
ATOM 2449 N N . ARG A 1 358 ? 2.349 1.863 22.589 1.00 95.88 358 ARG A N 1
ATOM 2450 C CA . ARG A 1 358 ? 2.670 0.691 23.416 1.00 95.88 358 ARG A CA 1
ATOM 2451 C C . ARG A 1 358 ? 1.759 0.609 24.643 1.00 95.88 358 ARG A C 1
ATOM 2453 O O . ARG A 1 358 ? 1.178 -0.438 24.901 1.00 95.88 358 ARG A O 1
ATOM 2460 N N . GLU A 1 359 ? 1.571 1.719 25.355 1.00 96.69 359 GLU A N 1
ATOM 2461 C CA . GLU A 1 359 ? 0.658 1.785 26.503 1.00 96.69 359 GLU A CA 1
ATOM 2462 C C . GLU A 1 359 ? -0.811 1.540 26.138 1.00 96.69 359 GLU A C 1
ATOM 2464 O O . GLU A 1 359 ? -1.583 1.102 26.995 1.00 96.69 359 GLU A O 1
ATOM 2469 N N . ALA A 1 360 ? -1.227 1.876 24.916 1.00 96.56 360 ALA A N 1
ATOM 2470 C CA . ALA A 1 360 ? -2.567 1.577 24.424 1.00 96.56 360 ALA A CA 1
ATOM 2471 C C . ALA A 1 360 ? -2.708 0.090 24.084 1.00 96.56 360 ALA A C 1
ATOM 2473 O O . ALA A 1 360 ? -3.639 -0.549 24.563 1.00 96.56 360 ALA A O 1
ATOM 2474 N N . VAL A 1 361 ? -1.742 -0.472 23.352 1.00 97.12 361 VAL A N 1
ATOM 2475 C CA . VAL A 1 361 ? -1.675 -1.902 23.015 1.00 97.12 361 VAL A CA 1
ATOM 2476 C C . VAL A 1 361 ? -1.719 -2.778 24.271 1.00 97.12 361 VAL A C 1
ATOM 2478 O O . VAL A 1 361 ? -2.473 -3.745 24.302 1.00 97.12 361 VAL A O 1
ATOM 2481 N N . ASP A 1 362 ? -0.997 -2.405 25.332 1.00 96.69 362 ASP A N 1
ATOM 2482 C CA . ASP A 1 362 ? -0.965 -3.139 26.609 1.00 96.69 362 ASP A CA 1
ATOM 2483 C C . ASP A 1 362 ? -2.341 -3.222 27.315 1.00 96.69 362 ASP A C 1
ATOM 2485 O O . ASP A 1 362 ? -2.507 -4.002 28.257 1.00 96.69 362 ASP A O 1
ATOM 2489 N N . LYS A 1 363 ? -3.327 -2.411 26.903 1.00 97.00 363 LYS A N 1
ATOM 2490 C CA . LYS A 1 363 ? -4.678 -2.354 27.494 1.00 97.00 363 LYS A CA 1
ATOM 2491 C C . LYS A 1 363 ? -5.741 -3.085 26.674 1.00 97.00 363 LYS A C 1
ATOM 2493 O O . LYS A 1 363 ? -6.841 -3.271 27.194 1.00 97.00 363 LYS A O 1
ATOM 2498 N N . LEU A 1 364 ? -5.440 -3.464 25.432 1.00 97.81 364 LEU A N 1
ATOM 2499 C CA . LEU A 1 364 ? -6.408 -4.105 24.542 1.00 97.81 364 LEU A CA 1
ATOM 2500 C C . LEU A 1 364 ? -6.655 -5.557 24.960 1.00 97.81 364 LEU A C 1
ATOM 2502 O O . LEU A 1 364 ? -5.754 -6.246 25.447 1.00 97.81 364 LEU A O 1
ATOM 2506 N N . ALA A 1 365 ? -7.880 -6.037 24.753 1.00 97.19 365 ALA A N 1
ATOM 2507 C CA . ALA A 1 365 ? -8.196 -7.455 24.919 1.00 97.19 365 ALA A CA 1
ATOM 2508 C C . ALA A 1 365 ? -7.668 -8.287 23.739 1.00 97.19 365 ALA A C 1
ATOM 2510 O O . ALA A 1 365 ? -7.297 -9.455 23.896 1.00 97.19 365 ALA A O 1
ATOM 2511 N N . THR A 1 366 ? -7.635 -7.673 22.561 1.00 98.19 366 THR A N 1
ATOM 2512 C CA . THR A 1 366 ? -7.215 -8.263 21.300 1.00 98.19 366 THR A CA 1
ATOM 2513 C C . THR A 1 366 ? -5.694 -8.181 21.169 1.00 98.19 366 THR A C 1
ATOM 2515 O O . THR A 1 366 ? -5.122 -7.097 21.289 1.00 98.19 366 THR A O 1
ATOM 2518 N N . PRO A 1 367 ? -5.000 -9.303 20.905 1.00 97.50 367 PRO A N 1
ATOM 2519 C CA . PRO A 1 367 ? -3.551 -9.299 20.748 1.00 97.50 367 PRO A CA 1
ATOM 2520 C C . PRO A 1 367 ? -3.118 -8.455 19.544 1.00 97.50 367 PRO A C 1
ATOM 2522 O O . PRO A 1 367 ? -3.783 -8.450 18.506 1.00 97.50 367 PRO A O 1
ATOM 2525 N N . VAL A 1 368 ? -1.967 -7.788 19.668 1.00 97.75 368 VAL A N 1
ATOM 2526 C CA . VAL A 1 368 ? -1.408 -6.919 18.624 1.00 97.75 368 VAL A CA 1
ATOM 2527 C C . VAL A 1 368 ? -0.010 -7.382 18.217 1.00 97.75 368 VAL A C 1
ATOM 2529 O O . VAL A 1 368 ? 0.854 -7.598 19.065 1.00 97.75 368 VAL A O 1
ATOM 2532 N N . VAL A 1 369 ? 0.228 -7.485 16.910 1.00 94.81 369 VAL A N 1
ATOM 2533 C CA . VAL A 1 369 ? 1.559 -7.626 16.308 1.00 94.81 369 VAL A CA 1
ATOM 2534 C C . VAL A 1 369 ? 1.963 -6.270 15.741 1.00 94.81 369 VAL A C 1
ATOM 2536 O O . VAL A 1 369 ? 1.315 -5.755 14.828 1.00 94.81 369 VAL A O 1
ATOM 2539 N N . THR A 1 370 ? 3.015 -5.668 16.290 1.00 90.75 370 THR A N 1
ATOM 2540 C CA . THR A 1 370 ? 3.530 -4.375 15.831 1.00 90.75 370 THR A CA 1
ATOM 2541 C C . THR A 1 370 ? 4.626 -4.566 14.790 1.00 90.75 370 THR A C 1
ATOM 2543 O O . THR A 1 370 ? 5.496 -5.417 14.928 1.00 90.75 370 THR A O 1
ATOM 2546 N N . VAL A 1 371 ? 4.569 -3.767 13.727 1.00 79.56 371 VAL A N 1
ATOM 2547 C CA . VAL A 1 371 ? 5.454 -3.849 12.565 1.00 79.56 371 VAL A CA 1
ATOM 2548 C C . VAL A 1 371 ? 5.951 -2.446 12.264 1.00 79.56 371 VAL A C 1
ATOM 2550 O O . VAL A 1 371 ? 5.269 -1.648 11.617 1.00 79.56 371 VAL A O 1
ATOM 2553 N N . LEU A 1 372 ? 7.145 -2.140 12.765 1.00 84.12 372 LEU A N 1
ATOM 2554 C CA . LEU A 1 372 ? 7.766 -0.826 12.638 1.00 84.12 372 LEU A CA 1
ATOM 2555 C C . LEU A 1 372 ? 8.973 -0.926 11.706 1.00 84.12 372 LEU A C 1
ATOM 2557 O O . LEU A 1 372 ? 10.046 -1.367 12.110 1.00 84.12 372 LEU A O 1
ATOM 2561 N N . LEU A 1 373 ? 8.812 -0.517 10.448 1.00 81.81 373 LEU A N 1
ATOM 2562 C CA . LEU A 1 373 ? 9.864 -0.652 9.432 1.00 81.81 373 LEU A CA 1
ATOM 2563 C C . LEU A 1 373 ? 11.189 -0.032 9.874 1.00 81.81 373 LEU A C 1
ATOM 2565 O O . LEU A 1 373 ? 11.240 1.148 10.186 1.00 81.81 373 LEU A O 1
ATOM 2569 N N . GLY A 1 374 ? 12.283 -0.790 9.828 1.00 72.88 374 GLY A N 1
ATOM 2570 C CA . GLY A 1 374 ? 13.594 -0.310 10.284 1.00 72.88 374 GLY A CA 1
ATOM 2571 C C . GLY A 1 374 ? 13.940 -0.678 11.730 1.00 72.88 374 GLY A C 1
ATOM 2572 O O . GLY A 1 374 ? 15.024 -0.324 12.187 1.00 72.88 374 GLY A O 1
ATOM 2573 N N . SER A 1 375 ? 13.090 -1.448 12.420 1.00 71.38 375 SER A N 1
ATOM 2574 C CA . SER A 1 375 ? 13.402 -2.126 13.692 1.00 71.38 375 SER A CA 1
ATOM 2575 C C . SER A 1 375 ? 14.291 -3.375 13.537 1.00 71.38 375 SER A C 1
ATOM 2577 O O . SER A 1 375 ? 14.603 -4.030 14.529 1.00 71.38 375 SER A O 1
ATOM 2579 N N . GLY A 1 376 ? 14.696 -3.717 12.308 1.00 72.31 376 GLY A N 1
ATOM 2580 C CA . GLY A 1 376 ? 15.310 -5.006 11.965 1.00 72.31 376 GLY A CA 1
ATOM 2581 C C . GLY A 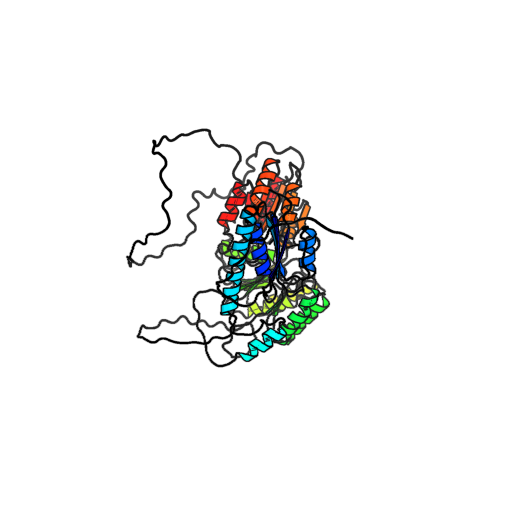1 376 ? 14.312 -6.033 11.418 1.00 72.31 376 GLY A C 1
ATOM 2582 O O . GLY A 1 376 ? 14.728 -7.102 10.986 1.00 72.31 376 GLY A O 1
ATOM 2583 N N . GLU A 1 377 ? 13.021 -5.697 11.389 1.00 83.06 377 GLU A N 1
ATOM 2584 C CA . GLU A 1 377 ? 11.965 -6.501 10.771 1.00 83.06 377 GLU A CA 1
ATOM 2585 C C . GLU A 1 377 ? 11.536 -5.915 9.417 1.00 83.06 377 GLU A C 1
ATOM 2587 O O . GLU A 1 377 ? 11.560 -4.696 9.199 1.00 83.06 377 GLU A O 1
ATOM 2592 N N . ASP A 1 378 ? 11.137 -6.805 8.509 1.00 92.88 378 ASP A N 1
ATOM 2593 C CA . ASP A 1 378 ? 10.556 -6.489 7.204 1.00 92.88 378 ASP A CA 1
ATOM 2594 C C . ASP A 1 378 ? 9.071 -6.919 7.145 1.00 92.88 378 ASP A C 1
ATOM 2596 O O . ASP A 1 378 ? 8.596 -7.703 7.972 1.00 92.88 378 ASP A O 1
ATOM 2600 N N . LEU A 1 379 ? 8.305 -6.403 6.183 1.00 95.19 379 LEU A N 1
ATOM 2601 C CA . LEU A 1 379 ? 6.872 -6.672 5.997 1.00 95.19 379 LEU A CA 1
ATOM 2602 C C . LEU A 1 379 ? 6.575 -8.154 5.753 1.00 95.19 379 LEU A C 1
ATOM 2604 O O . LEU A 1 379 ? 5.458 -8.606 6.004 1.00 95.19 379 LEU A O 1
ATOM 2608 N N . THR A 1 380 ? 7.553 -8.920 5.266 1.00 96.44 380 THR A N 1
ATOM 2609 C CA . THR A 1 380 ? 7.393 -10.368 5.097 1.00 96.44 380 THR A CA 1
ATOM 2610 C C . THR A 1 380 ? 7.463 -11.049 6.453 1.00 96.44 380 THR A C 1
ATOM 2612 O O . THR A 1 380 ? 6.509 -11.720 6.831 1.00 96.44 380 THR A O 1
ATOM 2615 N N . SER A 1 381 ? 8.507 -10.785 7.243 1.00 93.69 381 SER A N 1
ATOM 2616 C CA . SER A 1 381 ? 8.619 -11.290 8.619 1.00 93.69 381 SER A CA 1
ATOM 2617 C C . SER A 1 381 ? 7.446 -10.857 9.508 1.00 93.69 381 SER A C 1
ATOM 2619 O O . SER A 1 381 ? 6.998 -11.615 10.363 1.00 93.69 381 SER A O 1
ATOM 2621 N N . ALA A 1 382 ? 6.877 -9.681 9.254 1.00 91.44 382 ALA A N 1
ATOM 2622 C CA . ALA A 1 382 ? 5.666 -9.201 9.900 1.00 91.44 382 ALA A CA 1
ATOM 2623 C C . ALA A 1 382 ? 4.431 -10.051 9.586 1.00 91.44 382 ALA A C 1
ATOM 2625 O O . ALA A 1 382 ? 3.726 -10.480 10.502 1.00 91.44 382 ALA A O 1
ATOM 2626 N N . ALA A 1 383 ? 4.179 -10.322 8.302 1.00 96.44 383 ALA A N 1
ATOM 2627 C CA . ALA A 1 383 ? 3.109 -11.227 7.898 1.00 96.44 383 ALA A CA 1
ATOM 2628 C C . ALA A 1 383 ? 3.326 -12.621 8.508 1.00 96.44 383 ALA A C 1
ATOM 2630 O O . ALA A 1 383 ? 2.391 -13.220 9.030 1.00 96.44 383 ALA A O 1
ATOM 2631 N N . GLU A 1 384 ? 4.568 -13.108 8.542 1.00 96.94 384 GLU A N 1
ATOM 2632 C CA . GLU A 1 384 ? 4.916 -14.376 9.190 1.00 96.94 384 GLU A CA 1
ATOM 2633 C C . GLU A 1 384 ? 4.631 -14.371 10.699 1.00 96.94 384 GLU A C 1
ATOM 2635 O O . GLU A 1 384 ? 4.086 -15.346 11.215 1.00 96.94 384 GLU A O 1
ATOM 2640 N N . SER A 1 385 ? 4.941 -13.285 11.411 1.00 95.50 385 SER A N 1
ATOM 2641 C CA . SER A 1 385 ? 4.619 -13.123 12.836 1.00 95.50 385 SER A CA 1
ATOM 2642 C C . SER A 1 385 ? 3.111 -13.135 13.088 1.00 95.50 385 SER A C 1
ATOM 2644 O O . SER A 1 385 ? 2.654 -13.792 14.024 1.00 95.50 385 SER A O 1
ATOM 2646 N N . VAL A 1 386 ? 2.327 -12.485 12.222 1.00 96.62 386 VAL A N 1
ATOM 2647 C CA . VAL A 1 386 ? 0.855 -12.534 12.256 1.00 96.62 386 VAL A CA 1
ATOM 2648 C C . VAL A 1 386 ? 0.348 -13.964 12.046 1.00 96.62 386 VAL A C 1
ATOM 2650 O O . VAL A 1 386 ? -0.471 -14.446 12.830 1.00 96.62 386 VAL A O 1
ATOM 2653 N N . LEU A 1 387 ? 0.868 -14.681 11.044 1.00 97.56 387 LEU A N 1
ATOM 2654 C CA . LEU A 1 387 ? 0.502 -16.079 10.789 1.00 97.56 387 LEU A CA 1
ATOM 2655 C C . LEU A 1 387 ? 0.824 -16.973 11.991 1.00 97.56 387 LEU A C 1
ATOM 2657 O O . LEU A 1 387 ? -0.042 -17.717 12.456 1.00 97.56 387 LEU A O 1
ATOM 2661 N N . ARG A 1 388 ? 2.030 -16.845 12.557 1.00 97.12 388 ARG A N 1
ATOM 2662 C CA . ARG A 1 388 ? 2.455 -17.616 13.735 1.00 97.12 388 ARG A CA 1
ATOM 2663 C C . ARG A 1 388 ? 1.602 -17.308 14.963 1.00 97.12 388 ARG A C 1
ATOM 2665 O O . ARG A 1 388 ? 1.255 -18.238 15.688 1.00 97.12 388 ARG A O 1
ATOM 2672 N N . ALA A 1 389 ? 1.214 -16.049 15.175 1.00 96.38 389 ALA A N 1
ATOM 2673 C CA . ALA A 1 389 ? 0.309 -15.658 16.260 1.00 96.38 389 ALA A CA 1
ATOM 2674 C C . ALA A 1 389 ? -1.081 -16.311 16.130 1.00 96.38 389 ALA A C 1
ATOM 2676 O O . ALA A 1 389 ? -1.713 -16.621 17.138 1.00 96.38 389 ALA A O 1
ATOM 2677 N N . LEU A 1 390 ? -1.526 -16.592 14.902 1.00 96.12 390 LEU A N 1
ATOM 2678 C CA . LEU A 1 390 ? -2.750 -17.347 14.611 1.00 96.12 390 LEU A CA 1
ATOM 2679 C C . LEU A 1 390 ? -2.550 -18.872 14.589 1.00 96.12 390 LEU A C 1
ATOM 2681 O O . LEU A 1 390 ? -3.491 -19.607 14.291 1.00 96.12 390 LEU A O 1
ATOM 2685 N N . GLY A 1 391 ? -1.342 -19.369 14.871 1.00 96.12 391 GLY A N 1
ATOM 2686 C CA . GLY A 1 391 ? -1.014 -20.795 14.794 1.00 96.12 391 GLY A CA 1
ATOM 2687 C C . GLY A 1 391 ? -0.931 -21.344 13.365 1.00 96.12 391 GLY A C 1
ATOM 2688 O O . GLY A 1 391 ? -1.035 -22.554 13.172 1.00 96.12 391 GLY A O 1
ATOM 2689 N N . THR A 1 392 ? -0.760 -20.474 12.368 1.00 95.12 392 THR A N 1
ATOM 2690 C CA . THR A 1 392 ? -0.559 -20.841 10.960 1.00 95.12 392 THR A CA 1
ATOM 2691 C C . THR A 1 392 ? 0.931 -20.791 10.630 1.00 95.12 392 THR A C 1
ATOM 2693 O O . THR A 1 392 ? 1.596 -19.789 10.891 1.00 95.12 392 THR A O 1
ATOM 2696 N N . GLU A 1 393 ? 1.476 -21.867 10.062 1.00 95.12 393 GLU A N 1
ATOM 2697 C CA . GLU A 1 393 ? 2.877 -21.872 9.634 1.00 95.12 393 GLU A CA 1
ATOM 2698 C C . GLU A 1 393 ? 3.023 -21.065 8.334 1.00 95.12 393 GLU A C 1
ATOM 2700 O O . GLU A 1 393 ? 2.249 -21.292 7.398 1.00 95.12 393 GLU A O 1
ATOM 2705 N N . PRO A 1 394 ? 3.995 -20.140 8.241 1.00 95.94 394 PRO A N 1
ATOM 2706 C CA . PRO A 1 394 ? 4.230 -19.410 7.008 1.00 95.94 394 PRO A CA 1
ATOM 2707 C C . PRO A 1 394 ? 4.530 -20.328 5.818 1.00 95.94 394 PRO A C 1
ATOM 2709 O O . PRO A 1 394 ? 5.382 -21.216 5.933 1.00 95.94 394 PRO A O 1
ATOM 2712 N N . PRO A 1 395 ? 3.872 -20.124 4.664 1.00 96.25 395 PRO A N 1
ATOM 2713 C CA . PRO A 1 395 ? 4.174 -20.890 3.467 1.00 96.25 395 PRO A CA 1
ATOM 2714 C C . PRO A 1 395 ? 5.503 -20.440 2.852 1.00 96.25 395 PRO A C 1
ATOM 2716 O O . PRO A 1 395 ? 6.039 -19.373 3.152 1.00 96.25 395 PRO A O 1
ATOM 2719 N N . ALA A 1 396 ? 6.007 -21.225 1.901 1.00 96.25 396 ALA A N 1
ATOM 2720 C CA . ALA A 1 396 ? 6.968 -20.689 0.949 1.00 96.25 396 ALA A CA 1
ATOM 2721 C C . ALA A 1 396 ? 6.263 -19.630 0.087 1.00 96.25 396 ALA A C 1
ATOM 2723 O O . ALA A 1 396 ? 5.294 -19.933 -0.612 1.00 96.25 396 ALA A O 1
ATOM 2724 N N . TRP A 1 397 ? 6.736 -18.388 0.152 1.00 97.44 397 TRP A N 1
ATOM 2725 C CA . TRP A 1 397 ? 6.133 -17.289 -0.593 1.00 97.44 397 TRP A CA 1
ATOM 2726 C C . TRP A 1 397 ? 6.277 -17.490 -2.112 1.00 97.44 397 TRP A C 1
ATOM 2728 O O . TRP A 1 397 ? 7.373 -17.833 -2.571 1.00 97.44 397 TRP A O 1
ATOM 2738 N N . PRO A 1 398 ? 5.214 -17.253 -2.907 1.00 97.62 398 PRO A N 1
ATOM 2739 C CA . PRO A 1 398 ? 5.271 -17.416 -4.354 1.00 97.62 398 PRO A CA 1
ATOM 2740 C C . PRO A 1 398 ? 6.382 -16.589 -5.007 1.00 97.62 398 PRO A C 1
ATOM 2742 O O . PRO A 1 398 ? 6.590 -15.410 -4.699 1.00 97.62 398 PRO A O 1
ATOM 2745 N N . SER A 1 399 ? 7.077 -17.221 -5.948 1.00 97.81 399 SER A N 1
ATOM 2746 C CA . SER A 1 399 ? 8.024 -16.570 -6.847 1.00 97.81 399 SER A CA 1
ATOM 2747 C C . SER A 1 399 ? 7.941 -17.207 -8.230 1.00 97.81 399 SER A C 1
ATOM 2749 O O . SER A 1 399 ? 7.691 -18.406 -8.364 1.00 97.81 399 SER A O 1
ATOM 2751 N N . TRP A 1 400 ? 8.136 -16.391 -9.259 1.00 98.12 400 TRP A N 1
ATOM 2752 C CA . TRP A 1 400 ? 8.055 -16.766 -10.663 1.00 98.12 400 TRP A CA 1
ATOM 2753 C C . TRP A 1 400 ? 9.372 -16.345 -11.331 1.00 98.12 400 TRP A C 1
ATOM 2755 O O . TRP A 1 400 ? 9.516 -15.189 -11.734 1.00 98.12 400 TRP A O 1
ATOM 2765 N N . PRO A 1 401 ? 10.372 -17.244 -11.394 1.00 96.88 401 PRO A N 1
ATOM 2766 C CA . PRO A 1 401 ? 11.691 -16.917 -11.932 1.00 96.88 401 PRO A CA 1
ATOM 2767 C C . PRO A 1 401 ? 11.619 -16.651 -13.436 1.00 96.88 401 PRO A C 1
ATOM 2769 O O . PRO A 1 401 ? 10.852 -17.312 -14.142 1.00 96.88 401 PRO A O 1
ATOM 2772 N N . ALA A 1 402 ? 12.448 -15.735 -13.935 1.00 94.50 402 ALA A N 1
ATOM 2773 C CA . ALA A 1 402 ? 12.467 -15.359 -15.347 1.00 94.50 402 ALA A CA 1
ATOM 2774 C C . ALA A 1 402 ? 12.638 -16.582 -16.261 1.00 94.50 402 ALA A C 1
ATOM 2776 O O . ALA A 1 402 ? 13.419 -17.492 -15.962 1.00 94.50 402 ALA A O 1
ATOM 2777 N N . ILE A 1 403 ? 11.954 -16.588 -17.408 1.00 87.38 403 ILE A N 1
ATOM 2778 C CA . ILE A 1 403 ? 12.154 -17.632 -18.419 1.00 87.38 403 ILE A CA 1
ATOM 2779 C C . ILE A 1 403 ? 13.531 -17.413 -19.073 1.00 87.38 403 ILE A C 1
ATOM 2781 O O . ILE A 1 403 ? 13.770 -16.333 -19.620 1.00 87.38 403 ILE A O 1
ATOM 2785 N N . PRO A 1 404 ? 14.458 -18.393 -19.033 1.00 74.62 404 PRO A N 1
ATOM 2786 C CA . PRO A 1 404 ? 15.767 -18.243 -19.653 1.00 74.62 404 PRO A CA 1
ATOM 2787 C C . PRO A 1 404 ? 15.635 -18.004 -21.157 1.00 74.62 404 PRO A C 1
ATOM 2789 O O . PRO A 1 404 ? 15.035 -18.797 -21.883 1.00 74.62 404 PRO A O 1
ATOM 2792 N N . THR A 1 405 ? 16.247 -16.935 -21.655 1.00 61.00 405 THR A N 1
ATOM 2793 C CA . THR A 1 405 ? 16.367 -16.706 -23.094 1.00 61.00 405 THR A CA 1
ATOM 2794 C C . THR A 1 405 ? 17.441 -17.642 -23.661 1.00 61.00 405 THR A C 1
ATOM 2796 O O . THR A 1 405 ? 18.607 -17.254 -23.747 1.00 61.00 405 THR A O 1
ATOM 2799 N N . GLY A 1 406 ? 17.073 -18.885 -24.006 1.00 46.28 406 GLY A N 1
ATOM 2800 C CA . GLY A 1 406 ? 17.957 -19.802 -24.740 1.00 46.28 406 GLY A CA 1
ATOM 2801 C C . GLY A 1 406 ? 17.658 -21.302 -24.629 1.00 46.28 406 GLY A C 1
ATOM 2802 O O . GLY A 1 406 ? 18.406 -21.997 -23.961 1.00 46.28 406 GLY A O 1
ATOM 2803 N N . GLU A 1 407 ? 16.616 -21.784 -25.318 1.00 34.66 407 GLU A N 1
ATOM 2804 C CA . GLU A 1 407 ? 16.587 -23.021 -26.134 1.00 34.66 407 GLU A CA 1
ATOM 2805 C C . GLU A 1 407 ? 15.198 -23.141 -26.796 1.00 34.66 407 GLU A C 1
ATOM 2807 O O . GLU A 1 407 ? 14.351 -23.944 -26.425 1.00 34.66 407 GLU A O 1
ATOM 2812 N N . THR A 1 408 ? 14.928 -22.325 -27.818 1.00 32.34 408 THR A N 1
ATOM 2813 C CA . THR A 1 408 ? 14.017 -22.787 -28.871 1.00 32.34 408 THR A CA 1
ATOM 2814 C C . THR A 1 408 ? 14.841 -23.695 -29.774 1.00 32.34 408 THR A C 1
ATOM 2816 O O . THR A 1 408 ? 15.589 -23.206 -30.625 1.00 32.34 408 THR A O 1
ATOM 2819 N N . SER A 1 409 ? 14.766 -25.011 -29.569 1.00 29.05 409 SER A N 1
ATOM 2820 C CA . SER A 1 409 ? 15.283 -25.964 -30.551 1.00 29.05 409 SER A CA 1
ATOM 2821 C C . SER A 1 409 ? 14.558 -25.738 -31.887 1.00 29.05 409 SER A C 1
ATOM 2823 O O . SER A 1 409 ? 13.326 -25.674 -31.908 1.00 29.05 409 SER A O 1
ATOM 2825 N N . PRO A 1 410 ? 15.273 -25.609 -33.016 1.00 36.72 410 PRO A N 1
ATOM 2826 C CA . PRO A 1 410 ? 14.630 -25.566 -34.315 1.00 36.72 410 PRO A CA 1
ATOM 2827 C C . PRO A 1 410 ? 14.123 -26.968 -34.674 1.00 36.72 410 PRO A C 1
ATOM 2829 O O . PRO A 1 410 ? 14.914 -27.857 -34.968 1.00 36.72 410 PRO A O 1
ATOM 2832 N N . GLY A 1 411 ? 12.799 -27.132 -34.682 1.00 34.41 411 GLY A N 1
ATOM 2833 C CA . GLY A 1 411 ? 12.094 -28.175 -35.428 1.00 34.41 411 GLY A CA 1
ATOM 2834 C C . GLY A 1 411 ? 11.994 -29.557 -34.776 1.00 34.41 411 GLY A C 1
ATOM 2835 O O . GLY A 1 411 ? 12.804 -30.434 -35.041 1.00 34.41 411 GLY A O 1
ATOM 2836 N N . GLU A 1 412 ? 10.872 -29.813 -34.104 1.00 29.66 412 GLU A N 1
ATOM 2837 C CA . GLU A 1 412 ? 10.116 -31.041 -34.371 1.00 29.66 412 GLU A CA 1
ATOM 2838 C C . GLU A 1 412 ? 8.794 -30.638 -35.021 1.00 29.66 412 GLU A C 1
ATOM 2840 O O . GLU A 1 412 ? 7.790 -30.345 -34.374 1.00 29.66 412 GLU A O 1
ATOM 2845 N N . THR A 1 413 ? 8.800 -30.616 -36.350 1.00 28.53 413 THR A N 1
ATOM 2846 C CA . THR A 1 413 ? 7.589 -30.855 -37.127 1.00 28.53 413 THR A CA 1
ATOM 2847 C C . THR A 1 413 ? 7.054 -32.231 -36.735 1.00 28.53 413 THR A C 1
ATOM 2849 O O . THR A 1 413 ? 7.503 -33.252 -37.259 1.00 28.53 413 THR A O 1
ATOM 2852 N N . ARG A 1 414 ? 6.090 -32.276 -35.815 1.00 31.39 414 ARG A N 1
ATOM 2853 C CA . ARG A 1 414 ? 5.124 -33.370 -35.806 1.00 31.39 414 ARG A CA 1
ATOM 2854 C C . ARG A 1 414 ? 4.155 -33.108 -36.942 1.00 31.39 414 ARG A C 1
ATOM 2856 O O . ARG A 1 414 ? 3.217 -32.327 -36.826 1.00 31.39 414 ARG A O 1
ATOM 2863 N N . ASP A 1 415 ? 4.486 -33.742 -38.055 1.00 32.12 415 ASP A N 1
ATOM 2864 C CA . ASP A 1 415 ? 3.574 -34.073 -39.133 1.00 32.12 415 ASP A CA 1
ATOM 2865 C C . ASP A 1 415 ? 2.252 -34.591 -38.543 1.00 32.12 415 ASP A C 1
ATOM 2867 O O . ASP A 1 415 ? 2.171 -35.691 -37.994 1.00 32.12 415 ASP A O 1
ATOM 2871 N N . THR A 1 416 ? 1.224 -33.751 -38.595 1.00 31.89 416 THR A N 1
ATOM 2872 C CA . THR A 1 416 ? -0.163 -34.207 -38.642 1.00 31.89 416 THR A CA 1
ATOM 2873 C C . THR A 1 416 ? -0.765 -33.514 -39.850 1.00 31.89 416 THR A C 1
ATOM 2875 O O . THR A 1 416 ? -0.769 -32.289 -39.947 1.00 31.89 416 THR A O 1
ATOM 2878 N N . GLY A 1 417 ? -1.126 -34.333 -40.831 1.00 28.19 417 GLY A N 1
ATOM 2879 C CA . GLY A 1 417 ? -1.394 -33.920 -42.194 1.00 28.19 417 GLY A CA 1
ATOM 2880 C C . GLY A 1 417 ? -2.493 -32.871 -42.343 1.00 28.19 417 GLY A C 1
ATOM 2881 O O . GLY A 1 417 ? -3.519 -32.902 -41.675 1.00 28.19 417 GLY A O 1
ATOM 2882 N N . GLU A 1 418 ? -2.225 -31.960 -43.271 1.00 29.31 418 GLU A N 1
ATOM 2883 C CA . GLU A 1 418 ? -3.129 -31.487 -44.320 1.00 29.31 418 GLU A CA 1
ATOM 2884 C C . GLU A 1 418 ? -4.647 -31.498 -44.024 1.00 29.31 418 GLU A C 1
ATOM 2886 O O . GLU A 1 418 ? -5.334 -32.500 -44.211 1.00 29.31 418 GLU A O 1
ATOM 2891 N N . ALA A 1 419 ? -5.197 -30.316 -43.719 1.00 27.88 419 ALA A N 1
ATOM 2892 C CA . ALA A 1 419 ? -6.513 -29.903 -44.208 1.00 27.88 419 ALA A CA 1
ATOM 2893 C C . ALA A 1 419 ? -6.570 -28.371 -44.384 1.00 27.88 419 ALA A C 1
ATOM 2895 O O . ALA A 1 419 ? -6.082 -27.607 -43.556 1.00 27.88 419 ALA A O 1
ATOM 2896 N N . ALA A 1 420 ? -7.128 -27.956 -45.520 1.00 29.17 420 ALA A N 1
ATOM 2897 C CA . ALA A 1 420 ? -7.163 -26.609 -46.092 1.00 29.17 420 ALA A CA 1
ATOM 2898 C C . ALA A 1 420 ? -8.097 -25.615 -45.334 1.00 29.17 420 ALA A C 1
ATOM 2900 O O . ALA A 1 420 ? -8.773 -26.015 -44.386 1.00 29.17 420 ALA A O 1
ATOM 2901 N N . PRO A 1 421 ? -8.159 -24.319 -45.724 1.00 33.06 421 PRO A N 1
ATOM 2902 C CA . PRO A 1 421 ? -8.720 -23.253 -44.900 1.00 33.06 421 PRO A CA 1
ATOM 2903 C C . PRO A 1 421 ? -10.250 -23.228 -44.986 1.00 33.06 421 PRO A C 1
ATOM 2905 O O . PRO A 1 421 ? -10.822 -23.196 -46.075 1.00 33.06 421 PRO A O 1
ATOM 2908 N N . GLY A 1 422 ? -10.920 -23.191 -43.837 1.00 24.92 422 GLY A N 1
ATOM 2909 C CA . GLY A 1 422 ? -12.374 -23.098 -43.771 1.00 24.92 422 GLY A CA 1
ATOM 2910 C C . GLY A 1 422 ? -12.840 -22.357 -42.525 1.00 24.92 422 GLY A C 1
ATOM 2911 O O . GLY A 1 422 ? -12.744 -22.896 -41.434 1.00 24.92 422 GLY A O 1
ATOM 2912 N N . GLY A 1 423 ? -13.339 -21.136 -42.740 1.00 24.22 423 GLY A N 1
ATOM 2913 C CA . GLY A 1 423 ? -14.460 -20.507 -42.029 1.00 24.22 423 GLY A CA 1
ATOM 2914 C C . GLY A 1 423 ? -14.408 -20.381 -40.504 1.00 24.22 423 GLY A C 1
ATOM 2915 O O . GLY A 1 423 ? -14.577 -21.354 -39.781 1.00 24.22 423 GLY A O 1
ATOM 2916 N N . PHE A 1 424 ? -14.352 -19.136 -40.024 1.00 27.41 424 PHE A N 1
ATOM 2917 C CA . PHE A 1 424 ? -14.921 -18.775 -38.722 1.00 27.41 424 PHE A CA 1
ATOM 2918 C C . PHE A 1 424 ? -16.410 -19.170 -38.676 1.00 27.41 424 PHE A C 1
ATOM 2920 O O . PHE A 1 424 ? -17.141 -18.775 -39.590 1.00 27.41 424 PHE A O 1
ATOM 2927 N N . PRO A 1 425 ? -16.895 -19.876 -37.640 1.00 27.31 425 PRO A N 1
ATOM 2928 C CA . PRO A 1 425 ? -18.312 -19.900 -37.333 1.00 27.31 425 PRO A CA 1
ATOM 2929 C C . PRO A 1 425 ? -18.669 -18.697 -36.463 1.00 27.31 425 PRO A C 1
ATOM 2931 O O . PRO A 1 425 ? -18.017 -18.397 -35.462 1.00 27.31 425 PRO A O 1
ATOM 2934 N N . ASP A 1 426 ? -19.718 -18.031 -36.921 1.00 25.27 426 ASP A N 1
ATOM 2935 C CA . ASP A 1 426 ? -20.436 -16.925 -36.313 1.00 25.27 426 ASP A CA 1
ATOM 2936 C C . ASP A 1 426 ? -21.094 -17.319 -34.979 1.00 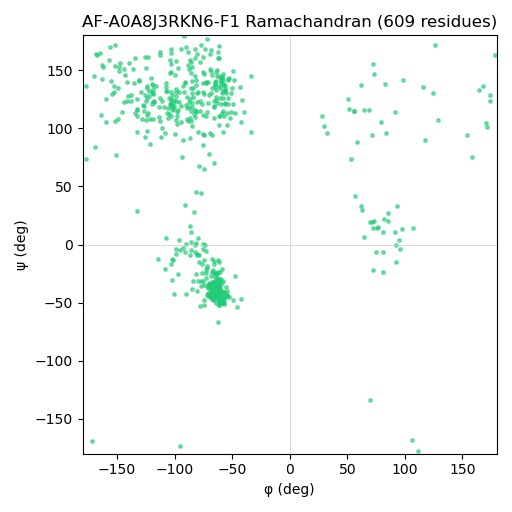25.27 426 ASP A C 1
ATOM 2938 O O . ASP A 1 426 ? -21.322 -18.494 -34.677 1.00 25.27 426 ASP A O 1
ATOM 2942 N N . ALA A 1 427 ? -21.409 -16.297 -34.192 1.00 32.00 427 ALA A N 1
ATOM 2943 C CA . ALA A 1 427 ? -22.151 -16.386 -32.954 1.00 32.00 427 ALA A CA 1
ATOM 2944 C C . ALA A 1 427 ? -23.590 -16.869 -33.195 1.00 32.00 427 ALA A C 1
ATOM 2946 O O . ALA A 1 427 ? -24.293 -16.374 -34.071 1.00 32.00 427 ALA A O 1
ATOM 2947 N N . GLY A 1 428 ? -24.058 -17.760 -32.319 1.00 28.52 428 GLY A N 1
ATOM 2948 C CA . GLY A 1 428 ? -25.480 -18.032 -32.134 1.00 28.52 428 GLY A CA 1
ATOM 2949 C C . GLY A 1 428 ? -25.895 -19.459 -32.457 1.00 28.52 428 GLY A C 1
ATOM 2950 O O . GLY A 1 428 ? -26.364 -19.731 -33.551 1.00 28.52 428 GLY A O 1
ATOM 2951 N N . GLU A 1 429 ? -25.854 -20.335 -31.453 1.00 25.70 429 GLU A N 1
ATOM 2952 C CA . GLU A 1 429 ? -26.900 -21.345 -31.284 1.00 25.70 429 GLU A CA 1
ATOM 2953 C C . GLU A 1 429 ? -26.921 -21.866 -29.842 1.00 25.70 429 GLU A C 1
ATOM 2955 O O . GLU A 1 429 ? -25.911 -22.283 -29.276 1.00 25.70 429 GLU A O 1
ATOM 2960 N N . ALA A 1 430 ? -28.101 -21.781 -29.231 1.00 29.33 430 ALA A N 1
ATOM 2961 C CA . ALA A 1 430 ? -28.406 -22.351 -27.932 1.00 29.33 430 ALA A CA 1
ATOM 2962 C C . ALA A 1 430 ? -28.525 -23.876 -28.044 1.00 29.33 430 ALA A C 1
ATOM 2964 O O . ALA A 1 430 ? -29.176 -24.372 -28.962 1.00 29.33 430 ALA A O 1
ATOM 2965 N N . ILE A 1 431 ? -27.986 -24.615 -27.069 1.00 27.06 431 ILE A N 1
ATOM 2966 C CA . ILE A 1 431 ? -28.261 -26.049 -26.892 1.00 27.06 431 ILE A CA 1
ATOM 2967 C C . ILE A 1 431 ? -28.637 -26.329 -25.421 1.00 27.06 431 ILE A C 1
ATOM 2969 O O . ILE A 1 431 ? -28.114 -25.667 -24.523 1.00 27.06 431 ILE A O 1
ATOM 2973 N N . PRO A 1 432 ? -29.607 -27.233 -25.165 1.00 26.73 432 PRO A N 1
ATOM 2974 C CA . PRO A 1 432 ? -30.515 -27.159 -24.028 1.00 26.73 432 PRO A CA 1
ATOM 2975 C C . PRO A 1 432 ? -30.188 -28.128 -22.878 1.00 26.73 432 PRO A C 1
ATOM 2977 O O . PRO A 1 432 ? -29.659 -29.210 -23.097 1.00 26.73 432 PRO A O 1
ATOM 2980 N N . GLY A 1 433 ? -30.634 -27.743 -21.676 1.00 23.02 433 GLY A N 1
ATOM 2981 C CA . GLY A 1 433 ? -31.282 -28.585 -20.657 1.00 23.02 433 GLY A CA 1
ATOM 2982 C C . GLY A 1 433 ? -30.582 -29.848 -20.132 1.00 23.02 433 GLY A C 1
ATOM 2983 O O . GLY A 1 433 ? -30.541 -30.871 -20.805 1.00 23.02 433 GLY A O 1
ATOM 2984 N N . GLY A 1 434 ? -30.246 -29.828 -18.836 1.00 23.78 434 GLY A N 1
ATOM 2985 C CA . GLY A 1 434 ? -30.121 -31.036 -18.013 1.00 23.78 434 GLY A CA 1
ATOM 2986 C C . GLY A 1 434 ? -29.162 -30.875 -16.836 1.00 23.78 434 GLY A C 1
ATOM 2987 O O . GLY A 1 434 ? -27.969 -31.089 -16.996 1.00 23.78 434 GLY A O 1
ATOM 2988 N N . ILE A 1 435 ? -29.687 -30.523 -15.658 1.00 28.39 435 ILE A N 1
ATOM 2989 C CA . ILE A 1 435 ? -28.970 -30.607 -14.376 1.00 28.39 435 ILE A CA 1
ATOM 2990 C C . ILE A 1 435 ? -28.988 -32.074 -13.924 1.00 28.39 435 ILE A C 1
ATOM 2992 O O . ILE A 1 435 ? -30.086 -32.615 -13.762 1.00 28.39 435 ILE A O 1
ATOM 2996 N N . PRO A 1 436 ? -27.838 -32.720 -13.664 1.00 26.67 436 PRO A N 1
ATOM 2997 C CA . PRO A 1 436 ? -27.789 -33.886 -12.804 1.00 26.67 436 PRO A CA 1
ATOM 2998 C C . PRO A 1 436 ? -27.542 -33.436 -11.363 1.00 26.67 436 PRO A C 1
ATOM 3000 O O . PRO A 1 436 ? -26.540 -32.801 -11.041 1.00 26.67 436 PRO A O 1
ATOM 3003 N N . ASP A 1 437 ? -28.496 -33.789 -10.516 1.00 27.92 437 ASP A N 1
ATOM 3004 C CA . ASP A 1 437 ? -28.379 -33.832 -9.069 1.00 27.92 437 ASP A CA 1
ATOM 3005 C C . ASP A 1 437 ? -27.493 -35.026 -8.673 1.00 27.92 437 ASP A C 1
ATOM 3007 O O . ASP A 1 437 ? -27.854 -36.180 -8.912 1.00 27.92 437 ASP A O 1
ATOM 3011 N N . SER A 1 438 ? -26.319 -34.752 -8.107 1.00 27.73 438 SER A N 1
ATOM 3012 C CA . SER A 1 438 ? -25.606 -35.678 -7.225 1.00 27.73 438 SER A CA 1
ATOM 3013 C C . SER A 1 438 ? -24.542 -34.904 -6.454 1.00 27.73 438 SER A C 1
ATOM 3015 O O . SER A 1 438 ? -23.569 -34.421 -7.035 1.00 27.73 438 SER A O 1
ATOM 3017 N N . GLY A 1 439 ? -24.755 -34.766 -5.146 1.00 31.62 439 GLY A N 1
ATOM 3018 C CA . GLY A 1 439 ? -23.829 -34.118 -4.232 1.00 31.62 439 GLY A CA 1
ATOM 3019 C C . GLY A 1 439 ? -22.464 -34.798 -4.201 1.00 31.62 439 GLY A C 1
ATOM 3020 O O . GLY A 1 439 ? -22.351 -35.954 -3.814 1.00 31.62 439 GLY A O 1
ATOM 3021 N N . GLU A 1 440 ? -21.436 -34.030 -4.542 1.00 24.94 440 GLU A N 1
ATOM 3022 C CA . GLU A 1 440 ? -20.054 -34.227 -4.117 1.00 24.94 440 GLU A CA 1
ATOM 3023 C C . GLU A 1 440 ? -19.360 -32.859 -4.162 1.00 24.94 440 GLU A C 1
ATOM 3025 O O . GLU A 1 440 ? -19.484 -32.104 -5.127 1.00 24.94 440 GLU A O 1
ATOM 3030 N N . ALA A 1 441 ? -18.698 -32.496 -3.065 1.00 25.95 441 ALA A N 1
ATOM 3031 C CA . ALA A 1 441 ? -17.988 -31.235 -2.929 1.00 25.95 441 ALA A CA 1
ATOM 3032 C C . ALA A 1 441 ? -16.843 -31.160 -3.950 1.00 25.95 441 ALA A C 1
ATOM 3034 O O . ALA A 1 441 ? -15.945 -31.999 -3.936 1.00 25.95 441 ALA A O 1
ATOM 3035 N N . VAL A 1 442 ? -16.857 -30.139 -4.807 1.00 24.64 442 VAL A N 1
ATOM 3036 C CA . VAL A 1 442 ? -15.741 -29.826 -5.707 1.00 24.64 442 VAL A CA 1
ATOM 3037 C C . VAL A 1 442 ? -14.704 -29.016 -4.916 1.00 24.64 442 VAL A C 1
ATOM 3039 O O . VAL A 1 442 ? -15.022 -27.906 -4.483 1.00 24.64 442 VAL A O 1
ATOM 3042 N N . PRO A 1 443 ? -13.472 -29.511 -4.697 1.00 26.31 443 PRO A N 1
ATOM 3043 C CA . PRO A 1 443 ? -12.425 -28.728 -4.056 1.00 26.31 443 PRO A CA 1
ATOM 3044 C C . PRO A 1 443 ? -11.891 -27.703 -5.062 1.00 26.31 443 PRO A C 1
ATOM 3046 O O . PRO A 1 443 ? -11.228 -28.060 -6.034 1.00 26.31 443 PRO A O 1
ATOM 3049 N N . GLY A 1 444 ? -12.161 -26.420 -4.823 1.00 25.75 444 GLY A N 1
ATOM 3050 C CA . GLY A 1 444 ? -11.498 -25.301 -5.498 1.00 25.75 444 GLY A CA 1
ATOM 3051 C C . GLY A 1 444 ? -10.074 -25.113 -4.975 1.00 25.75 444 GLY A C 1
ATOM 3052 O O . GLY A 1 444 ? -9.781 -24.123 -4.312 1.00 25.75 444 GLY A O 1
ATOM 3053 N N . GLY A 1 445 ? -9.213 -26.102 -5.210 1.00 25.11 445 GLY A N 1
ATOM 3054 C CA . GLY A 1 445 ? -7.773 -26.000 -5.006 1.00 25.11 445 GLY A CA 1
ATOM 3055 C C . GLY A 1 445 ? -7.107 -25.395 -6.239 1.00 25.11 445 GLY A C 1
ATOM 3056 O O . GLY A 1 445 ? -7.477 -25.709 -7.369 1.00 25.11 445 GLY A O 1
ATOM 3057 N N . ILE A 1 446 ? -6.116 -24.532 -6.016 1.00 32.78 446 ILE A N 1
ATOM 3058 C CA . ILE A 1 446 ? -5.123 -24.170 -7.035 1.00 32.78 446 ILE A CA 1
ATOM 3059 C C . ILE A 1 446 ? -4.567 -25.491 -7.600 1.00 32.78 446 ILE A C 1
ATOM 3061 O O . ILE A 1 446 ? -4.240 -26.369 -6.797 1.00 32.78 446 ILE A O 1
ATOM 3065 N N . PRO A 1 447 ? -4.500 -25.686 -8.930 1.00 27.59 447 PRO A N 1
ATOM 3066 C CA . PRO A 1 447 ? -3.985 -26.927 -9.489 1.00 27.59 447 PRO A CA 1
ATOM 3067 C C . PRO A 1 447 ? -2.571 -27.193 -8.970 1.00 27.59 447 PRO A C 1
ATOM 3069 O O . PRO A 1 447 ? -1.735 -26.290 -8.920 1.00 27.59 447 PRO A O 1
ATOM 3072 N N . ASP A 1 448 ? -2.361 -28.444 -8.568 1.00 24.80 448 ASP A N 1
ATOM 3073 C CA . ASP A 1 448 ? -1.126 -28.984 -8.015 1.00 24.80 448 ASP A CA 1
ATOM 3074 C C . ASP A 1 448 ? 0.059 -28.570 -8.898 1.00 24.80 448 ASP A C 1
ATOM 3076 O O . ASP A 1 448 ? 0.164 -28.957 -10.068 1.00 24.80 448 ASP A O 1
ATOM 3080 N N . ALA A 1 449 ? 0.933 -27.729 -8.345 1.00 33.16 449 ALA A N 1
ATOM 3081 C CA . ALA A 1 449 ? 2.202 -27.386 -8.954 1.00 33.16 449 ALA A CA 1
ATOM 3082 C C . ALA A 1 449 ? 3.071 -28.647 -8.928 1.00 33.16 449 ALA A C 1
ATOM 3084 O O . ALA A 1 449 ? 3.713 -28.961 -7.925 1.00 33.16 449 ALA A O 1
ATOM 3085 N N . GLY A 1 450 ? 3.040 -29.398 -10.029 1.00 25.11 450 GLY A N 1
ATOM 3086 C CA . GLY A 1 450 ? 3.914 -30.541 -10.250 1.00 25.11 450 GLY A CA 1
ATOM 3087 C C . GLY A 1 450 ? 5.368 -30.164 -9.966 1.00 25.11 450 GLY A C 1
ATOM 3088 O O . GLY A 1 450 ? 5.900 -29.235 -10.566 1.00 25.11 450 GLY A O 1
ATOM 3089 N N . GLU A 1 451 ? 5.963 -30.889 -9.017 1.00 27.03 451 GLU A N 1
ATOM 3090 C CA . GLU A 1 451 ? 7.355 -30.798 -8.564 1.00 27.03 451 GLU A CA 1
ATOM 3091 C C . GLU A 1 451 ? 7.823 -29.398 -8.140 1.00 27.03 451 GLU A C 1
ATOM 3093 O O . GLU A 1 451 ? 8.670 -28.752 -8.757 1.00 27.03 451 GLU A O 1
ATOM 3098 N N . ALA A 1 452 ? 7.349 -28.983 -6.963 1.00 29.41 452 ALA A N 1
ATOM 3099 C CA . ALA A 1 452 ? 8.101 -28.092 -6.095 1.00 29.41 452 ALA A CA 1
ATOM 3100 C C . ALA A 1 452 ? 9.514 -28.663 -5.870 1.00 29.41 452 ALA A C 1
ATOM 3102 O O . ALA A 1 452 ? 9.702 -29.655 -5.161 1.00 29.41 452 ALA A O 1
ATOM 3103 N N . ALA A 1 453 ? 10.518 -28.017 -6.464 1.00 27.78 453 ALA A N 1
ATOM 3104 C CA . ALA A 1 453 ? 11.901 -28.201 -6.067 1.00 27.78 453 ALA A CA 1
ATOM 3105 C C . ALA A 1 453 ? 12.005 -27.868 -4.572 1.00 27.78 453 ALA A C 1
ATOM 3107 O O . ALA A 1 453 ? 11.832 -26.725 -4.147 1.00 27.78 453 ALA A O 1
ATOM 3108 N N . SER A 1 454 ? 12.239 -28.907 -3.774 1.00 26.02 454 SER A N 1
ATOM 3109 C CA . SER A 1 454 ? 12.523 -28.837 -2.346 1.00 26.02 454 SER A CA 1
ATOM 3110 C C . SER A 1 454 ? 13.509 -27.713 -2.034 1.00 26.02 454 SER A C 1
ATOM 3112 O O . SER A 1 454 ? 14.525 -27.593 -2.719 1.00 26.02 454 SER A O 1
ATOM 3114 N N . GLY A 1 455 ? 13.213 -26.947 -0.979 1.00 30.00 455 GLY A N 1
ATOM 3115 C CA . GLY A 1 455 ? 13.986 -25.816 -0.471 1.00 30.00 455 GLY A CA 1
ATOM 3116 C C . GLY A 1 455 ? 15.499 -25.948 -0.637 1.00 30.00 455 GLY A C 1
ATOM 3117 O O . GLY A 1 455 ? 16.197 -26.521 0.197 1.00 30.00 455 GLY A O 1
ATOM 3118 N N . GLY A 1 456 ? 15.993 -25.342 -1.707 1.00 24.17 456 GLY A N 1
ATOM 3119 C CA . GLY A 1 456 ? 17.377 -24.963 -1.886 1.00 24.17 456 GLY A CA 1
ATOM 3120 C C . GLY A 1 456 ? 17.401 -23.458 -2.071 1.00 24.17 456 GLY A C 1
ATOM 3121 O O . GLY A 1 456 ? 16.633 -22.914 -2.862 1.00 24.17 456 GLY A O 1
ATOM 3122 N N . ILE A 1 457 ? 18.281 -22.781 -1.334 1.00 33.88 457 ILE A N 1
ATOM 3123 C CA . ILE A 1 457 ? 18.798 -21.466 -1.717 1.00 33.88 457 ILE A CA 1
ATOM 3124 C C . ILE A 1 457 ? 19.021 -21.522 -3.228 1.00 33.88 457 ILE A C 1
ATOM 3126 O O . ILE A 1 457 ? 19.830 -22.338 -3.663 1.00 33.88 457 ILE A O 1
ATOM 3130 N N . LEU A 1 458 ? 18.261 -20.740 -4.007 1.00 37.03 458 LEU A N 1
ATOM 3131 C CA . LEU A 1 458 ? 18.410 -20.693 -5.459 1.00 37.03 458 LEU A CA 1
ATOM 3132 C C . LEU A 1 458 ? 19.874 -20.364 -5.750 1.00 37.03 458 LEU A C 1
ATOM 3134 O O . LEU A 1 458 ? 20.306 -19.220 -5.544 1.00 37.03 458 LEU A O 1
ATOM 3138 N N . ASP A 1 459 ? 20.621 -21.399 -6.135 1.00 32.84 459 ASP A N 1
ATOM 3139 C CA . ASP A 1 459 ? 21.986 -21.285 -6.604 1.00 32.84 459 ASP A CA 1
ATOM 3140 C C . ASP A 1 459 ? 21.949 -20.356 -7.811 1.00 32.84 459 ASP A C 1
ATOM 3142 O O . ASP A 1 459 ? 21.019 -20.405 -8.624 1.00 32.84 459 ASP A O 1
ATOM 3146 N N . ALA A 1 460 ? 22.915 -19.449 -7.881 1.00 36.84 460 ALA A N 1
ATOM 3147 C CA . ALA A 1 460 ? 23.032 -18.505 -8.974 1.00 36.84 460 ALA A CA 1
ATOM 3148 C C . ALA A 1 460 ? 23.451 -19.283 -10.230 1.00 36.84 460 ALA A C 1
ATOM 3150 O O . ALA A 1 460 ? 24.619 -19.287 -10.619 1.00 36.84 460 ALA A O 1
ATOM 3151 N N . GLY A 1 461 ? 22.485 -19.963 -10.853 1.00 32.19 461 GLY A N 1
ATOM 3152 C CA . GLY A 1 461 ? 22.619 -20.567 -12.166 1.00 32.19 461 GLY A CA 1
ATOM 3153 C C . GLY A 1 461 ? 23.149 -19.497 -13.106 1.00 32.19 461 GLY A C 1
ATOM 3154 O O . GLY A 1 461 ? 22.527 -18.452 -13.303 1.00 32.19 461 GLY A O 1
ATOM 3155 N N . SER A 1 462 ? 24.368 -19.714 -13.586 1.00 34.53 462 SER A N 1
ATOM 3156 C CA . SER A 1 462 ? 25.162 -18.711 -14.277 1.00 34.53 462 SER A CA 1
ATOM 3157 C C . SER A 1 462 ? 24.447 -18.262 -15.551 1.00 34.53 462 SER A C 1
ATOM 3159 O O . SER A 1 462 ? 24.464 -18.969 -16.555 1.00 34.53 462 SER A O 1
ATOM 3161 N N . ARG A 1 463 ? 23.826 -17.075 -15.527 1.00 43.56 463 ARG A N 1
ATOM 3162 C CA . ARG A 1 463 ? 23.366 -16.404 -16.748 1.00 43.56 463 ARG A CA 1
ATOM 3163 C C . ARG A 1 463 ? 24.608 -16.029 -17.573 1.00 43.56 463 ARG A C 1
ATOM 3165 O O . ARG A 1 463 ? 25.450 -15.279 -17.067 1.00 43.56 463 ARG A O 1
ATOM 3172 N N . PRO A 1 464 ? 24.774 -16.526 -18.811 1.00 35.47 464 PRO A N 1
ATOM 3173 C CA . PRO A 1 464 ? 25.929 -16.173 -19.626 1.00 35.47 464 PRO A CA 1
ATOM 3174 C C . PRO A 1 464 ? 25.895 -14.678 -19.978 1.00 35.47 464 PRO A C 1
ATOM 3176 O O . PRO A 1 464 ? 24.932 -14.206 -20.575 1.00 35.47 464 PRO A O 1
ATOM 3179 N N . GLY A 1 465 ? 26.956 -13.932 -19.646 1.00 47.19 465 GLY A N 1
ATOM 3180 C CA . GLY A 1 465 ? 27.224 -12.618 -20.252 1.00 47.19 465 GLY A CA 1
ATOM 3181 C C . GLY A 1 465 ? 27.004 -11.354 -19.407 1.00 47.19 465 GLY A C 1
ATOM 3182 O O . GLY A 1 465 ? 27.004 -10.263 -19.983 1.00 47.19 465 GLY A O 1
ATOM 3183 N N . LEU A 1 466 ? 26.863 -11.443 -18.080 1.00 46.69 466 LEU A N 1
ATOM 3184 C CA . LEU A 1 466 ? 26.891 -10.246 -17.224 1.00 46.69 466 LEU A CA 1
ATOM 3185 C C . LEU A 1 466 ? 28.318 -9.650 -17.159 1.00 46.69 466 LEU A C 1
ATOM 3187 O O . LEU A 1 466 ? 29.274 -10.390 -16.917 1.00 46.69 466 LEU A O 1
ATOM 3191 N N . PRO A 1 467 ? 28.499 -8.338 -17.409 1.00 43.31 467 PRO A N 1
ATOM 3192 C CA . PRO A 1 467 ? 29.810 -7.694 -17.353 1.00 43.31 467 PRO A CA 1
ATOM 3193 C C . PRO A 1 467 ? 30.397 -7.724 -15.932 1.00 43.31 467 PRO A C 1
ATOM 3195 O O . PRO A 1 467 ? 29.699 -7.522 -14.946 1.00 43.31 467 PRO A O 1
ATOM 3198 N N . SER A 1 468 ? 31.707 -7.949 -15.834 1.00 47.22 468 SER A N 1
ATOM 3199 C CA . SER A 1 468 ? 32.463 -8.161 -14.591 1.00 47.22 468 SER A CA 1
ATOM 3200 C C . SER A 1 468 ? 32.841 -6.865 -13.842 1.00 47.22 468 SER A C 1
ATOM 3202 O O . SER A 1 468 ? 33.988 -6.706 -13.423 1.00 47.22 468 SER A O 1
ATOM 3204 N N . GLY A 1 469 ? 31.900 -5.926 -13.698 1.00 52.81 469 GLY A N 1
ATOM 3205 C CA . GLY A 1 469 ? 32.024 -4.718 -12.861 1.00 52.81 469 GLY A CA 1
ATOM 3206 C C . GLY A 1 469 ? 31.057 -4.753 -11.667 1.00 52.81 469 GLY A C 1
ATOM 3207 O O . GLY A 1 469 ? 30.155 -5.588 -11.664 1.00 52.81 469 GLY A O 1
ATOM 3208 N N . PRO A 1 470 ? 31.219 -3.897 -10.638 1.00 59.03 470 PRO A N 1
ATOM 3209 C CA . PRO A 1 470 ? 30.242 -3.815 -9.554 1.00 59.03 470 PRO A CA 1
ATOM 3210 C C . PRO A 1 470 ? 28.917 -3.280 -10.113 1.00 59.03 470 PRO A C 1
ATOM 3212 O O . PRO A 1 470 ? 28.833 -2.114 -10.493 1.00 59.03 470 PRO A O 1
ATOM 3215 N N . ALA A 1 471 ? 27.911 -4.146 -10.198 1.00 74.00 471 ALA A N 1
ATOM 3216 C CA . ALA A 1 471 ? 26.562 -3.783 -10.609 1.00 74.00 471 ALA A CA 1
ATOM 3217 C C . ALA A 1 471 ? 25.919 -2.873 -9.552 1.00 74.00 471 ALA A C 1
ATOM 3219 O O . ALA A 1 471 ? 26.011 -3.150 -8.353 1.00 74.00 471 ALA A O 1
ATOM 3220 N N . SER A 1 472 ? 25.269 -1.787 -9.974 1.00 91.00 472 SER A N 1
ATOM 3221 C CA . SER A 1 472 ? 24.449 -0.970 -9.077 1.00 91.00 472 SER A CA 1
ATOM 3222 C C . SER A 1 472 ? 23.010 -1.498 -9.034 1.00 91.00 472 SER A C 1
ATOM 3224 O O . SER A 1 472 ? 22.549 -2.153 -9.969 1.00 91.00 472 SER A O 1
ATOM 3226 N N . LEU A 1 473 ? 22.294 -1.240 -7.936 1.00 96.25 473 LEU A N 1
ATOM 3227 C CA . LEU A 1 473 ? 20.874 -1.567 -7.797 1.00 96.25 473 LEU A CA 1
ATOM 3228 C C . LEU A 1 473 ? 20.042 -0.286 -7.921 1.00 96.25 473 LEU A C 1
ATOM 3230 O O . LEU A 1 473 ? 20.284 0.678 -7.191 1.00 96.25 473 LEU A O 1
ATOM 3234 N N . ARG A 1 474 ? 19.062 -0.294 -8.829 1.00 97.81 474 ARG A N 1
ATOM 3235 C CA . ARG A 1 474 ? 18.103 0.789 -9.082 1.00 97.81 474 ARG A CA 1
ATOM 3236 C C . ARG A 1 474 ? 16.695 0.354 -8.666 1.00 97.81 474 ARG A C 1
ATOM 3238 O O . ARG A 1 474 ? 16.064 -0.441 -9.358 1.00 97.81 474 ARG A O 1
ATOM 3245 N N . GLY A 1 475 ? 16.199 0.873 -7.548 1.00 98.31 475 GLY A N 1
ATOM 3246 C CA . GLY A 1 475 ? 14.818 0.712 -7.101 1.00 98.31 475 GLY A CA 1
ATOM 3247 C C . GLY A 1 475 ? 13.894 1.757 -7.730 1.00 98.31 475 GLY A C 1
ATOM 3248 O O . GLY A 1 475 ? 14.104 2.952 -7.534 1.00 98.31 475 GLY A O 1
ATOM 3249 N N . ILE A 1 476 ? 12.865 1.312 -8.450 1.00 98.56 476 ILE A N 1
ATOM 3250 C CA . ILE A 1 476 ? 11.888 2.146 -9.167 1.00 98.56 476 ILE A CA 1
ATOM 3251 C C . ILE A 1 476 ? 10.495 1.815 -8.626 1.00 98.56 476 ILE A C 1
ATOM 3253 O O . ILE A 1 476 ? 9.789 0.952 -9.161 1.00 98.56 476 ILE A O 1
ATOM 3257 N N . TYR A 1 477 ? 10.107 2.497 -7.551 1.00 98.50 477 TYR A N 1
ATOM 3258 C CA . TYR A 1 477 ? 8.920 2.155 -6.775 1.00 98.50 477 TYR A CA 1
ATOM 3259 C C . TYR A 1 477 ? 7.740 3.091 -7.031 1.00 98.50 477 TYR A C 1
ATOM 3261 O O . TYR A 1 477 ? 7.929 4.277 -7.284 1.00 98.50 477 TYR A O 1
ATOM 3269 N N . SER A 1 478 ? 6.525 2.560 -6.944 1.00 96.19 478 SER A N 1
ATOM 3270 C CA . SER A 1 478 ? 5.268 3.309 -6.868 1.00 96.19 478 SER A CA 1
ATOM 3271 C C . SER A 1 478 ? 4.760 3.471 -5.435 1.00 96.19 478 SER A C 1
ATOM 3273 O O . SER A 1 478 ? 4.022 4.409 -5.161 1.00 96.19 478 SER A O 1
ATOM 3275 N N . GLY A 1 479 ? 5.140 2.560 -4.534 1.00 93.25 479 GLY A N 1
ATOM 3276 C CA . GLY A 1 479 ? 4.779 2.580 -3.125 1.00 93.25 479 GLY A CA 1
ATOM 3277 C C . GLY A 1 479 ? 5.929 3.004 -2.218 1.00 93.25 479 GLY A C 1
ATOM 3278 O O . GLY A 1 479 ? 6.913 2.275 -2.073 1.00 93.25 479 GLY A O 1
ATOM 3279 N N . GLY A 1 480 ? 5.767 4.117 -1.503 1.00 92.75 480 GLY A N 1
ATOM 3280 C CA . GLY A 1 480 ? 6.823 4.649 -0.637 1.00 92.75 480 GLY A CA 1
ATOM 3281 C C . GLY A 1 480 ? 7.264 3.744 0.507 1.00 92.75 480 GLY A C 1
ATOM 3282 O O . GLY A 1 480 ? 8.447 3.704 0.848 1.00 92.75 480 GLY A O 1
ATOM 3283 N N . THR A 1 481 ? 6.353 2.965 1.093 1.00 94.19 481 THR A N 1
ATOM 3284 C CA . THR A 1 481 ? 6.736 1.992 2.124 1.00 94.19 481 THR A CA 1
ATOM 3285 C C . THR A 1 481 ? 7.504 0.809 1.540 1.00 94.19 481 THR A C 1
ATOM 3287 O O . THR A 1 481 ? 8.528 0.434 2.109 1.00 94.19 481 THR A O 1
ATOM 3290 N N . LEU A 1 482 ? 7.074 0.270 0.399 1.00 96.88 482 LEU A N 1
ATOM 3291 C CA . LEU A 1 482 ? 7.799 -0.802 -0.290 1.00 96.88 482 LEU A CA 1
ATOM 3292 C C . LEU A 1 482 ? 9.204 -0.340 -0.697 1.00 96.88 482 LEU A C 1
ATOM 3294 O O . LEU A 1 482 ? 10.177 -1.068 -0.512 1.00 96.88 482 LEU A O 1
ATOM 3298 N N . CYS A 1 483 ? 9.323 0.908 -1.160 1.00 97.00 483 CYS A N 1
ATOM 3299 C CA . CYS A 1 483 ? 10.599 1.550 -1.469 1.00 97.00 483 CYS A CA 1
ATOM 3300 C C . CYS A 1 483 ? 11.514 1.633 -0.237 1.00 97.00 483 CYS A C 1
ATOM 3302 O O . CYS A 1 483 ? 12.694 1.277 -0.299 1.00 97.00 483 CYS A O 1
ATOM 3304 N N . ALA A 1 484 ? 10.968 2.081 0.900 1.00 94.81 484 ALA A N 1
ATOM 3305 C CA . ALA A 1 484 ? 11.706 2.199 2.154 1.00 94.81 484 ALA A CA 1
ATOM 3306 C C . ALA A 1 484 ? 12.173 0.833 2.681 1.00 94.81 484 ALA A C 1
ATOM 3308 O O . ALA A 1 484 ? 13.337 0.691 3.053 1.00 94.81 484 ALA A O 1
ATOM 3309 N N . GLU A 1 485 ? 11.298 -0.175 2.665 1.00 95.88 485 GLU A N 1
ATOM 3310 C CA . GLU A 1 485 ? 11.645 -1.550 3.033 1.00 95.88 485 GLU A CA 1
ATOM 3311 C C . GLU A 1 485 ? 12.748 -2.098 2.123 1.00 95.88 485 GLU A C 1
ATOM 3313 O O . GLU A 1 485 ? 13.771 -2.576 2.609 1.00 95.88 485 GLU A O 1
ATOM 3318 N N . ALA A 1 486 ? 12.590 -1.977 0.804 1.00 96.50 486 ALA A N 1
ATOM 3319 C CA . ALA A 1 486 ? 13.561 -2.499 -0.147 1.00 96.50 486 ALA A CA 1
ATOM 3320 C C . ALA A 1 486 ? 14.945 -1.863 0.027 1.00 96.50 486 ALA A C 1
ATOM 3322 O O . ALA A 1 486 ? 15.954 -2.566 -0.044 1.00 96.50 486 ALA A O 1
ATOM 3323 N N . ARG A 1 487 ? 15.000 -0.557 0.323 1.00 95.25 487 ARG A N 1
ATOM 3324 C CA . ARG A 1 487 ? 16.247 0.149 0.645 1.00 95.25 487 ARG A CA 1
ATOM 3325 C C . ARG A 1 487 ? 16.923 -0.429 1.890 1.00 95.25 487 ARG A C 1
ATOM 3327 O O . ARG A 1 487 ? 18.135 -0.638 1.873 1.00 95.25 487 ARG A O 1
ATOM 3334 N N . LEU A 1 488 ? 16.158 -0.688 2.951 1.00 93.38 488 LEU A N 1
ATOM 3335 C CA . LEU A 1 488 ? 16.674 -1.272 4.194 1.00 93.38 488 LEU A CA 1
ATOM 3336 C C . LEU A 1 488 ? 17.184 -2.701 3.972 1.00 93.38 488 LEU A C 1
ATOM 3338 O O . LEU A 1 488 ? 18.302 -3.025 4.366 1.00 93.38 488 LEU A O 1
ATOM 3342 N N . VAL A 1 489 ? 16.391 -3.528 3.289 1.00 94.00 489 VAL A N 1
ATOM 3343 C CA . VAL A 1 489 ? 16.682 -4.947 3.047 1.00 94.00 489 VAL A CA 1
ATOM 3344 C C . VAL A 1 489 ? 17.872 -5.135 2.100 1.00 94.00 489 VAL A C 1
ATOM 3346 O O . VAL A 1 489 ? 18.744 -5.976 2.339 1.00 94.00 489 VAL A O 1
ATOM 3349 N N . ALA A 1 490 ? 17.941 -4.352 1.022 1.00 92.44 490 ALA A N 1
ATOM 3350 C CA . ALA A 1 490 ? 19.052 -4.423 0.078 1.00 92.44 490 ALA A CA 1
ATOM 3351 C C . ALA A 1 490 ? 20.352 -3.831 0.650 1.00 92.44 490 ALA A C 1
ATOM 3353 O O . ALA A 1 490 ? 21.440 -4.241 0.245 1.00 92.44 490 ALA A O 1
ATOM 3354 N N . GLY A 1 491 ? 20.251 -2.857 1.563 1.00 88.62 491 GLY A N 1
ATOM 3355 C CA . GLY A 1 491 ? 21.367 -2.191 2.244 1.00 88.62 491 GLY A CA 1
ATOM 3356 C C . GLY A 1 491 ? 22.191 -1.224 1.381 1.00 88.62 491 GLY A C 1
ATOM 3357 O O . GLY A 1 491 ? 22.855 -0.341 1.920 1.00 88.62 491 GLY A O 1
ATOM 3358 N N . SER A 1 492 ? 22.158 -1.362 0.054 1.00 89.31 492 SER A N 1
ATOM 3359 C CA . SER A 1 492 ? 22.870 -0.521 -0.912 1.00 89.31 492 SER A CA 1
ATOM 3360 C C . SER A 1 492 ? 22.083 -0.413 -2.220 1.00 89.31 492 SER A C 1
ATOM 3362 O O . SER A 1 492 ? 21.340 -1.325 -2.583 1.00 89.31 492 SER A O 1
ATOM 3364 N N . GLY A 1 493 ? 22.267 0.694 -2.938 1.00 92.75 493 GLY A N 1
ATOM 3365 C CA . GLY A 1 493 ? 21.569 1.016 -4.183 1.00 92.75 493 GLY A CA 1
ATOM 3366 C C . GLY A 1 493 ? 20.898 2.387 -4.137 1.00 92.75 493 GLY A C 1
ATOM 3367 O O . GLY A 1 493 ? 20.835 3.036 -3.092 1.00 92.75 493 GLY A O 1
ATOM 3368 N N . GLU A 1 494 ? 20.384 2.823 -5.280 1.00 96.44 494 GLU A N 1
ATOM 3369 C CA . GLU A 1 494 ? 19.563 4.028 -5.392 1.00 96.44 494 GLU A CA 1
ATOM 3370 C C . GLU A 1 494 ? 18.099 3.624 -5.521 1.00 96.44 494 GLU A C 1
ATOM 3372 O O . GLU A 1 494 ? 17.749 2.843 -6.400 1.00 96.44 494 GLU A O 1
ATOM 3377 N N . PHE A 1 495 ? 17.248 4.145 -4.638 1.00 97.38 495 PHE A N 1
ATOM 3378 C CA . PHE A 1 495 ? 15.833 3.790 -4.553 1.00 97.38 495 PHE A CA 1
ATOM 3379 C C . PHE A 1 495 ? 14.991 5.053 -4.623 1.00 97.38 495 PHE A C 1
ATOM 3381 O O . PHE A 1 495 ? 15.106 5.906 -3.735 1.00 97.38 495 PHE A O 1
ATOM 3388 N N . THR A 1 496 ? 14.136 5.134 -5.634 1.00 97.94 496 THR A N 1
ATOM 3389 C CA . THR A 1 496 ? 13.237 6.264 -5.863 1.00 97.94 496 THR A CA 1
ATOM 3390 C C . THR A 1 496 ? 11.797 5.820 -5.667 1.00 97.94 496 THR A C 1
ATOM 3392 O O . THR A 1 496 ? 11.341 4.860 -6.289 1.00 97.94 496 THR A O 1
ATOM 3395 N N . ASP A 1 497 ? 11.091 6.538 -4.798 1.00 96.62 497 ASP A N 1
ATOM 3396 C CA . ASP A 1 497 ? 9.641 6.475 -4.671 1.00 96.62 497 ASP A CA 1
ATOM 3397 C C . ASP A 1 497 ? 9.017 7.485 -5.638 1.00 96.62 497 ASP A C 1
ATOM 3399 O O . ASP A 1 497 ? 9.103 8.691 -5.422 1.00 96.62 497 ASP A O 1
ATOM 3403 N N . TYR A 1 498 ? 8.432 6.996 -6.728 1.00 95.25 498 TYR A N 1
ATOM 3404 C CA . TYR A 1 498 ? 7.732 7.833 -7.700 1.00 95.25 498 TYR A CA 1
ATOM 3405 C C . TYR A 1 498 ? 6.326 8.226 -7.225 1.00 95.25 498 TYR A C 1
ATOM 3407 O O . TYR A 1 498 ? 5.684 9.036 -7.891 1.00 95.25 498 TYR A O 1
ATOM 3415 N N . GLY A 1 499 ? 5.829 7.641 -6.129 1.00 88.00 499 GLY A N 1
ATOM 3416 C CA . GLY A 1 499 ? 4.561 8.022 -5.506 1.00 88.00 499 GLY A CA 1
ATOM 3417 C C . GLY A 1 499 ? 4.643 9.324 -4.708 1.00 88.00 499 GLY A C 1
ATOM 3418 O O . GLY A 1 499 ? 3.615 9.943 -4.453 1.00 88.00 499 GLY A O 1
ATOM 3419 N N . ASP A 1 500 ? 5.856 9.769 -4.373 1.00 85.81 500 ASP A N 1
ATOM 3420 C CA . ASP A 1 500 ? 6.109 11.030 -3.673 1.00 85.81 500 ASP A CA 1
ATOM 3421 C C . ASP A 1 500 ? 5.581 12.238 -4.478 1.00 85.81 500 ASP A C 1
ATOM 3423 O O . ASP A 1 500 ? 5.709 12.310 -5.707 1.00 85.81 500 ASP A O 1
ATOM 3427 N N . ASP A 1 501 ? 5.045 13.230 -3.769 1.00 76.50 501 ASP A N 1
ATOM 3428 C CA . ASP A 1 501 ? 4.577 14.534 -4.253 1.00 76.50 501 ASP A CA 1
ATOM 3429 C C . ASP A 1 501 ? 5.550 15.258 -5.192 1.00 76.50 501 ASP A C 1
ATOM 3431 O O . ASP A 1 501 ? 5.155 16.078 -6.033 1.00 76.50 501 ASP A O 1
ATOM 3435 N N . ALA A 1 502 ? 6.852 14.997 -5.065 1.00 82.19 502 ALA A N 1
ATOM 3436 C CA . ALA A 1 502 ? 7.850 15.500 -6.005 1.00 82.19 502 ALA A CA 1
ATOM 3437 C C . ALA A 1 502 ? 7.617 15.026 -7.454 1.00 82.19 502 ALA A C 1
ATOM 3439 O O . ALA A 1 502 ? 7.954 15.756 -8.389 1.00 82.19 502 ALA A O 1
ATOM 3440 N N . TYR A 1 503 ? 7.023 13.846 -7.642 1.00 84.62 503 TYR A N 1
ATOM 3441 C CA . TYR A 1 503 ? 6.811 13.200 -8.939 1.00 84.62 503 TYR A CA 1
ATOM 3442 C C . TYR A 1 503 ? 5.347 13.208 -9.397 1.00 84.62 503 TYR A C 1
ATOM 3444 O O . TYR A 1 503 ? 5.096 13.114 -10.601 1.00 84.62 503 TYR A O 1
ATOM 3452 N N . THR A 1 504 ? 4.394 13.372 -8.476 1.00 78.19 504 THR A N 1
ATOM 3453 C CA . THR A 1 504 ? 2.945 13.305 -8.750 1.00 78.19 504 THR A CA 1
ATOM 3454 C C . THR A 1 504 ? 2.274 14.670 -8.924 1.00 78.19 504 THR A C 1
ATOM 3456 O O . THR A 1 504 ? 1.129 14.749 -9.367 1.00 78.19 504 THR A O 1
ATOM 3459 N N . ARG A 1 505 ? 2.969 15.785 -8.662 1.00 73.44 505 ARG A N 1
ATOM 3460 C CA . ARG A 1 505 ? 2.416 17.131 -8.896 1.00 73.44 505 ARG A CA 1
ATOM 3461 C C . ARG A 1 505 ? 1.996 17.339 -10.355 1.00 73.44 505 ARG A C 1
ATOM 3463 O O . ARG A 1 505 ? 2.829 17.375 -11.258 1.00 73.44 505 ARG A O 1
ATOM 3470 N N . GLY A 1 506 ? 0.688 17.519 -10.562 1.00 71.31 506 GLY A N 1
ATOM 3471 C CA . GLY A 1 506 ? 0.082 17.708 -11.886 1.00 71.31 506 GLY A CA 1
ATOM 3472 C C . GLY A 1 506 ? 0.034 16.438 -12.742 1.00 71.31 506 GLY A C 1
ATOM 3473 O O . GLY A 1 506 ? -0.181 16.532 -13.947 1.00 71.31 506 GLY A O 1
ATOM 3474 N N . ARG A 1 507 ? 0.259 15.261 -12.146 1.00 77.06 507 ARG A N 1
ATOM 3475 C CA . ARG A 1 507 ? 0.313 13.962 -12.827 1.00 77.06 507 ARG A CA 1
ATOM 3476 C C . ARG A 1 507 ? -0.486 12.921 -12.047 1.00 77.06 507 ARG A C 1
ATOM 3478 O O . ARG A 1 507 ? -0.771 13.095 -10.867 1.00 77.06 507 ARG A O 1
ATOM 3485 N N . ALA A 1 508 ? -0.858 11.832 -12.709 1.00 78.44 508 ALA A N 1
ATOM 3486 C CA . ALA A 1 508 ? -1.451 10.695 -12.016 1.00 78.44 508 ALA A CA 1
ATOM 3487 C C . ALA A 1 508 ? -0.400 9.989 -11.140 1.00 78.44 508 ALA A C 1
ATOM 3489 O O . ALA A 1 508 ? 0.791 9.987 -11.456 1.00 78.44 508 ALA A O 1
ATOM 3490 N N . HIS A 1 509 ? -0.849 9.372 -10.045 1.00 88.06 509 HIS A N 1
ATOM 3491 C CA . HIS A 1 509 ? 0.011 8.546 -9.198 1.00 88.06 509 HIS A CA 1
ATOM 3492 C C . HIS A 1 509 ? 0.570 7.348 -10.001 1.00 88.06 509 HIS A C 1
ATOM 3494 O O . HIS A 1 509 ? -0.170 6.785 -10.813 1.00 88.06 509 HIS A O 1
ATOM 3500 N N . PRO A 1 510 ? 1.812 6.874 -9.773 1.00 90.19 510 PRO A N 1
ATOM 3501 C CA . PRO A 1 510 ? 2.413 5.811 -10.586 1.00 90.19 510 PRO A CA 1
ATOM 3502 C C . PRO A 1 510 ? 1.779 4.425 -10.477 1.00 90.19 510 PRO A C 1
ATOM 3504 O O . PRO A 1 510 ? 2.105 3.543 -11.269 1.00 90.19 510 PRO A O 1
ATOM 3507 N N . MET A 1 511 ? 0.908 4.215 -9.488 1.00 90.19 511 MET A N 1
ATOM 3508 C CA . MET A 1 511 ? 0.047 3.026 -9.435 1.00 90.19 511 MET A CA 1
ATOM 3509 C C . MET A 1 511 ? -1.072 3.073 -10.486 1.00 90.19 511 MET A C 1
ATOM 3511 O O . MET A 1 511 ? -1.629 2.031 -10.799 1.00 90.19 511 MET A O 1
ATOM 3515 N N . ILE A 1 512 ? -1.402 4.258 -11.012 1.00 85.69 512 ILE A N 1
ATOM 3516 C CA . ILE A 1 512 ? -2.412 4.494 -12.057 1.00 85.69 512 ILE A CA 1
ATOM 3517 C C . ILE A 1 512 ? -1.746 4.662 -13.425 1.00 85.69 512 ILE A C 1
ATOM 3519 O O . ILE A 1 512 ? -2.260 4.160 -14.419 1.00 85.69 512 ILE A O 1
ATOM 3523 N N . ASP A 1 513 ? -0.633 5.402 -13.486 1.00 89.19 513 ASP A N 1
ATOM 3524 C CA . ASP A 1 513 ? 0.094 5.676 -14.728 1.00 89.19 513 ASP A CA 1
ATOM 3525 C C . ASP A 1 513 ? 1.608 5.443 -14.560 1.00 89.19 513 ASP A C 1
ATOM 3527 O O . ASP A 1 513 ? 2.287 6.225 -13.889 1.00 89.19 513 ASP A O 1
ATOM 3531 N N . PRO A 1 514 ? 2.186 4.405 -15.191 1.00 92.38 514 PRO A N 1
ATOM 3532 C CA . PRO A 1 514 ? 3.587 4.058 -15.002 1.00 92.38 514 PRO A CA 1
ATOM 3533 C C . PRO A 1 514 ? 4.575 4.922 -15.810 1.00 92.38 514 PRO A C 1
ATOM 3535 O O . PRO A 1 514 ? 5.766 4.616 -15.781 1.00 92.38 514 PRO A O 1
ATOM 3538 N N . ALA A 1 515 ? 4.150 5.973 -16.526 1.00 92.81 515 ALA A N 1
ATOM 3539 C CA . ALA A 1 515 ? 4.993 6.727 -17.470 1.00 92.81 515 ALA A CA 1
ATOM 3540 C C . ALA A 1 515 ? 6.399 7.088 -16.940 1.00 92.81 515 ALA A C 1
ATOM 3542 O O . ALA A 1 515 ? 7.404 6.708 -17.541 1.00 92.81 515 ALA A O 1
ATOM 3543 N N . LEU A 1 516 ? 6.492 7.732 -15.770 1.00 92.75 516 LEU A N 1
ATOM 3544 C CA . LEU A 1 516 ? 7.785 8.125 -15.181 1.00 92.75 516 LEU A CA 1
ATOM 3545 C C . LEU A 1 516 ? 8.659 6.925 -14.798 1.00 92.75 516 LEU A C 1
ATOM 3547 O O . LEU A 1 516 ? 9.887 6.983 -14.869 1.00 92.75 516 LEU A O 1
ATOM 3551 N N . ARG A 1 517 ? 8.028 5.816 -14.407 1.00 97.69 517 ARG A N 1
ATOM 3552 C CA . ARG A 1 517 ? 8.721 4.577 -14.046 1.00 97.69 517 ARG A CA 1
ATOM 3553 C C . ARG A 1 517 ? 9.249 3.860 -15.288 1.00 97.69 517 ARG A C 1
ATOM 3555 O O . ARG A 1 517 ? 10.336 3.288 -15.240 1.00 97.69 517 ARG A O 1
ATOM 3562 N N . LEU A 1 518 ? 8.524 3.932 -16.405 1.00 97.25 518 LEU A N 1
ATOM 3563 C CA . LEU A 1 518 ? 8.974 3.419 -17.702 1.00 97.25 518 LEU A CA 1
ATOM 3564 C C . LEU A 1 518 ? 10.203 4.189 -18.204 1.00 97.25 518 LEU A C 1
ATOM 3566 O O . LEU A 1 518 ? 11.172 3.568 -18.642 1.00 97.25 518 LEU A O 1
ATOM 3570 N N . GLU A 1 519 ? 10.202 5.520 -18.084 1.00 97.00 519 GLU A N 1
ATOM 3571 C CA . GLU A 1 519 ? 11.369 6.359 -18.398 1.00 97.00 519 GLU A CA 1
ATOM 3572 C C . GLU A 1 519 ? 12.574 5.999 -17.519 1.00 97.00 519 GLU A C 1
ATOM 3574 O O . GLU A 1 519 ? 13.684 5.804 -18.022 1.00 97.00 519 GLU A O 1
ATOM 3579 N N . ALA A 1 520 ? 12.350 5.832 -16.213 1.00 97.56 520 ALA A N 1
ATOM 3580 C CA . ALA A 1 520 ? 13.386 5.426 -15.270 1.00 97.56 520 ALA A CA 1
ATOM 3581 C C . ALA A 1 520 ? 13.991 4.060 -15.624 1.00 97.56 520 ALA A C 1
ATOM 3583 O O . ALA A 1 520 ? 15.212 3.911 -15.644 1.00 97.56 520 ALA A O 1
ATOM 3584 N N . LEU A 1 521 ? 13.149 3.079 -15.964 1.00 98.25 521 LEU A N 1
ATOM 3585 C CA . LEU A 1 521 ? 13.582 1.743 -16.375 1.00 98.25 521 LEU A CA 1
ATOM 3586 C C . LEU A 1 521 ? 14.374 1.780 -17.691 1.00 98.25 521 LEU A C 1
ATOM 3588 O O . LEU A 1 521 ? 15.362 1.057 -17.852 1.00 98.25 521 LEU A O 1
ATOM 3592 N N . ALA A 1 522 ? 13.976 2.631 -18.638 1.00 97.56 522 ALA A N 1
ATOM 3593 C CA . ALA A 1 522 ? 14.708 2.834 -19.886 1.00 97.56 522 ALA A CA 1
ATOM 3594 C C . ALA A 1 522 ? 16.107 3.432 -19.650 1.00 97.56 522 ALA A C 1
ATOM 3596 O O . ALA A 1 522 ? 17.046 3.087 -20.370 1.00 97.56 522 ALA A O 1
ATOM 3597 N N . ALA A 1 523 ? 16.256 4.267 -18.619 1.00 97.19 523 ALA A N 1
ATOM 3598 C CA . ALA A 1 523 ? 17.510 4.918 -18.252 1.00 97.19 523 ALA A CA 1
ATOM 3599 C C . ALA A 1 523 ? 18.479 4.032 -17.442 1.00 97.19 523 ALA A C 1
ATOM 3601 O O . ALA A 1 523 ? 19.627 4.435 -17.237 1.00 97.19 523 ALA A O 1
ATOM 3602 N N . VAL A 1 524 ? 18.068 2.838 -16.991 1.00 97.00 524 VAL A N 1
ATOM 3603 C CA . VAL A 1 524 ? 18.949 1.944 -16.218 1.00 97.00 524 VAL A CA 1
ATOM 3604 C C . VAL A 1 524 ? 20.140 1.478 -17.079 1.00 97.00 524 VAL A C 1
ATOM 3606 O O . VAL A 1 524 ? 19.921 0.908 -18.159 1.00 97.00 524 VAL A O 1
ATOM 3609 N N . PRO A 1 525 ? 21.396 1.692 -16.630 1.00 94.75 525 PRO A N 1
ATOM 3610 C CA . PRO A 1 525 ? 22.589 1.286 -17.369 1.00 94.75 525 PRO A CA 1
ATOM 3611 C C . PRO A 1 525 ? 22.715 -0.231 -17.528 1.00 94.75 525 PRO A C 1
ATOM 3613 O O . PRO A 1 525 ? 22.368 -1.002 -16.637 1.00 94.75 525 PRO A O 1
ATOM 3616 N N . ARG A 1 526 ? 23.305 -0.676 -18.644 1.00 93.69 526 ARG A N 1
ATOM 3617 C CA . ARG A 1 526 ? 23.685 -2.085 -18.829 1.00 93.69 526 ARG A CA 1
ATOM 3618 C C . ARG A 1 526 ? 24.606 -2.543 -17.694 1.00 93.69 526 ARG A C 1
ATOM 3620 O O . ARG A 1 526 ? 25.618 -1.897 -17.436 1.00 93.69 526 ARG A O 1
ATOM 3627 N N . GLY A 1 527 ? 24.315 -3.710 -17.123 1.00 88.88 527 GLY A N 1
ATOM 3628 C CA . GLY A 1 527 ? 25.076 -4.286 -16.015 1.00 88.88 527 GLY A CA 1
ATOM 3629 C C . GLY A 1 527 ? 24.540 -3.921 -14.631 1.00 88.88 527 GLY A C 1
ATOM 3630 O O . GLY A 1 527 ? 24.887 -4.619 -13.686 1.00 88.88 527 GLY A O 1
ATOM 3631 N N . ASP A 1 528 ? 23.671 -2.912 -14.513 1.00 95.56 528 ASP A N 1
ATOM 3632 C CA . ASP A 1 528 ? 22.931 -2.629 -13.279 1.00 95.56 528 ASP A CA 1
ATOM 3633 C C . ASP A 1 528 ? 21.684 -3.517 -13.169 1.00 95.56 528 ASP A C 1
ATOM 3635 O O . ASP A 1 528 ? 21.195 -4.051 -14.165 1.00 95.56 528 ASP A O 1
ATOM 3639 N N . VAL A 1 529 ? 21.158 -3.654 -11.952 1.00 98.00 529 VAL A N 1
ATOM 3640 C CA . VAL A 1 529 ? 19.925 -4.389 -11.640 1.00 98.00 529 VAL A CA 1
ATOM 3641 C C . VAL A 1 529 ? 18.789 -3.397 -11.412 1.00 98.00 529 VAL A C 1
ATOM 3643 O O . VAL A 1 529 ? 18.937 -2.455 -10.633 1.00 98.00 529 VAL A O 1
ATOM 3646 N N . ALA A 1 530 ? 17.641 -3.624 -12.048 1.00 98.50 530 ALA A N 1
ATOM 3647 C CA . ALA A 1 530 ? 16.413 -2.878 -11.789 1.00 98.50 530 ALA A CA 1
ATOM 3648 C C . ALA A 1 530 ? 15.488 -3.673 -10.857 1.00 98.50 530 ALA A C 1
ATOM 3650 O O . ALA A 1 530 ? 15.257 -4.862 -11.074 1.00 98.50 530 ALA A O 1
ATOM 3651 N N . LEU A 1 531 ? 14.936 -3.012 -9.843 1.00 98.81 531 LEU A N 1
ATOM 3652 C CA . LEU A 1 531 ? 13.949 -3.570 -8.923 1.00 98.81 531 LEU A CA 1
ATOM 3653 C C . LEU A 1 531 ? 12.700 -2.686 -8.918 1.00 98.81 531 LEU A C 1
ATOM 3655 O O . LEU A 1 531 ? 12.796 -1.490 -8.649 1.00 98.81 531 LEU A O 1
ATOM 3659 N N . LEU A 1 532 ? 11.543 -3.272 -9.211 1.00 98.69 532 LEU A N 1
ATOM 3660 C CA . LEU A 1 532 ? 10.263 -2.572 -9.323 1.00 98.69 532 LEU A CA 1
ATOM 3661 C C . LEU A 1 532 ? 9.219 -3.202 -8.403 1.00 98.69 532 LEU A C 1
ATOM 3663 O O . LEU A 1 532 ? 9.253 -4.406 -8.178 1.00 98.69 532 LEU A O 1
ATOM 3667 N N . ASP A 1 533 ? 8.245 -2.421 -7.952 1.00 98.69 533 ASP A N 1
ATOM 3668 C CA . ASP A 1 533 ? 6.984 -2.921 -7.399 1.00 98.69 533 ASP A CA 1
ATOM 3669 C C . ASP A 1 533 ? 5.846 -2.867 -8.435 1.00 98.69 533 ASP A C 1
ATOM 3671 O O . ASP A 1 533 ? 5.749 -1.964 -9.268 1.00 98.69 533 ASP A O 1
ATOM 3675 N N . VAL A 1 534 ? 4.936 -3.825 -8.378 1.00 98.62 534 VAL A N 1
ATOM 3676 C CA . VAL A 1 534 ? 3.668 -3.793 -9.106 1.00 98.62 534 VAL A CA 1
ATOM 3677 C C . VAL A 1 534 ? 2.583 -4.071 -8.087 1.00 98.62 534 VAL A C 1
ATOM 3679 O O . VAL A 1 534 ? 2.483 -5.184 -7.583 1.00 98.62 534 VAL A O 1
ATOM 3682 N N . VAL A 1 535 ? 1.808 -3.044 -7.753 1.00 98.31 535 VAL A N 1
ATOM 3683 C CA . VAL A 1 535 ? 0.751 -3.126 -6.745 1.00 98.31 535 VAL A CA 1
ATOM 3684 C C . VAL A 1 535 ? -0.598 -3.215 -7.453 1.00 98.31 535 VAL A C 1
ATOM 3686 O O . VAL A 1 535 ? -0.958 -2.320 -8.216 1.00 98.31 535 VAL A O 1
ATOM 3689 N N . LEU A 1 536 ? -1.316 -4.313 -7.223 1.00 97.75 536 LEU A N 1
ATOM 3690 C CA . LEU A 1 536 ? -2.629 -4.604 -7.798 1.00 97.75 536 LEU A CA 1
ATOM 3691 C C . LEU A 1 536 ? -3.761 -4.104 -6.887 1.00 97.75 536 LEU A C 1
ATOM 3693 O O . LEU A 1 536 ? -3.520 -3.556 -5.808 1.00 97.75 536 LEU A O 1
ATOM 3697 N N . GLY A 1 537 ? -5.003 -4.315 -7.327 1.00 92.88 537 GLY A N 1
ATOM 3698 C CA . GLY A 1 537 ? -6.215 -3.963 -6.590 1.00 92.88 537 GLY A CA 1
ATOM 3699 C C . GLY A 1 537 ? -7.002 -2.818 -7.222 1.00 92.88 537 GLY A C 1
ATOM 3700 O O . GLY A 1 537 ? -6.668 -2.295 -8.289 1.00 92.88 537 GLY A O 1
ATOM 3701 N N . HIS A 1 538 ? -8.089 -2.429 -6.564 1.00 85.56 538 HIS A N 1
ATOM 3702 C CA . HIS A 1 538 ? -8.882 -1.262 -6.927 1.00 85.56 538 HIS A CA 1
ATOM 3703 C C . HIS A 1 538 ? -8.033 0.009 -6.922 1.00 85.56 538 HIS A C 1
ATOM 3705 O O . HIS A 1 538 ? -7.103 0.148 -6.136 1.00 85.56 538 HIS A O 1
ATOM 3711 N N . GLY A 1 539 ? -8.360 0.941 -7.816 1.00 83.50 539 GLY A N 1
ATOM 3712 C CA . GLY A 1 539 ? -7.658 2.216 -7.945 1.00 83.50 539 GLY A CA 1
ATOM 3713 C C . GLY A 1 539 ? -6.350 2.145 -8.737 1.00 83.50 539 GLY A C 1
ATOM 3714 O O . GLY A 1 539 ? -5.973 3.163 -9.303 1.00 83.50 539 GLY A O 1
ATOM 3715 N N . ALA A 1 540 ? -5.693 0.985 -8.831 1.00 87.81 540 ALA A N 1
ATOM 3716 C CA . ALA A 1 540 ? -4.489 0.798 -9.642 1.00 87.81 540 ALA A CA 1
ATOM 3717 C C . ALA A 1 540 ? -4.800 0.667 -11.151 1.00 87.81 540 ALA A C 1
ATOM 3719 O O . ALA A 1 540 ? -5.963 0.560 -11.553 1.00 87.81 540 ALA A O 1
ATOM 3720 N N . ASP A 1 541 ? -3.751 0.672 -11.979 1.00 90.69 541 ASP A N 1
ATOM 3721 C CA . ASP A 1 541 ? -3.815 0.391 -13.418 1.00 90.69 541 ASP A CA 1
ATOM 3722 C C . ASP A 1 541 ? -4.589 -0.930 -13.659 1.00 90.69 541 ASP A C 1
ATOM 3724 O O . ASP A 1 541 ? -4.381 -1.910 -12.926 1.00 90.69 541 ASP A O 1
ATOM 3728 N N . PRO A 1 542 ? -5.529 -0.970 -14.625 1.00 88.25 542 PRO A N 1
ATOM 3729 C CA . PRO A 1 542 ? -6.298 -2.175 -14.932 1.00 88.25 542 PRO A CA 1
ATOM 3730 C C . PRO A 1 542 ? -5.456 -3.322 -15.513 1.00 88.25 542 PRO A C 1
ATOM 3732 O O . PRO A 1 542 ? -5.877 -4.471 -15.397 1.00 88.25 542 PRO A O 1
ATOM 3735 N N . ASP A 1 543 ? -4.300 -3.041 -16.122 1.00 94.50 543 ASP A N 1
ATOM 3736 C CA . ASP A 1 543 ? -3.362 -4.057 -16.615 1.00 94.50 543 ASP A CA 1
ATOM 3737 C C . ASP A 1 543 ? -1.904 -3.541 -16.590 1.00 94.50 543 ASP A C 1
ATOM 3739 O O . ASP A 1 543 ? -1.323 -3.181 -17.626 1.00 94.50 543 ASP A O 1
ATOM 3743 N N . PRO A 1 544 ? -1.271 -3.500 -15.402 1.00 95.44 544 PRO A N 1
ATOM 3744 C CA . PRO A 1 544 ? 0.072 -2.952 -15.263 1.00 95.44 544 PRO A CA 1
ATOM 3745 C C . PRO A 1 544 ? 1.119 -3.782 -16.017 1.00 95.44 544 PRO A C 1
ATOM 3747 O O . PRO A 1 544 ? 2.078 -3.214 -16.553 1.00 95.44 544 PRO A O 1
ATOM 3750 N N . ALA A 1 545 ? 0.955 -5.107 -16.112 1.00 97.38 545 ALA A N 1
ATOM 3751 C CA . ALA A 1 545 ? 1.871 -5.955 -16.865 1.00 97.38 545 ALA A CA 1
ATOM 3752 C C . ALA A 1 545 ? 1.862 -5.626 -18.361 1.00 97.38 545 ALA A C 1
ATOM 3754 O O . ALA A 1 545 ? 2.943 -5.550 -18.943 1.00 97.38 545 ALA A O 1
ATOM 3755 N N . ALA A 1 546 ? 0.710 -5.345 -18.981 1.00 95.19 546 ALA A N 1
ATOM 3756 C CA . ALA A 1 546 ? 0.670 -4.948 -20.394 1.00 95.19 546 ALA A CA 1
ATOM 3757 C C . ALA A 1 546 ? 1.499 -3.683 -20.683 1.00 95.19 546 ALA A C 1
ATOM 3759 O O . ALA A 1 546 ? 2.114 -3.565 -21.747 1.00 95.19 546 ALA A O 1
ATOM 3760 N N . ARG A 1 547 ? 1.565 -2.749 -19.726 1.00 94.31 547 ARG A N 1
ATOM 3761 C CA . ARG A 1 547 ? 2.355 -1.511 -19.839 1.00 94.31 547 ARG A CA 1
ATOM 3762 C C . ARG A 1 547 ? 3.837 -1.730 -19.526 1.00 94.31 547 ARG A C 1
ATOM 3764 O O . ARG A 1 547 ? 4.693 -1.150 -20.194 1.00 94.31 547 ARG A O 1
ATOM 3771 N N . LEU A 1 548 ? 4.150 -2.549 -18.522 1.00 98.06 548 LEU A N 1
ATOM 3772 C CA . LEU A 1 548 ? 5.516 -2.752 -18.024 1.00 98.06 548 LEU A CA 1
ATOM 3773 C C . LEU A 1 548 ? 6.298 -3.811 -18.811 1.00 98.06 548 LEU A C 1
ATOM 3775 O O . LEU A 1 548 ? 7.488 -3.619 -19.059 1.00 98.06 548 LEU A O 1
ATOM 3779 N N . ALA A 1 549 ? 5.659 -4.904 -19.233 1.00 98.19 549 ALA A N 1
ATOM 3780 C CA . ALA A 1 549 ? 6.317 -6.043 -19.877 1.00 98.19 549 ALA A CA 1
ATOM 3781 C C . ALA A 1 549 ? 7.153 -5.656 -21.115 1.00 98.19 549 ALA A C 1
ATOM 3783 O O . ALA A 1 549 ? 8.308 -6.086 -21.190 1.00 98.19 549 ALA A O 1
ATOM 3784 N N . PRO A 1 550 ? 6.687 -4.792 -22.045 1.00 98.19 550 PRO A N 1
ATOM 3785 C CA . PRO A 1 550 ? 7.518 -4.360 -23.172 1.00 98.19 550 PRO A CA 1
ATOM 3786 C C . PRO A 1 550 ? 8.794 -3.622 -22.736 1.00 98.19 550 PRO A C 1
ATOM 3788 O O . PRO A 1 550 ? 9.870 -3.844 -23.295 1.00 98.19 550 PRO A O 1
ATOM 3791 N N . ALA A 1 551 ? 8.700 -2.766 -21.713 1.00 98.19 551 ALA A N 1
ATOM 3792 C CA . ALA A 1 551 ? 9.844 -2.018 -21.193 1.00 98.19 551 ALA A CA 1
ATOM 3793 C C . ALA A 1 551 ? 10.820 -2.914 -20.414 1.00 98.19 551 ALA A C 1
ATOM 3795 O O . ALA A 1 551 ? 12.036 -2.739 -20.527 1.00 98.19 551 ALA A O 1
ATOM 3796 N N . ILE A 1 552 ? 10.299 -3.904 -19.684 1.00 98.56 552 ILE A N 1
ATOM 3797 C CA . ILE A 1 552 ? 11.084 -4.948 -19.014 1.00 98.56 552 ILE A CA 1
ATOM 3798 C C . ILE A 1 552 ? 11.860 -5.763 -20.046 1.00 98.56 552 ILE A C 1
ATOM 3800 O O . ILE A 1 552 ? 13.082 -5.848 -19.945 1.00 98.56 552 ILE A O 1
ATOM 3804 N N . ALA A 1 553 ? 11.193 -6.278 -21.082 1.00 98.25 553 ALA A N 1
ATOM 3805 C CA . ALA A 1 553 ? 11.844 -7.045 -22.142 1.00 98.25 553 ALA A CA 1
ATOM 3806 C C . ALA A 1 553 ? 12.947 -6.227 -22.833 1.00 98.25 553 ALA A C 1
ATOM 3808 O O . ALA A 1 553 ? 14.052 -6.722 -23.068 1.00 98.25 553 ALA A O 1
ATOM 3809 N N . ALA A 1 554 ? 12.691 -4.939 -23.088 1.00 97.81 554 ALA A N 1
ATOM 3810 C CA . ALA A 1 554 ? 13.696 -4.030 -23.624 1.00 97.81 554 ALA A CA 1
ATOM 3811 C C . ALA A 1 554 ? 14.884 -3.826 -22.665 1.00 97.81 554 ALA A C 1
ATOM 3813 O O . ALA A 1 554 ? 16.021 -3.737 -23.125 1.00 97.81 554 ALA A O 1
ATOM 3814 N N . ALA A 1 555 ? 14.659 -3.739 -21.350 1.00 97.56 555 ALA A N 1
ATOM 3815 C CA . ALA A 1 555 ? 15.727 -3.627 -20.353 1.00 97.56 555 ALA A CA 1
ATOM 3816 C C . ALA A 1 555 ? 16.574 -4.903 -20.276 1.00 97.56 555 ALA A C 1
ATOM 3818 O O . ALA A 1 555 ? 17.804 -4.839 -20.381 1.00 97.56 555 ALA A O 1
ATOM 3819 N N . VAL A 1 556 ? 15.921 -6.063 -20.219 1.00 96.75 556 VAL A N 1
ATOM 3820 C CA . VAL A 1 556 ? 16.575 -7.377 -20.219 1.00 96.75 556 VAL A CA 1
ATOM 3821 C C . VAL A 1 556 ? 17.434 -7.554 -21.474 1.00 96.75 556 VAL A C 1
ATOM 3823 O O . VAL A 1 556 ? 18.611 -7.901 -21.363 1.00 96.75 556 VAL A O 1
ATOM 3826 N N . ALA A 1 557 ? 16.920 -7.202 -22.658 1.00 95.81 557 ALA A N 1
ATOM 3827 C CA . ALA A 1 557 ? 17.670 -7.267 -23.918 1.00 95.81 557 ALA A CA 1
ATOM 3828 C C . ALA A 1 557 ? 18.922 -6.363 -23.942 1.00 95.81 557 ALA A C 1
ATOM 3830 O O . ALA A 1 557 ? 19.922 -6.694 -24.585 1.00 95.81 557 ALA A O 1
ATOM 3831 N N . ARG A 1 558 ? 18.914 -5.239 -23.210 1.00 95.50 558 ARG A N 1
ATOM 3832 C CA . ARG A 1 558 ? 20.101 -4.375 -23.042 1.00 95.50 558 ARG A CA 1
ATOM 3833 C C . ARG A 1 558 ? 21.144 -4.965 -22.086 1.00 95.50 558 ARG A C 1
ATOM 3835 O O . ARG A 1 558 ? 22.290 -4.505 -22.094 1.00 95.50 558 ARG A O 1
ATOM 3842 N N . GLY A 1 559 ? 20.789 -5.993 -21.315 1.00 94.50 559 GLY A N 1
ATOM 3843 C CA . GLY A 1 559 ? 21.622 -6.601 -20.277 1.00 94.50 559 GLY A CA 1
ATOM 3844 C C . GLY A 1 559 ? 21.391 -6.006 -18.886 1.00 94.50 559 GLY A C 1
ATOM 3845 O O . GLY A 1 559 ? 22.349 -5.891 -18.123 1.00 94.50 559 GLY A O 1
ATOM 3846 N N . VAL A 1 560 ? 20.157 -5.591 -18.583 1.00 96.81 560 VAL A N 1
ATOM 3847 C CA . VAL A 1 560 ? 19.708 -5.145 -17.253 1.00 96.81 560 VAL A CA 1
ATOM 3848 C C . VAL A 1 560 ? 18.844 -6.255 -16.644 1.00 96.81 560 VAL A C 1
ATOM 3850 O O . VAL A 1 560 ? 17.734 -6.470 -17.132 1.00 96.81 560 VAL A O 1
ATOM 3853 N N . PRO A 1 561 ? 19.304 -6.995 -15.617 1.00 97.50 561 PRO A N 1
ATOM 3854 C CA . PRO A 1 561 ? 18.431 -7.891 -14.867 1.00 97.50 561 PRO A CA 1
ATOM 3855 C C . PRO A 1 561 ? 17.294 -7.108 -14.208 1.00 97.50 561 PRO A C 1
ATOM 3857 O O . PRO A 1 561 ? 17.533 -6.062 -13.602 1.00 97.50 561 PRO A O 1
ATOM 3860 N N . VAL A 1 562 ? 16.071 -7.626 -14.311 1.00 98.62 562 VAL A N 1
ATOM 3861 C CA . VAL A 1 562 ? 14.876 -6.994 -13.746 1.00 98.62 562 VAL A CA 1
ATOM 3862 C C . VAL A 1 562 ? 14.251 -7.915 -12.707 1.00 98.62 562 VAL A C 1
ATOM 3864 O O . VAL A 1 562 ? 14.004 -9.088 -12.981 1.00 98.62 562 VAL A O 1
ATOM 3867 N N . VAL A 1 563 ? 13.975 -7.367 -11.528 1.00 98.88 563 VAL A N 1
ATOM 3868 C CA . VAL A 1 563 ? 13.267 -8.035 -10.434 1.00 98.88 563 VAL A CA 1
ATOM 3869 C C . VAL A 1 563 ? 11.983 -7.267 -10.139 1.00 98.88 563 VAL A C 1
ATOM 3871 O O . VAL A 1 563 ? 11.996 -6.035 -10.108 1.00 98.88 563 VAL A O 1
ATOM 3874 N N . VAL A 1 564 ? 10.877 -7.977 -9.917 1.00 98.88 564 VAL A N 1
ATOM 3875 C CA . VAL A 1 564 ? 9.577 -7.368 -9.610 1.00 98.88 564 VAL A CA 1
ATOM 3876 C C . VAL A 1 564 ? 9.013 -7.908 -8.297 1.00 98.88 564 VAL A C 1
ATOM 3878 O O . VAL A 1 564 ? 8.855 -9.115 -8.138 1.00 98.88 564 VAL A O 1
ATOM 3881 N N . ALA A 1 565 ? 8.665 -7.012 -7.377 1.00 98.81 565 ALA A N 1
ATOM 3882 C CA . ALA A 1 565 ? 7.788 -7.285 -6.246 1.00 98.81 565 ALA A CA 1
ATOM 3883 C C . ALA A 1 565 ? 6.326 -7.106 -6.689 1.00 98.81 565 ALA A C 1
ATOM 3885 O O . ALA A 1 565 ? 5.880 -5.985 -6.916 1.00 98.81 565 ALA A O 1
ATOM 3886 N N . LEU A 1 566 ? 5.587 -8.200 -6.855 1.00 98.81 566 LEU A N 1
ATOM 3887 C CA . LEU A 1 566 ? 4.189 -8.200 -7.284 1.00 98.81 566 LEU A CA 1
ATOM 3888 C C . LEU A 1 566 ? 3.268 -8.323 -6.065 1.00 98.81 566 LEU A C 1
ATOM 3890 O O . LEU A 1 566 ? 3.118 -9.403 -5.495 1.00 98.81 566 LEU A O 1
ATOM 3894 N N . VAL A 1 567 ? 2.653 -7.211 -5.674 1.00 98.62 567 VAL A N 1
ATOM 3895 C CA . VAL A 1 567 ? 1.792 -7.097 -4.494 1.00 98.62 567 VAL A CA 1
ATOM 3896 C C . VAL A 1 567 ? 0.336 -7.194 -4.924 1.00 98.62 567 VAL A C 1
ATOM 3898 O O . VAL A 1 567 ? -0.205 -6.260 -5.512 1.00 98.62 567 VAL A O 1
ATOM 3901 N N . GLY A 1 568 ? -0.307 -8.320 -4.636 1.00 97.69 568 GLY A N 1
ATOM 3902 C CA . GLY A 1 568 ? -1.713 -8.521 -4.959 1.00 97.69 568 GLY A CA 1
ATOM 3903 C C . GLY A 1 568 ? -2.306 -9.759 -4.301 1.00 97.69 568 GLY A C 1
ATOM 3904 O O . GLY A 1 568 ? -1.590 -10.642 -3.828 1.00 97.69 568 GLY A O 1
ATOM 3905 N N . SER A 1 569 ? -3.631 -9.803 -4.292 1.00 96.25 569 SER A N 1
ATOM 3906 C CA . SER A 1 569 ? -4.454 -10.892 -3.773 1.00 96.25 569 SER A CA 1
ATOM 3907 C C . SER A 1 569 ? -5.022 -11.748 -4.907 1.00 96.25 569 SER A C 1
ATOM 3909 O O . SER A 1 569 ? -4.999 -11.367 -6.081 1.00 96.25 569 SER A O 1
ATOM 3911 N N . ALA A 1 570 ? -5.580 -12.911 -4.563 1.00 90.56 570 ALA A N 1
ATOM 3912 C CA . ALA A 1 570 ? -6.244 -13.760 -5.552 1.00 90.56 570 ALA A CA 1
ATOM 3913 C C . ALA A 1 570 ? -7.536 -13.135 -6.116 1.00 90.56 570 ALA A C 1
ATOM 3915 O O . ALA A 1 570 ? -7.957 -13.506 -7.210 1.00 90.56 570 ALA A O 1
ATOM 3916 N N . GLY A 1 571 ? -8.169 -12.217 -5.375 1.00 90.19 571 GLY A N 1
ATOM 3917 C CA . GLY A 1 571 ? -9.417 -11.565 -5.773 1.00 90.19 571 GLY A CA 1
ATOM 3918 C C . GLY A 1 571 ? -9.238 -10.321 -6.644 1.00 90.19 571 GLY A C 1
ATOM 3919 O O . GLY A 1 571 ? -10.233 -9.780 -7.125 1.00 90.19 571 GLY A O 1
ATOM 3920 N N . ASP A 1 572 ? -8.006 -9.834 -6.821 1.00 95.94 572 ASP A N 1
ATOM 3921 C CA . ASP A 1 572 ? -7.766 -8.568 -7.512 1.00 95.94 572 ASP A CA 1
ATOM 3922 C C . ASP A 1 572 ? -8.180 -8.629 -8.994 1.00 95.94 572 ASP A C 1
ATOM 3924 O O . ASP A 1 572 ? -7.902 -9.621 -9.679 1.00 95.94 572 ASP A O 1
ATOM 3928 N N . PRO A 1 573 ? -8.796 -7.555 -9.530 1.00 88.12 573 PRO A N 1
ATOM 3929 C CA . PRO A 1 573 ? -9.380 -7.559 -10.872 1.00 88.12 573 PRO A CA 1
ATOM 3930 C C . PRO A 1 573 ? -8.351 -7.752 -11.991 1.00 88.12 573 PRO A C 1
ATOM 3932 O O . PRO A 1 573 ? -8.708 -8.236 -13.062 1.00 88.12 573 PRO A O 1
ATOM 3935 N N . GLN A 1 574 ? -7.084 -7.404 -11.749 1.00 96.69 574 GLN A N 1
ATOM 3936 C CA . GLN A 1 574 ? -5.989 -7.586 -12.703 1.00 96.69 574 GLN A CA 1
ATOM 3937 C C . GLN A 1 574 ? -5.579 -9.059 -12.880 1.00 96.69 574 GLN A C 1
ATOM 3939 O O . GLN A 1 574 ? -4.909 -9.390 -13.857 1.00 96.69 574 GLN A O 1
ATOM 3944 N N . GLY A 1 575 ? -5.945 -9.936 -11.936 1.00 96.56 575 GLY A N 1
ATOM 3945 C CA . GLY A 1 575 ? -5.590 -11.354 -11.937 1.00 96.56 575 GLY A CA 1
ATOM 3946 C C . GLY A 1 575 ? -4.111 -11.608 -11.633 1.00 96.56 575 GLY A C 1
ATOM 3947 O O . GLY A 1 575 ? -3.276 -11.653 -12.538 1.00 96.56 575 GLY A O 1
ATOM 3948 N N . LEU A 1 576 ? -3.788 -11.865 -10.360 1.00 97.44 576 LEU A N 1
ATOM 3949 C CA . LEU A 1 576 ? -2.408 -12.067 -9.892 1.00 97.44 576 LEU A CA 1
ATOM 3950 C C . LEU A 1 576 ? -1.593 -13.083 -10.729 1.00 97.44 576 LEU A C 1
ATOM 3952 O O . LEU A 1 576 ? -0.480 -12.735 -11.131 1.00 97.44 576 LEU A O 1
ATOM 3956 N N . PRO A 1 577 ? -2.097 -14.295 -11.061 1.00 97.12 577 PRO A N 1
ATOM 3957 C CA . PRO A 1 577 ? -1.316 -15.258 -11.842 1.00 97.12 577 PRO A CA 1
ATOM 3958 C C . PRO A 1 577 ? -0.999 -14.781 -13.265 1.00 97.12 577 PRO A C 1
ATOM 3960 O O . PRO A 1 577 ? 0.099 -15.024 -13.761 1.00 97.12 577 PRO A O 1
ATOM 3963 N N . ALA A 1 578 ? -1.938 -14.086 -13.915 1.00 97.44 578 ALA A N 1
ATOM 3964 C CA . ALA A 1 578 ? -1.756 -13.581 -15.274 1.00 97.44 578 ALA A CA 1
ATOM 3965 C C . ALA A 1 578 ? -0.719 -12.449 -15.313 1.00 97.44 578 ALA A C 1
ATOM 3967 O O . ALA A 1 578 ? 0.163 -12.448 -16.173 1.00 97.44 578 ALA A O 1
ATOM 3968 N N . GLN A 1 579 ? -0.775 -11.536 -14.338 1.00 98.62 579 GLN A N 1
ATOM 3969 C CA . GLN A 1 579 ? 0.216 -10.470 -14.176 1.00 98.62 579 GLN A CA 1
ATOM 3970 C C . GLN A 1 579 ? 1.618 -11.048 -13.923 1.00 98.62 579 GLN A C 1
ATOM 3972 O O . GLN A 1 579 ? 2.583 -10.633 -14.566 1.00 98.62 579 GLN A O 1
ATOM 3977 N N . ALA A 1 580 ? 1.732 -12.046 -13.038 1.00 98.44 580 ALA A N 1
ATOM 3978 C CA . ALA A 1 580 ? 3.000 -12.716 -12.752 1.00 98.44 580 ALA A CA 1
ATOM 3979 C C . ALA A 1 580 ? 3.605 -13.373 -14.001 1.00 98.44 580 ALA A C 1
ATOM 3981 O O . ALA A 1 580 ? 4.785 -13.166 -14.291 1.00 98.44 580 ALA A O 1
ATOM 3982 N N . GLU A 1 581 ? 2.801 -14.123 -14.761 1.00 98.25 581 GLU A N 1
ATOM 3983 C CA . GLU A 1 581 ? 3.272 -14.816 -15.961 1.00 98.25 581 GLU A CA 1
ATOM 3984 C C . GLU A 1 581 ? 3.685 -13.836 -17.066 1.00 98.25 581 GLU A C 1
ATOM 3986 O O . GLU A 1 581 ? 4.742 -14.013 -17.666 1.00 98.25 581 GLU A O 1
ATOM 3991 N N . ALA A 1 582 ? 2.930 -12.758 -17.291 1.00 98.38 582 ALA A N 1
ATOM 3992 C CA . ALA A 1 582 ? 3.280 -11.747 -18.290 1.00 98.38 582 ALA A CA 1
ATOM 3993 C C . ALA A 1 582 ? 4.622 -11.051 -17.981 1.00 98.38 582 ALA A C 1
ATOM 3995 O O . ALA A 1 582 ? 5.463 -10.877 -18.868 1.00 98.38 582 ALA A O 1
ATOM 3996 N N . LEU A 1 583 ? 4.860 -10.694 -16.715 1.00 98.62 583 LEU A N 1
ATOM 3997 C CA . LEU A 1 583 ? 6.114 -10.074 -16.270 1.00 98.62 583 LEU A CA 1
ATOM 3998 C C . LEU A 1 583 ? 7.294 -11.056 -16.348 1.00 98.62 583 LEU A C 1
ATOM 4000 O O . LEU A 1 583 ? 8.381 -10.696 -16.809 1.00 98.62 583 LEU A O 1
ATOM 4004 N N . ARG A 1 584 ? 7.073 -12.313 -15.951 1.00 98.25 584 ARG A N 1
ATOM 4005 C CA . ARG A 1 584 ? 8.064 -13.390 -16.059 1.00 98.25 584 ARG A CA 1
ATOM 4006 C C . ARG A 1 584 ? 8.428 -13.702 -17.510 1.00 98.25 584 ARG A C 1
ATOM 4008 O O . ARG A 1 584 ? 9.609 -13.882 -17.814 1.00 98.25 584 ARG A O 1
ATOM 4015 N N . ALA A 1 585 ? 7.446 -13.749 -18.408 1.00 97.62 585 ALA A N 1
ATOM 4016 C CA . ALA A 1 585 ? 7.653 -13.982 -19.835 1.00 97.62 585 ALA A CA 1
ATOM 4017 C C . ALA A 1 585 ? 8.444 -12.844 -20.502 1.00 97.62 585 ALA A C 1
ATOM 4019 O O . ALA A 1 585 ? 9.199 -13.087 -21.442 1.00 97.62 585 ALA A O 1
ATOM 4020 N N . ALA A 1 586 ? 8.349 -11.619 -19.971 1.00 97.94 586 ALA A N 1
ATOM 4021 C CA . ALA A 1 586 ? 9.199 -10.495 -20.367 1.00 97.94 586 ALA A CA 1
ATOM 4022 C C . ALA A 1 586 ? 10.652 -10.598 -19.856 1.00 97.94 586 ALA A C 1
ATOM 4024 O O . ALA A 1 586 ? 11.491 -9.774 -20.222 1.00 97.94 586 ALA A O 1
ATOM 4025 N N . GLY A 1 587 ? 10.966 -11.601 -19.030 1.00 97.62 587 GLY A N 1
ATOM 4026 C CA . GLY A 1 587 ? 12.310 -11.876 -18.525 1.00 97.62 587 GLY A CA 1
ATOM 4027 C C . GLY A 1 587 ? 12.603 -11.329 -17.125 1.00 97.62 587 GLY A C 1
ATOM 4028 O O . GLY A 1 587 ? 13.774 -11.296 -16.741 1.00 97.62 587 GLY A O 1
ATOM 4029 N N . ALA A 1 588 ? 11.589 -10.902 -16.363 1.00 98.50 588 ALA A N 1
ATOM 4030 C CA . ALA A 1 588 ? 11.766 -10.505 -14.965 1.00 98.50 588 ALA A CA 1
ATOM 4031 C C . ALA A 1 588 ? 11.696 -11.698 -13.999 1.00 98.50 588 ALA A C 1
ATOM 4033 O O . ALA A 1 588 ? 10.932 -12.639 -14.208 1.00 98.50 588 ALA A O 1
ATOM 4034 N N . ASP A 1 589 ? 12.454 -11.627 -12.904 1.00 98.69 589 ASP A N 1
ATOM 4035 C CA . ASP A 1 589 ? 12.266 -12.494 -11.738 1.00 98.69 589 ASP A CA 1
ATOM 4036 C C . ASP A 1 589 ? 11.208 -11.863 -10.818 1.00 98.69 589 ASP A C 1
ATOM 4038 O O . ASP A 1 589 ? 11.417 -10.772 -10.283 1.00 98.69 589 ASP A O 1
ATOM 4042 N N . VAL A 1 590 ? 10.055 -12.514 -10.653 1.00 98.81 590 VAL A N 1
ATOM 4043 C CA . VAL A 1 590 ? 8.892 -11.947 -9.947 1.00 98.81 590 VAL A CA 1
ATOM 4044 C C . VAL A 1 590 ? 8.709 -12.611 -8.582 1.00 98.81 590 VAL A C 1
ATOM 4046 O O . VAL A 1 590 ? 8.835 -13.826 -8.454 1.00 98.81 590 VAL A O 1
ATOM 4049 N N . PHE A 1 591 ? 8.376 -11.835 -7.554 1.00 98.81 591 PHE A N 1
ATOM 4050 C CA . PHE A 1 591 ? 8.182 -12.304 -6.179 1.00 98.81 591 PHE A CA 1
ATOM 4051 C C . PHE A 1 591 ? 6.920 -11.689 -5.580 1.00 98.81 591 PHE A C 1
ATOM 4053 O O . PHE A 1 591 ? 6.700 -10.492 -5.727 1.00 98.81 591 PHE A O 1
ATOM 4060 N N . ALA A 1 592 ? 6.133 -12.472 -4.839 1.00 98.44 592 ALA A N 1
ATOM 4061 C CA . ALA A 1 592 ? 4.993 -11.941 -4.081 1.00 98.44 592 ALA A CA 1
ATOM 4062 C C . ALA A 1 592 ? 5.420 -11.135 -2.834 1.00 98.44 592 ALA A C 1
ATOM 4064 O O . ALA A 1 592 ? 4.667 -10.317 -2.309 1.00 98.44 592 ALA A O 1
ATOM 4065 N N . SER A 1 593 ? 6.639 -11.372 -2.340 1.00 98.56 593 SER A N 1
ATOM 4066 C CA . SER A 1 593 ? 7.232 -10.660 -1.205 1.00 98.56 593 SER A CA 1
ATOM 4067 C C . SER A 1 593 ? 8.212 -9.590 -1.684 1.00 98.56 593 SER A C 1
ATOM 4069 O O . SER A 1 593 ? 9.198 -9.898 -2.361 1.00 98.56 593 SER A O 1
ATOM 4071 N N . ASN A 1 594 ? 7.982 -8.341 -1.266 1.00 98.38 594 ASN A N 1
ATOM 4072 C CA . ASN A 1 594 ? 8.893 -7.232 -1.542 1.00 98.38 594 ASN A CA 1
ATOM 4073 C C . ASN A 1 594 ? 10.275 -7.429 -0.894 1.00 98.38 594 ASN A C 1
ATOM 4075 O O . ASN A 1 594 ? 11.300 -7.225 -1.546 1.00 98.38 594 ASN A O 1
ATOM 4079 N N . ALA A 1 595 ? 10.330 -7.922 0.347 1.00 97.56 595 ALA A N 1
ATOM 4080 C CA . ALA A 1 595 ? 11.597 -8.225 1.010 1.00 97.56 595 ALA A CA 1
ATOM 4081 C C . ALA A 1 595 ? 12.389 -9.319 0.270 1.00 97.56 595 ALA A C 1
ATOM 4083 O O . ALA A 1 595 ? 13.596 -9.177 0.060 1.00 97.56 595 ALA A O 1
ATOM 4084 N N . LEU A 1 596 ? 11.734 -10.394 -0.185 1.00 98.12 596 LEU A N 1
ATOM 4085 C CA . LEU A 1 596 ? 12.400 -11.440 -0.968 1.00 98.12 596 LEU A CA 1
ATOM 4086 C C . LEU A 1 596 ? 12.881 -10.922 -2.329 1.00 98.12 596 LEU A C 1
ATOM 4088 O O . LEU A 1 596 ? 14.008 -11.240 -2.723 1.00 98.12 596 LEU A O 1
ATOM 4092 N N . ALA A 1 597 ? 12.088 -10.078 -3.000 1.00 98.62 597 ALA A N 1
ATOM 4093 C CA . ALA A 1 597 ? 12.491 -9.394 -4.229 1.00 98.62 597 ALA A CA 1
ATOM 4094 C C . ALA A 1 597 ? 13.756 -8.549 -4.005 1.00 98.62 597 ALA A C 1
ATOM 4096 O O . ALA A 1 597 ? 14.739 -8.681 -4.736 1.00 98.62 597 ALA A O 1
ATOM 4097 N N . ALA A 1 598 ? 13.778 -7.739 -2.942 1.00 97.94 598 ALA A N 1
ATOM 4098 C CA . ALA A 1 598 ? 14.913 -6.892 -2.590 1.00 97.94 598 ALA A CA 1
ATOM 4099 C C . ALA A 1 598 ? 16.176 -7.707 -2.262 1.00 97.94 598 ALA A C 1
ATOM 4101 O O . ALA A 1 598 ? 17.255 -7.404 -2.778 1.00 97.94 598 ALA A O 1
ATOM 4102 N N . ARG A 1 599 ? 16.055 -8.793 -1.481 1.00 97.00 599 ARG A N 1
ATOM 4103 C CA . ARG A 1 599 ? 17.177 -9.713 -1.198 1.00 97.00 599 ARG A CA 1
ATOM 4104 C C . ARG A 1 599 ? 17.699 -10.369 -2.476 1.00 97.00 599 ARG A C 1
ATOM 4106 O O . ARG A 1 599 ? 18.908 -10.549 -2.626 1.00 97.00 599 ARG A O 1
ATOM 4113 N N . HIS A 1 600 ? 16.814 -10.747 -3.397 1.00 97.25 600 HIS A N 1
ATOM 4114 C CA . HIS A 1 600 ? 17.211 -11.329 -4.676 1.00 97.25 600 HIS A CA 1
ATOM 4115 C C . HIS A 1 600 ? 17.942 -10.313 -5.563 1.00 97.25 600 HIS A C 1
ATOM 4117 O O . HIS A 1 600 ? 19.042 -10.603 -6.035 1.00 97.25 600 HIS A O 1
ATOM 4123 N N . ALA A 1 601 ? 17.400 -9.104 -5.707 1.00 97.12 601 ALA A N 1
ATOM 4124 C CA . ALA A 1 601 ? 18.020 -8.033 -6.480 1.00 97.12 601 ALA A CA 1
ATOM 4125 C C . ALA A 1 601 ? 19.399 -7.636 -5.921 1.00 97.12 601 ALA A C 1
ATOM 4127 O O . ALA A 1 601 ? 20.354 -7.482 -6.681 1.00 97.12 601 ALA A O 1
ATOM 4128 N N . ALA A 1 602 ? 19.541 -7.569 -4.593 1.00 95.00 602 ALA A N 1
ATOM 4129 C CA . ALA A 1 602 ? 20.823 -7.326 -3.933 1.00 95.00 602 ALA A CA 1
ATOM 4130 C C . ALA A 1 602 ? 21.860 -8.418 -4.257 1.00 95.00 602 ALA A C 1
ATOM 4132 O O . ALA A 1 602 ? 23.010 -8.100 -4.562 1.00 95.00 602 ALA A O 1
ATOM 4133 N N . ARG A 1 603 ? 21.461 -9.700 -4.266 1.00 94.50 603 ARG A N 1
ATOM 4134 C CA . ARG A 1 603 ? 22.351 -10.804 -4.676 1.00 94.50 603 ARG A CA 1
ATOM 4135 C C . ARG A 1 603 ? 22.786 -10.684 -6.136 1.00 94.50 603 ARG A C 1
ATOM 4137 O O . ARG A 1 603 ? 23.964 -10.893 -6.416 1.00 94.50 603 ARG A O 1
ATOM 4144 N N . LEU A 1 604 ? 21.873 -10.332 -7.045 1.00 92.75 604 LEU A N 1
ATOM 4145 C CA . LEU A 1 604 ? 22.201 -10.106 -8.460 1.00 92.75 604 LEU A CA 1
ATOM 4146 C C . LEU A 1 604 ? 23.186 -8.942 -8.644 1.00 92.75 604 LEU A C 1
ATOM 4148 O O . LEU A 1 604 ? 24.071 -9.025 -9.490 1.00 92.75 604 LEU A O 1
ATOM 4152 N N . ALA A 1 605 ? 23.077 -7.900 -7.815 1.00 89.06 605 ALA A N 1
ATOM 4153 C CA . ALA A 1 605 ? 24.006 -6.772 -7.803 1.00 89.06 605 ALA A CA 1
ATOM 4154 C C . ALA A 1 605 ? 25.365 -7.096 -7.136 1.00 89.06 605 ALA A C 1
ATOM 4156 O O . ALA A 1 605 ? 26.269 -6.264 -7.107 1.00 89.06 605 ALA A O 1
ATOM 4157 N N . GLY A 1 606 ? 25.538 -8.306 -6.586 1.00 82.81 606 GLY A N 1
ATOM 4158 C CA . GLY A 1 606 ? 26.749 -8.707 -5.866 1.00 82.81 606 GLY A CA 1
ATOM 4159 C C . GLY A 1 606 ? 26.854 -8.134 -4.448 1.00 82.81 606 GLY A C 1
ATOM 4160 O O . GLY A 1 606 ? 27.930 -8.172 -3.844 1.00 82.81 606 GLY A O 1
ATOM 4161 N N . PHE A 1 607 ? 25.760 -7.610 -3.892 1.00 75.12 607 PHE A N 1
ATOM 4162 C CA . PHE A 1 607 ? 25.705 -7.118 -2.518 1.00 75.12 607 PHE A CA 1
ATOM 4163 C C . PHE A 1 607 ? 25.476 -8.275 -1.537 1.00 75.12 607 PHE A C 1
ATOM 4165 O O . PHE A 1 607 ? 24.759 -9.238 -1.819 1.00 75.12 607 PHE A O 1
ATOM 4172 N N . ARG A 1 608 ? 26.071 -8.183 -0.341 1.00 59.50 608 ARG A N 1
ATOM 4173 C CA . ARG A 1 608 ? 25.668 -9.033 0.788 1.00 59.50 608 ARG A CA 1
ATOM 4174 C C . ARG A 1 608 ? 24.428 -8.395 1.410 1.00 59.50 608 ARG A C 1
ATOM 4176 O O . ARG A 1 608 ? 24.541 -7.291 1.932 1.00 59.50 608 ARG A O 1
ATOM 4183 N N . SER A 1 609 ? 23.276 -9.063 1.342 1.00 49.25 609 SER A N 1
ATOM 4184 C CA . SER A 1 609 ? 22.052 -8.575 1.992 1.00 49.25 609 SER A CA 1
ATOM 4185 C C . SER A 1 609 ? 22.265 -8.425 3.502 1.00 49.25 609 SER A C 1
ATOM 4187 O O . SER A 1 609 ? 22.961 -9.246 4.116 1.00 49.25 609 SER A O 1
ATOM 4189 N N . VAL A 1 610 ? 21.660 -7.399 4.102 1.00 52.88 610 VAL A N 1
ATOM 4190 C CA . VAL A 1 610 ? 21.618 -7.250 5.565 1.00 52.88 610 VAL A CA 1
ATOM 4191 C C . VAL A 1 610 ? 20.672 -8.327 6.118 1.00 52.88 610 VAL A C 1
ATOM 4193 O O . VAL A 1 610 ? 19.709 -8.694 5.444 1.00 52.88 610 VAL A O 1
ATOM 4196 N N . ARG A 1 611 ? 21.032 -8.937 7.255 1.00 42.41 611 ARG A N 1
ATOM 4197 C CA . ARG A 1 611 ? 20.261 -10.037 7.859 1.00 42.41 611 ARG A CA 1
ATOM 4198 C C . ARG A 1 611 ? 18.971 -9.552 8.481 1.00 42.41 611 ARG A C 1
ATOM 4200 O O . ARG A 1 611 ? 19.060 -8.508 9.159 1.00 42.41 611 ARG A O 1
#

Nearest PDB structures (foldseek):
  3dmy-assembly1_B  TM=4.739E-01  e=6.126E-26  Escherichia coli K-12
  3dmy-assembly1_A  TM=4.665E-01  e=6.849E-26  Escherichia coli K-12
  5tdm-assembly1_B  TM=6.700E-01  e=1.658E-06  Homo sapiens
  4zqh-assembly1_B  TM=8.052E-01  e=7.753E-01  Moraxella catarrhalis
  4c2b-assembly3_E  TM=4.942E-01  e=2.238E+00  Homo sapiens

Solvent-accessible surface area (backbone atoms only — not comparable to full-atom values): 35548 Å² total; per-residue (Å²): 133,87,79,90,84,79,90,85,81,89,88,79,89,86,87,88,87,88,86,90,80,89,87,69,69,69,55,74,52,78,55,79,58,63,98,87,36,55,32,39,45,31,39,39,38,47,94,49,85,78,57,69,67,63,29,47,51,52,17,49,57,44,37,68,38,84,47,36,78,41,42,45,37,40,56,30,29,75,67,51,48,47,54,44,42,74,74,69,48,84,76,77,94,73,52,57,73,23,29,32,36,38,37,33,11,53,34,69,68,30,39,49,51,43,51,53,48,47,51,53,54,50,47,56,49,44,53,62,46,53,80,50,60,88,54,85,77,83,63,92,43,52,64,47,44,53,57,57,60,68,71,61,85,65,94,79,90,84,82,93,77,82,96,62,92,73,90,78,78,80,90,87,88,88,87,88,85,89,82,85,89,81,85,89,86,89,85,88,81,85,91,78,72,95,51,82,86,69,97,66,104,64,85,87,66,68,43,80,40,73,48,64,26,91,54,34,59,63,44,50,46,48,36,30,76,71,44,27,35,33,39,25,44,26,43,80,60,58,67,70,57,45,42,50,48,41,55,48,10,60,77,49,56,24,52,40,22,26,48,40,20,48,20,29,24,59,85,75,44,59,37,61,48,17,54,43,68,49,76,31,40,33,23,34,41,18,34,26,43,52,44,42,50,44,28,50,19,53,30,38,74,67,71,44,22,41,36,33,33,50,21,24,6,63,57,28,38,31,74,89,49,50,25,57,35,54,56,52,48,50,54,54,42,53,70,32,88,64,34,64,33,36,40,38,34,28,60,68,48,30,71,75,31,45,52,54,50,49,62,50,56,76,69,47,89,39,52,72,48,80,36,44,51,81,76,76,52,50,64,55,61,43,34,37,49,52,31,48,74,71,74,37,81,70,68,86,74,60,66,42,70,38,58,77,94,81,79,84,76,88,76,82,80,76,86,70,81,91,80,82,94,75,77,88,81,78,91,87,81,90,82,82,89,82,87,81,91,75,97,71,89,78,81,89,63,79,78,80,73,80,79,75,78,71,96,59,83,80,70,84,73,79,70,89,81,72,64,98,62,90,27,48,36,40,35,51,20,38,34,56,50,52,33,52,51,29,50,60,37,16,64,65,64,50,70,45,46,44,43,41,68,92,62,24,70,98,48,67,51,35,48,55,41,51,65,70,55,52,54,52,52,70,67,58,53,69,47,24,28,40,37,33,58,46,62,53,21,46,71,29,37,75,55,58,35,78,67,44,23,63,57,44,31,54,30,40,75,62,46,18,56,39,30,29,17,42,34,49,19,89,59,16,88,61,34,49,71,60,39,51,48,48,33,15,71,27,42,20,34,35,19,55,38,53,55,59,26,22,39,50,47,19,49,76,22,71,42,77,53,58,124

Sequence (611 aa):
MGGRDGRAAEHDVAAVTGVTGEHDDVMAATGVTGEGGPVDVVQIRTGTYHDSVSLMRVSQVLSGLPGVKAAVVAMATELNRGIAAELGFALPGSGPADLLVALRADDEDAAGRAAAELDRLLAGLAVRTAGRAAADHPPRTVRAALRETAGVTGAGGVSRADGTYRETAGASAAGGVSGADGTREEATGTGEALTGDAAGTGSAALALVSVPGPHAFAEALDAVEAGLPVMIFSDNMPVEQEVLLKRRAEQTGSLVMGPDCGTAVVGGAGLGFANVLRPGPVGIVAASGTGAQQVACLLDLAGVGVSHILGVGGRDLSAEVGGLSTLRALDALDADPATRLIALVSKPPAPEVAEAVREAVDKLATPVVTVLLGSGEDLTSAAESVLRALGTEPPAWPSWPAIPTGETSPGETRDTGEAAPGGFPDAGEAIPGGIPDSGEAVPGGIPDAGEAASGGILDAGSRPGLPSGPASLRGIYSGGTLCAEARLVAGSGEFTDYGDDAYTRGRAHPMIDPALRLEALAAVPRGDVALLDVVLGHGADPDPAARLAPAIAAAVARGVPVVVALVGSAGDPQGLPAQAEALRAAGADVFASNALAARHAARLAGFRSVR

pLDDT: mean 73.58, std 27.79, range [19.38, 98.88]

Foldseek 3Di:
DDDDDDDDDDDDDDDDDDDDDDDWPKDWDWDDPDDQAKTKTKIKTPPDDDDAVLQVVLQVVLCPQPFWPGWQWGQCDPLSVVVVVVVVDDYDDDDSRIIIIITIGRDPVSVVVSVVSSVVSSVVVVVVCVVVPVDPDDDPALLRVVVQQVVQPDDDDDDDDDPDDDPDDHDDDDDDDDDDDDDDDDDDDDDDDLAPDDDDPDDQDAAEFDPEQVCRLVRLQSCLVVLHAYEACHDPHDLVSLLVSLVSNVVSSYAYADDNQQWKAAQQDTDHFYFRWDAAAEEEEELFHVLLLLLQQQCQVLVHTYNIYRHRHVCCLEPSNLVSNVLSSLVSLLPGPRHQEYEYYHEAGDPNSVVVNVVSQVPGPHHYQYHHQPPLDFSNVSSQVVCVVVVHHRDDFDWQAADQPDDPDPDDPPDDDDDDDDDDDDDDDDDDDDDDDDDDDDDPDDPDPPDDPPDDPPDPPDRPDQDPDQAAEEAQELGPSLQSRLCQFLVGHHTDHCQDPVNPVSHDRCQAPVVVSLVVLLPRAANHEYEYEHAFAPNGHLAVLVVCLVSLLVSVVSRYAYEYQYRHHCRTNNHSVVSNVSNSNSGHTYTPHSSVSSCVSSVSSVHDTDD

Mean predicted aligned error: 17.77 Å

Organism: NCBI:txid28887

Secondary structure (DSSP, 8-state):
-------------------------EEEEEEE-STTSPEEEEEEESS----HHHHHHHHHHHHTSTTEEEEEEEE--HHHHHHHHHTT--PPP--TTSEEEEEEESSHHHHHHHHHHHHHHHHHHHHHHHTTTTSSS--SSHHHHHHHHHTT-SS------SS------------------------------SSSS---------EEE-S-HHHHHHHHHHHHHTT--EEE------HHHHHHHHHHHHHHT--EE-SS--EEEETTEEEESB--PPEEEEEEEES-HHHHHHHHHHHHHTT--EEEEEE--TTTTSTTT-SHHHHHHHHHHHS-TT-SEEEEEESPPPHHHHHHHHHHHTT-SS-EEEEETTSS--HHHHHHHHHHHTTPPPPPPPEEPPPPS----S-------------PPPS-----------------PPP--TT---S--------TT--SS---EEEEES-HHHHHHHHHHH-SSEEEETTSHHHHTTS--TTT--HHHHHHHHTPPTTPEEEEEEE-SBTS-S-HHHHHHHHHHHHHHHT--EEEEEE--TT-TT-HHHHHHHHHHTT-EEES-HHHHHHHHHHHTT-----

Radius of gyration: 28.77 Å; Cα contacts (8 Å, |Δi|>4): 1062; chains: 1; bounding box: 81×89×93 Å